Protein AF-A0A832C9E7-F1 (afdb_monomer)

pLDDT: mean 72.35, std 19.18, range [26.55, 98.12]

Foldseek 3Di:
DPPVVVVVVVVVVVVVVVVVVVVVVVVVVVVVVVVVVVCVLDAWAKEKAKVVLEEEADQVFDKIWIWMATPQADKFFKKKWAKDKPPQFKDKADKAFDDQFGDWDDDPRMIMTGGPPLDIDGRHGGGTTIMITIHTDPPDAKDKMWIFIDDMWTAHSVRDTRNHHYDYDTIRIYIYHPNRVVPDDDDDDDDDDDDDDDDDDDDDDDDDDDDDDDDDDDDDDDDDDDDDWDKDKDKVPLEEEAEAADPDWGKDKIWIKMATRDFFFKKKWKKKWQVQWKDWDQVQKDFDVVQQWDDGKAWPDWPDDDSLIITMIMDMTGHPVGDHGMDTTMMTMMITDHHDDDFDWDKIWTDAQVNPTWIFTDNVNPSPDDTDPDHDSTRIYIYGHDPDDDDDDDDDDDDDDDDDDDDDDDDDDDDPDFFFKEKEKAAAFLAQAWFDKFWKKKWKAFPVGDIDIDGRFIWGQHGGRITITMDGRPPDDAFGFIWMWMGTLQFQIAIHRDALDQDQDPDHRNDGTHRYYDYGYPHNHYGAGAFFQDVVVVRDTPNWRDVSLLVLLVVLAQHQDPVSCSGQVRNNPSGRHVVSSVSSVVCNVVGHRPND

Secondary structure (DSSP, 8-state):
--SHHHHHHHHHHHHHHHHHHHHHHHHHHHHHHHHHHHHTS---EEEEEEES-EEE--TT-EEEEEEEEE-SS-EESEEEEEEE--TTTEEEEEEEE-TT--EEEEETTEEEEE-TTS--EE--EEEEEEEEEEEEPTT-SSEEEEEEEEEEEEE-TTSPEE--EE----EEEEEEGGGGGG-------PPPP-PPPPP------PPPP---PPPPPPPP-PPPPPP---EEEEEESSEEEEE-STT---EEEEEEEEEEEEEEEEEEEEEEE-TTTEEE-GGG-EE-GGG--EEEEEE-----SSTT--EEEEEEEEEEEEEEEEEEEEEEEEEE-S--SSS--EEEEES-TTTT-EEEEESSSSS-S-EE------EEEEEE--S-PPP-PPPPPP---------------PPTTPPEEEEEEEEBTT--S----EEEEEEEEETTS-EEEEEEEEEEE-TTSEEEEEEE-TTPPTTSEEEEEEE-TTB--EEESSTT--SS-SSSS-EE--SEEEEEE-TTS-B-B----BGGGTTB--S--SHHHHHHHHTTTT--SHHHHHHH-SS-SS---HHHHHHHHHHTTS-S-TT-

Radius of gyration: 34.26 Å; Cα contacts (8 Å, |Δi|>4): 1230; chains: 1; bounding box: 69×99×98 Å

Structure (mmCIF, N/CA/C/O backbone):
data_AF-A0A832C9E7-F1
#
_entry.id   AF-A0A832C9E7-F1
#
loop_
_atom_site.group_PDB
_atom_site.id
_atom_site.type_symbol
_atom_site.label_atom_id
_atom_site.label_alt_id
_atom_site.label_comp_id
_atom_site.label_asym_id
_atom_site.label_entity_id
_atom_site.label_seq_id
_atom_site.pdbx_PDB_ins_code
_atom_site.Cartn_x
_atom_site.Cartn_y
_atom_site.Cartn_z
_atom_site.occupancy
_atom_site.B_iso_or_equiv
_atom_site.auth_seq_id
_atom_site.auth_comp_id
_atom_site.auth_asym_id
_atom_site.auth_atom_id
_atom_site.pdbx_PDB_model_num
ATOM 1 N N . MET A 1 1 ? 36.076 59.500 -39.671 1.00 52.56 1 MET A N 1
ATOM 2 C CA . MET A 1 1 ? 34.765 58.830 -39.539 1.00 52.56 1 MET A CA 1
ATOM 3 C C . MET A 1 1 ? 34.938 57.446 -38.892 1.00 52.56 1 MET A C 1
ATOM 5 O O . MET A 1 1 ? 34.531 56.471 -39.485 1.00 52.56 1 MET A O 1
ATOM 9 N N . ASN A 1 2 ? 35.596 57.340 -37.723 1.00 55.38 2 ASN A N 1
ATOM 10 C CA . ASN A 1 2 ? 35.829 56.050 -37.023 1.00 55.38 2 ASN A CA 1
ATOM 11 C C . ASN A 1 2 ? 35.864 56.176 -35.481 1.00 55.38 2 ASN A C 1
ATOM 13 O O . ASN A 1 2 ? 36.118 55.197 -34.792 1.00 55.38 2 ASN A O 1
ATOM 17 N N . ILE A 1 3 ? 35.649 57.375 -34.922 1.00 52.41 3 ILE A N 1
ATOM 18 C CA . ILE A 1 3 ? 35.739 57.611 -33.466 1.00 52.41 3 ILE A CA 1
ATOM 19 C C . ILE A 1 3 ? 34.359 57.475 -32.798 1.00 52.41 3 ILE A C 1
ATOM 21 O O . ILE A 1 3 ? 34.268 57.041 -31.655 1.00 52.41 3 ILE A O 1
ATOM 25 N N . GLU A 1 4 ? 33.274 57.764 -33.523 1.00 54.38 4 GLU A N 1
ATOM 26 C CA . GLU A 1 4 ? 31.901 57.665 -33.002 1.00 54.38 4 GLU A CA 1
ATOM 27 C C . GLU A 1 4 ? 31.462 56.220 -32.723 1.00 54.38 4 GLU A C 1
ATOM 29 O O . GLU A 1 4 ? 30.806 55.957 -31.720 1.00 54.38 4 GLU A O 1
ATOM 34 N N . THR A 1 5 ? 31.902 55.255 -33.534 1.00 56.69 5 THR A N 1
ATOM 35 C CA . THR A 1 5 ? 31.499 53.846 -33.400 1.00 56.69 5 THR A CA 1
ATOM 36 C C . THR A 1 5 ? 32.138 53.131 -32.205 1.00 56.69 5 THR A C 1
ATOM 38 O O . THR A 1 5 ? 31.555 52.189 -31.671 1.00 56.69 5 THR A O 1
ATOM 41 N N . ASP A 1 6 ? 33.314 53.571 -31.749 1.00 57.72 6 ASP A N 1
ATOM 42 C CA . ASP A 1 6 ? 34.022 52.939 -30.622 1.00 57.72 6 ASP A CA 1
ATOM 43 C C . ASP A 1 6 ? 33.481 53.416 -29.255 1.00 57.72 6 ASP A C 1
ATOM 45 O O . ASP A 1 6 ? 33.475 52.679 -28.262 1.00 57.72 6 ASP A O 1
ATOM 49 N N . ILE A 1 7 ? 32.940 54.640 -29.202 1.00 58.06 7 ILE A N 1
ATOM 50 C CA . ILE A 1 7 ? 32.310 55.196 -27.995 1.00 58.06 7 ILE A CA 1
ATOM 51 C C . ILE A 1 7 ? 30.986 54.483 -27.693 1.00 58.06 7 ILE A C 1
ATOM 53 O O . ILE A 1 7 ? 30.724 54.156 -26.530 1.00 58.06 7 ILE A O 1
ATOM 57 N N . ASP A 1 8 ? 30.187 54.179 -28.717 1.00 66.69 8 ASP A N 1
ATOM 58 C CA . ASP A 1 8 ? 28.935 53.441 -28.531 1.00 66.69 8 ASP A CA 1
ATOM 59 C C . ASP A 1 8 ? 29.183 51.998 -28.093 1.00 66.69 8 ASP A C 1
ATOM 61 O O . ASP A 1 8 ? 28.542 51.518 -27.158 1.00 66.69 8 ASP A O 1
ATOM 65 N N . GLN A 1 9 ? 30.198 51.328 -28.645 1.00 67.56 9 GLN A N 1
ATOM 66 C CA . GLN A 1 9 ? 30.494 49.945 -28.273 1.00 67.56 9 GLN A CA 1
ATOM 67 C C . GLN A 1 9 ? 30.951 49.806 -26.809 1.00 67.56 9 GLN A C 1
ATOM 69 O O . GLN A 1 9 ? 30.598 48.834 -26.131 1.00 67.56 9 GLN A O 1
ATOM 74 N N . LYS A 1 10 ? 31.701 50.787 -26.283 1.00 71.00 10 LYS A N 1
ATOM 75 C CA . LYS A 1 10 ? 32.078 50.834 -24.858 1.00 71.00 10 LYS A CA 1
ATOM 76 C C . LYS A 1 10 ? 30.882 51.110 -23.950 1.00 71.00 10 LYS A C 1
ATOM 78 O O . LYS A 1 10 ? 30.768 50.473 -22.901 1.00 71.00 10 LYS A O 1
ATOM 83 N N . LYS A 1 11 ? 29.970 52.001 -24.352 1.00 74.31 11 LYS A N 1
ATOM 84 C CA . LYS A 1 11 ? 28.740 52.275 -23.593 1.00 74.31 11 LYS A CA 1
ATOM 85 C C . LYS A 1 11 ? 27.832 51.049 -23.528 1.00 74.31 11 LYS A C 1
ATOM 87 O O . LYS A 1 11 ? 27.361 50.715 -22.442 1.00 74.31 11 LYS A O 1
ATOM 92 N N . THR A 1 12 ? 27.658 50.326 -24.634 1.00 75.19 12 THR A N 1
ATOM 93 C CA . THR A 1 12 ? 26.849 49.098 -24.667 1.00 75.19 12 THR A CA 1
ATOM 94 C C . THR A 1 12 ? 27.445 47.999 -23.784 1.00 75.19 12 THR A C 1
ATOM 96 O O . THR A 1 12 ? 26.714 47.358 -23.032 1.00 75.19 12 THR A O 1
ATOM 99 N N . LYS A 1 13 ? 28.774 47.816 -23.793 1.00 80.12 13 LYS A N 1
ATOM 100 C CA . LYS A 1 13 ? 29.446 46.834 -22.920 1.00 80.12 13 LYS A CA 1
ATOM 101 C C . LYS A 1 13 ? 29.288 47.168 -21.433 1.00 80.12 13 LYS A C 1
ATOM 103 O O . LYS A 1 13 ? 28.973 46.273 -20.653 1.00 80.12 13 LYS A O 1
ATOM 108 N N . SER A 1 14 ? 29.428 48.439 -21.043 1.00 83.00 14 SER A N 1
ATOM 109 C CA . SER A 1 14 ? 29.178 48.864 -19.655 1.00 83.00 14 SER A CA 1
ATOM 110 C C . SER A 1 14 ? 27.728 48.644 -19.221 1.00 83.00 14 SER A C 1
ATOM 112 O O . SER A 1 14 ? 27.489 48.227 -18.088 1.00 83.00 14 SER A O 1
ATOM 114 N N . LEU A 1 15 ? 26.757 48.877 -20.111 1.00 82.56 15 LEU A N 1
ATOM 115 C CA . LEU A 1 15 ? 25.341 48.676 -19.797 1.00 82.56 15 LEU A CA 1
ATOM 116 C C . LEU A 1 15 ? 25.007 47.194 -19.560 1.00 82.56 15 LEU A C 1
ATOM 118 O O . LEU A 1 15 ? 24.270 46.867 -18.632 1.00 82.56 15 LEU A O 1
ATOM 122 N N . ILE A 1 16 ? 25.587 46.296 -20.364 1.00 85.00 16 ILE A N 1
ATOM 123 C CA . ILE A 1 16 ? 25.400 44.845 -20.223 1.00 85.00 16 ILE A CA 1
ATOM 124 C C . ILE A 1 16 ? 26.006 44.349 -18.904 1.00 85.00 16 ILE A C 1
ATOM 126 O O . ILE A 1 16 ? 25.363 43.588 -18.185 1.00 85.00 16 ILE A O 1
ATOM 130 N N . ILE A 1 17 ? 27.207 44.815 -18.544 1.00 89.62 17 ILE A N 1
ATOM 131 C CA . ILE A 1 17 ? 27.855 44.440 -17.276 1.00 89.62 17 ILE A CA 1
ATOM 132 C C . ILE A 1 17 ? 27.006 44.890 -16.078 1.00 89.62 17 ILE A C 1
ATOM 134 O O . ILE A 1 17 ? 26.806 44.118 -15.139 1.00 89.62 17 ILE A O 1
ATOM 138 N N . LEU A 1 18 ? 26.453 46.106 -16.126 1.00 89.81 18 LEU A N 1
ATOM 139 C CA . LEU A 1 18 ? 25.579 46.617 -15.071 1.00 89.81 18 LEU A CA 1
ATOM 140 C C . LEU A 1 18 ? 24.278 45.802 -14.956 1.00 89.81 18 LEU A C 1
ATOM 142 O O . LEU A 1 18 ? 23.850 45.487 -13.846 1.00 89.81 18 LEU A O 1
ATOM 146 N N . ALA A 1 19 ? 23.679 45.404 -16.083 1.00 88.44 19 ALA A N 1
ATOM 147 C CA . ALA A 1 19 ? 22.479 44.568 -16.094 1.00 88.44 19 ALA A CA 1
ATOM 148 C C . ALA A 1 19 ? 22.734 43.175 -15.489 1.00 88.44 19 ALA A C 1
ATOM 150 O O . ALA A 1 19 ? 21.942 42.701 -14.676 1.00 88.44 19 ALA A O 1
ATOM 151 N N . VAL A 1 20 ? 23.867 42.542 -15.813 1.00 91.25 20 VAL A N 1
ATOM 152 C CA . VAL A 1 20 ? 24.250 41.229 -15.259 1.00 91.25 20 VAL A CA 1
ATOM 153 C C . VAL A 1 20 ? 24.503 41.300 -13.749 1.00 91.25 20 VAL A C 1
ATOM 155 O O . VAL A 1 20 ? 24.101 40.393 -13.013 1.00 91.25 20 VAL A O 1
ATOM 158 N N . LEU A 1 21 ? 25.118 42.384 -13.264 1.00 92.44 21 LEU A N 1
ATOM 159 C CA . LEU A 1 21 ? 25.320 42.610 -11.830 1.00 92.44 21 LEU A CA 1
ATOM 160 C C . LEU A 1 21 ? 23.994 42.796 -11.083 1.00 92.44 21 LEU A C 1
ATOM 162 O O . LEU A 1 21 ? 23.814 42.216 -10.013 1.00 92.44 21 LEU A O 1
ATOM 166 N N . LEU A 1 22 ? 23.044 43.541 -11.657 1.00 91.50 22 LEU A N 1
ATOM 167 C CA . LEU A 1 22 ? 21.720 43.743 -11.060 1.00 91.50 22 LEU A CA 1
ATOM 168 C C . LEU A 1 22 ? 20.896 42.449 -11.021 1.00 91.50 22 LEU A C 1
ATOM 170 O O . LEU A 1 22 ? 20.280 42.151 -9.998 1.00 91.50 22 LEU A O 1
ATOM 174 N N . ILE A 1 23 ? 20.936 41.645 -12.088 1.00 91.00 23 ILE A N 1
ATOM 175 C CA . ILE A 1 23 ? 20.276 40.330 -12.135 1.00 91.00 23 ILE A CA 1
ATOM 176 C C . ILE A 1 23 ? 20.903 39.374 -11.112 1.00 91.00 23 ILE A C 1
ATOM 178 O O . ILE A 1 23 ? 20.181 38.675 -10.401 1.00 91.00 23 ILE A O 1
ATOM 182 N N . SER A 1 24 ? 22.233 39.373 -10.979 1.00 87.81 24 SER A N 1
ATOM 183 C CA . SER A 1 24 ? 22.921 38.530 -9.993 1.00 87.81 24 SER A CA 1
ATOM 184 C C . SER A 1 24 ? 22.588 38.940 -8.557 1.00 87.81 24 SER A C 1
ATOM 186 O O . SER A 1 24 ? 22.332 38.076 -7.722 1.00 87.81 24 SER A O 1
ATOM 188 N N . LEU A 1 25 ? 22.524 40.244 -8.263 1.00 92.19 25 LEU A N 1
ATOM 189 C CA . LEU A 1 25 ? 22.122 40.747 -6.946 1.00 92.19 25 LEU A CA 1
ATOM 190 C C . LEU A 1 25 ? 20.667 40.375 -6.618 1.00 92.19 25 LEU A C 1
ATOM 192 O O . LEU A 1 25 ? 20.379 39.954 -5.498 1.00 92.19 25 LEU A O 1
ATOM 196 N N . PHE A 1 26 ? 19.766 40.469 -7.600 1.00 90.50 26 PHE A N 1
ATOM 197 C CA . PHE A 1 26 ? 18.374 40.046 -7.450 1.00 90.50 26 PHE A CA 1
ATOM 198 C C . PHE A 1 26 ? 18.258 38.541 -7.179 1.00 90.50 26 PHE A C 1
ATOM 200 O O . PHE A 1 26 ? 17.542 38.142 -6.263 1.00 90.50 26 PHE A O 1
ATOM 207 N N . LEU A 1 27 ? 19.006 37.706 -7.908 1.00 84.50 27 LEU A N 1
ATOM 208 C CA . LEU A 1 27 ? 19.045 36.260 -7.675 1.00 84.50 27 LEU A CA 1
ATOM 209 C C . LEU A 1 27 ? 19.585 35.929 -6.279 1.00 84.50 27 LEU A C 1
ATOM 211 O O . LEU A 1 27 ? 18.982 35.124 -5.575 1.00 84.50 27 LEU A O 1
ATOM 215 N N . ILE A 1 28 ? 20.663 36.582 -5.833 1.00 86.62 28 ILE A N 1
ATOM 216 C CA . ILE A 1 28 ? 21.208 36.392 -4.480 1.00 86.62 28 ILE A CA 1
ATOM 217 C C . ILE A 1 28 ? 20.155 36.746 -3.422 1.00 86.62 28 ILE A C 1
ATOM 219 O O . ILE A 1 28 ? 19.922 35.954 -2.510 1.00 86.62 28 ILE A O 1
ATOM 223 N N . LEU A 1 29 ? 19.473 37.887 -3.554 1.00 76.56 29 LEU A N 1
ATOM 224 C CA . LEU A 1 29 ? 18.413 38.290 -2.624 1.00 76.56 29 LEU A CA 1
ATOM 225 C C . LEU A 1 29 ? 17.209 37.334 -2.661 1.00 76.56 29 LEU A C 1
ATOM 227 O O . LEU A 1 29 ? 16.666 37.001 -1.609 1.00 76.56 29 LEU A O 1
ATOM 231 N N . PHE A 1 30 ? 16.836 36.830 -3.839 1.00 78.06 30 PHE A N 1
ATOM 232 C CA . PHE A 1 30 ? 15.771 35.841 -4.007 1.00 78.06 30 PHE A CA 1
ATOM 233 C C . PHE A 1 30 ? 16.113 34.512 -3.316 1.00 78.06 30 PHE A C 1
ATOM 235 O O . PHE A 1 30 ? 15.306 33.986 -2.549 1.00 78.06 30 PHE A O 1
ATOM 242 N N . PHE A 1 31 ? 17.332 33.997 -3.502 1.00 67.56 31 PHE A N 1
ATOM 243 C CA . PHE A 1 31 ? 17.782 32.763 -2.851 1.00 67.56 31 PHE A CA 1
ATOM 244 C C . PHE A 1 31 ? 17.987 32.925 -1.337 1.00 67.56 31 PHE A C 1
ATOM 246 O O . PHE A 1 31 ? 17.700 31.998 -0.576 1.00 67.56 31 PHE A O 1
ATOM 253 N N . VAL A 1 32 ? 18.430 34.095 -0.869 1.00 68.19 32 VAL A N 1
ATOM 254 C CA . VAL A 1 32 ? 18.514 34.399 0.570 1.00 68.19 32 VAL A CA 1
ATOM 255 C C . VAL A 1 32 ? 17.112 34.497 1.188 1.00 68.19 32 VAL A C 1
ATOM 257 O O . VAL A 1 32 ? 16.891 33.925 2.255 1.00 68.19 32 VAL A O 1
ATOM 260 N N . GLY A 1 33 ? 16.142 35.112 0.503 1.00 52.22 33 GLY A N 1
ATOM 261 C CA . GLY A 1 33 ? 14.737 35.149 0.930 1.00 52.22 33 GLY A CA 1
ATOM 262 C C . GLY A 1 33 ? 14.097 33.758 1.008 1.00 52.22 33 GLY A C 1
ATOM 263 O O . GLY A 1 33 ? 13.465 33.419 2.009 1.00 52.22 33 GLY A O 1
ATOM 264 N N . GLN A 1 34 ? 14.349 32.904 0.012 1.00 50.12 34 GLN A N 1
ATOM 265 C CA . GLN A 1 34 ? 13.919 31.499 0.009 1.00 50.12 34 GLN A CA 1
ATOM 266 C C . GLN A 1 34 ? 14.500 30.717 1.204 1.00 50.12 34 GLN A C 1
ATOM 268 O O . GLN A 1 34 ? 13.794 29.942 1.850 1.00 50.12 34 GLN A O 1
ATOM 273 N N . ARG A 1 35 ? 15.767 30.960 1.576 1.00 45.03 35 ARG A N 1
ATOM 274 C CA . ARG A 1 35 ? 16.391 30.310 2.745 1.00 45.03 35 ARG A CA 1
ATOM 275 C C . ARG A 1 35 ? 15.836 30.778 4.093 1.00 45.03 35 ARG A C 1
ATOM 277 O O . ARG A 1 35 ? 15.881 29.998 5.042 1.00 45.03 35 ARG A O 1
ATOM 284 N N . ILE A 1 36 ? 15.317 32.002 4.203 1.00 42.50 36 ILE A N 1
ATOM 285 C CA . ILE A 1 36 ? 14.675 32.487 5.440 1.00 42.50 36 ILE A CA 1
ATOM 286 C C . ILE A 1 36 ? 13.302 31.820 5.628 1.00 42.50 36 ILE A C 1
ATOM 288 O O . ILE A 1 36 ? 12.980 31.401 6.738 1.00 42.50 36 ILE A O 1
ATOM 292 N N . ILE A 1 37 ? 12.542 31.612 4.547 1.00 44.38 37 ILE A N 1
ATOM 293 C CA . ILE A 1 37 ? 11.221 30.956 4.596 1.00 44.38 37 ILE A CA 1
ATOM 294 C C . ILE A 1 37 ? 11.334 29.469 4.986 1.00 44.38 37 ILE A C 1
ATOM 296 O O . ILE A 1 37 ? 10.499 28.964 5.734 1.00 44.38 37 ILE A O 1
ATOM 300 N N . ILE A 1 38 ? 12.401 28.774 4.576 1.00 46.12 38 ILE A N 1
ATOM 301 C CA . ILE A 1 38 ? 12.631 27.365 4.952 1.00 46.12 38 ILE A CA 1
ATOM 302 C C . ILE A 1 38 ? 13.076 27.223 6.422 1.00 46.12 38 ILE A C 1
ATOM 304 O O . ILE A 1 38 ? 12.806 26.203 7.054 1.00 46.12 38 ILE A O 1
ATOM 308 N N . LYS A 1 39 ? 13.698 28.250 7.017 1.00 39.97 39 LYS A N 1
ATOM 309 C CA . LYS A 1 39 ? 14.175 28.201 8.412 1.00 39.97 39 LYS A CA 1
ATOM 310 C C . LYS A 1 39 ? 13.102 28.466 9.476 1.00 39.97 39 LYS A C 1
ATOM 312 O O . LYS A 1 39 ? 13.379 28.229 10.648 1.00 39.97 39 LYS A O 1
ATOM 317 N N . HIS A 1 40 ? 11.888 28.888 9.109 1.00 37.47 40 HIS A N 1
ATOM 318 C CA . HIS A 1 40 ? 10.791 29.056 10.076 1.00 37.47 40 HIS A CA 1
ATOM 319 C C . HIS A 1 40 ? 9.961 27.793 10.347 1.00 37.47 40 HIS A C 1
ATOM 321 O O . HIS A 1 40 ? 9.089 27.826 11.208 1.00 37.47 40 HIS A O 1
ATOM 327 N N . ARG A 1 41 ? 10.279 26.646 9.731 1.00 46.75 41 ARG A N 1
ATOM 328 C CA . ARG A 1 41 ? 9.826 25.330 10.226 1.00 46.75 41 ARG A CA 1
ATOM 329 C C . ARG A 1 41 ? 10.855 24.738 11.193 1.00 46.75 41 ARG A C 1
ATOM 331 O O . ARG A 1 41 ? 11.342 23.630 10.993 1.00 46.75 41 ARG A O 1
ATOM 338 N N . ALA A 1 42 ? 11.248 25.527 12.192 1.00 41.94 42 ALA A N 1
ATOM 339 C CA . ALA A 1 42 ? 12.146 25.077 13.245 1.00 41.94 42 ALA A CA 1
ATOM 340 C C . ALA A 1 42 ? 11.505 23.900 13.997 1.00 41.94 42 ALA A C 1
ATOM 342 O O . ALA A 1 42 ? 10.360 23.983 14.436 1.00 41.94 42 ALA A O 1
ATOM 343 N N . THR A 1 43 ? 12.251 22.803 14.113 1.00 54.56 43 THR A N 1
ATOM 344 C CA . THR A 1 43 ? 11.920 21.619 14.906 1.00 54.56 43 THR A CA 1
ATOM 345 C C . THR A 1 43 ? 11.790 22.027 16.373 1.00 54.56 43 THR A C 1
ATOM 347 O O . THR A 1 43 ? 12.793 22.152 17.075 1.00 54.56 43 THR A O 1
ATOM 350 N N . GLY A 1 44 ? 10.566 22.282 16.828 1.00 62.06 44 GLY A N 1
ATOM 351 C CA . GLY A 1 44 ? 10.279 22.488 18.243 1.00 62.06 44 GLY A CA 1
ATOM 352 C C . GLY A 1 44 ? 10.667 21.262 19.065 1.00 62.06 44 GLY A C 1
ATOM 353 O O . GLY A 1 44 ? 10.563 20.128 18.581 1.00 62.06 44 GLY A O 1
ATOM 354 N N . ALA A 1 45 ? 11.104 21.470 20.305 1.00 68.06 45 ALA A N 1
ATOM 355 C CA . ALA A 1 45 ? 11.343 20.384 21.254 1.00 68.06 45 ALA A CA 1
ATOM 356 C C . ALA A 1 45 ? 10.409 20.531 22.457 1.00 68.06 45 ALA A C 1
ATOM 358 O O . ALA A 1 45 ? 10.299 21.605 23.053 1.00 68.06 45 ALA A O 1
ATOM 359 N N . ALA A 1 46 ? 9.739 19.442 22.827 1.00 77.25 46 ALA A N 1
ATOM 360 C CA . ALA A 1 46 ? 8.874 19.408 23.998 1.00 77.25 46 ALA A CA 1
ATOM 361 C C . ALA A 1 46 ? 9.082 18.118 24.796 1.00 77.25 46 ALA A C 1
ATOM 363 O O . ALA A 1 46 ? 9.349 17.054 24.248 1.00 77.25 46 ALA A O 1
ATOM 364 N N . THR A 1 47 ? 8.966 18.191 26.116 1.00 80.00 47 THR A N 1
ATOM 365 C CA . THR A 1 47 ? 9.040 17.028 27.007 1.00 80.00 47 THR A CA 1
ATOM 366 C C . THR A 1 47 ? 7.691 16.817 27.677 1.00 80.00 47 THR A C 1
ATOM 368 O O . THR A 1 47 ? 6.944 17.771 27.888 1.00 80.00 47 THR A O 1
ATOM 371 N N . TYR A 1 48 ? 7.354 15.569 27.986 1.00 84.19 48 TYR A N 1
ATOM 372 C CA . TYR A 1 48 ? 6.115 15.215 28.672 1.00 84.19 48 TYR A CA 1
ATOM 373 C C . TYR A 1 48 ? 6.409 14.330 29.878 1.00 84.19 48 TYR A C 1
ATOM 375 O O . TYR A 1 48 ? 7.405 13.603 29.895 1.00 84.19 48 TYR A O 1
ATOM 383 N N . TYR A 1 49 ? 5.556 14.404 30.897 1.00 84.31 49 TYR A N 1
ATOM 384 C CA . TYR A 1 49 ? 5.707 13.620 32.119 1.00 84.31 49 TYR A CA 1
ATOM 385 C C . TYR A 1 49 ? 4.378 13.469 32.869 1.00 84.31 49 TYR A C 1
ATOM 387 O O . TYR A 1 49 ? 3.465 14.286 32.724 1.00 84.31 49 TYR A O 1
ATOM 395 N N . PHE A 1 50 ? 4.280 12.413 33.680 1.00 85.06 50 PHE A N 1
ATOM 396 C CA . PHE A 1 50 ? 3.204 12.241 34.656 1.00 85.06 50 PHE A CA 1
ATOM 397 C C . PHE A 1 50 ? 3.515 13.040 35.925 1.00 85.06 50 PHE A C 1
ATOM 399 O O . PHE A 1 50 ? 4.645 13.021 36.412 1.00 85.06 50 PHE A O 1
ATOM 406 N N . ASP A 1 51 ? 2.512 13.707 36.480 1.00 86.31 51 ASP A N 1
ATOM 407 C CA . ASP A 1 51 ? 2.577 14.412 37.756 1.00 86.31 51 ASP A CA 1
ATOM 408 C C . ASP A 1 51 ? 1.379 14.013 38.644 1.00 86.31 51 ASP A C 1
ATOM 410 O O . ASP A 1 51 ? 0.237 14.347 38.310 1.00 86.31 51 ASP A O 1
ATOM 414 N N . PRO A 1 52 ? 1.598 13.284 39.751 1.00 87.38 52 PRO A N 1
ATOM 415 C CA . PRO A 1 52 ? 2.887 12.746 40.185 1.00 87.38 52 PRO A CA 1
ATOM 416 C C . PRO A 1 52 ? 3.386 11.636 39.243 1.00 87.38 52 PRO A C 1
ATOM 418 O O . PRO A 1 52 ? 2.589 10.924 38.636 1.00 87.38 52 PRO A O 1
ATOM 421 N N . ASN A 1 53 ? 4.707 11.453 39.145 1.00 82.19 53 ASN A N 1
ATOM 422 C CA . ASN A 1 53 ? 5.318 10.391 38.330 1.00 82.19 53 ASN A CA 1
ATOM 423 C C . ASN A 1 53 ? 5.390 9.033 39.048 1.00 82.19 53 ASN A C 1
ATOM 425 O O . ASN A 1 53 ? 5.878 8.059 38.488 1.00 82.19 53 ASN A O 1
ATOM 429 N N . SER A 1 54 ? 4.961 8.962 40.304 1.00 82.56 54 SER A N 1
ATOM 430 C CA . SER A 1 54 ? 4.941 7.723 41.069 1.00 82.56 54 SER A CA 1
ATOM 431 C C . SER A 1 54 ? 4.010 7.808 42.271 1.00 82.56 54 SER A C 1
ATOM 433 O O . SER A 1 54 ? 3.514 8.877 42.652 1.00 82.56 54 SER A O 1
ATOM 435 N N . GLY A 1 55 ? 3.771 6.656 42.885 1.00 82.88 55 GLY A N 1
ATOM 436 C CA . GLY A 1 55 ? 3.296 6.537 44.258 1.00 82.88 55 GLY A CA 1
ATOM 437 C C . GLY A 1 55 ? 2.099 5.612 44.421 1.00 82.88 55 GLY A C 1
ATOM 438 O O . GLY A 1 55 ? 1.687 4.925 43.491 1.00 82.88 55 GLY A O 1
ATOM 439 N N . GLU A 1 56 ? 1.552 5.612 45.630 1.00 85.38 56 GLU A N 1
ATOM 440 C CA . GLU A 1 56 ? 0.517 4.665 46.040 1.00 85.38 56 GLU A CA 1
ATOM 441 C C . GLU A 1 56 ? -0.869 5.045 45.506 1.00 85.38 56 GLU A C 1
ATOM 443 O O . GLU A 1 56 ? -1.252 6.218 45.536 1.00 85.38 56 GLU A O 1
ATOM 448 N N . VAL A 1 57 ? -1.597 4.051 44.991 1.00 84.56 57 VAL A N 1
ATOM 449 C CA . VAL A 1 57 ? -2.957 4.184 44.450 1.00 84.56 57 VAL A CA 1
ATOM 450 C C . VAL A 1 57 ? -3.953 3.646 45.467 1.00 84.56 57 VAL A C 1
ATOM 452 O O . VAL A 1 57 ? -4.130 2.443 45.540 1.00 84.56 57 VAL A O 1
ATOM 455 N N . ASP A 1 58 ? -4.612 4.502 46.244 1.00 77.81 58 ASP A N 1
ATOM 456 C CA . ASP A 1 58 ? -5.566 4.057 47.268 1.00 77.81 58 ASP A CA 1
ATOM 457 C C . ASP A 1 58 ? -6.910 3.542 46.693 1.00 77.81 58 ASP A C 1
ATOM 459 O O . ASP A 1 58 ? -7.148 3.524 45.482 1.00 77.81 58 ASP A O 1
ATOM 463 N N . ALA A 1 59 ? -7.824 3.126 47.579 1.00 68.19 59 ALA A N 1
ATOM 464 C CA . ALA A 1 59 ? -9.154 2.636 47.203 1.00 68.19 59 ALA A CA 1
ATOM 465 C C . ALA A 1 59 ? -10.048 3.697 46.520 1.00 68.19 59 ALA A C 1
ATOM 467 O O . ALA A 1 59 ? -11.012 3.335 45.844 1.00 68.19 59 ALA A O 1
ATOM 468 N N . GLY A 1 60 ? -9.750 4.991 46.687 1.00 74.44 60 GLY A N 1
ATOM 469 C CA . GLY A 1 60 ? -10.427 6.098 46.004 1.00 74.44 60 GLY A CA 1
ATOM 470 C C . GLY A 1 60 ? -9.863 6.383 44.607 1.00 74.44 60 GLY A C 1
ATOM 471 O O . GLY A 1 60 ? -10.552 6.978 43.770 1.00 74.44 60 GLY A O 1
ATOM 472 N N . GLY A 1 61 ? -8.654 5.895 44.329 1.00 84.19 61 GLY A N 1
ATOM 473 C CA . GLY A 1 61 ? -7.900 6.157 43.115 1.00 84.19 61 GLY A CA 1
ATOM 474 C C . GLY A 1 61 ? -7.031 7.404 43.235 1.00 84.19 61 GLY A C 1
ATOM 475 O O . GLY A 1 61 ? -7.338 8.354 43.951 1.00 84.19 61 GLY A O 1
ATOM 476 N N . LYS A 1 62 ? -5.937 7.429 42.475 1.00 88.19 62 LYS A N 1
ATOM 477 C CA . LYS A 1 62 ? -4.977 8.530 42.469 1.00 88.19 62 LYS A CA 1
ATOM 478 C C . LYS A 1 62 ? -5.144 9.397 41.233 1.00 88.19 62 LYS A C 1
ATOM 480 O O . LYS A 1 62 ? -5.101 8.901 40.111 1.00 88.19 62 LYS A O 1
ATOM 485 N N . ASN A 1 63 ? -5.268 10.706 41.428 1.00 90.62 63 ASN A N 1
ATOM 486 C CA . ASN A 1 63 ? -5.282 11.646 40.313 1.00 90.62 63 ASN A CA 1
ATOM 487 C C . ASN A 1 63 ? -3.867 11.851 39.764 1.00 90.62 63 ASN A C 1
ATOM 489 O O . ASN A 1 63 ? -2.943 12.184 40.508 1.00 90.62 63 ASN A O 1
ATOM 493 N N . ILE A 1 64 ? -3.723 11.666 38.456 1.00 88.12 64 ILE A N 1
ATOM 494 C CA . ILE A 1 64 ? -2.488 11.843 37.699 1.00 88.12 64 ILE A CA 1
ATOM 495 C C . ILE A 1 64 ? -2.751 12.880 36.614 1.00 88.12 64 ILE A C 1
ATOM 497 O O . ILE A 1 64 ? -3.749 12.814 35.896 1.00 88.12 64 ILE A O 1
ATOM 501 N N . THR A 1 65 ? -1.846 13.844 36.493 1.00 89.44 65 THR A N 1
ATOM 502 C CA . THR A 1 65 ? -1.874 14.872 35.454 1.00 89.44 65 THR A CA 1
ATOM 503 C C . THR A 1 65 ? -0.756 14.621 34.454 1.00 89.44 65 THR A C 1
ATOM 505 O O . THR A 1 65 ? 0.385 14.382 34.835 1.00 89.44 65 THR A O 1
ATOM 508 N N . VAL A 1 66 ? -1.067 14.695 33.167 1.00 88.81 66 VAL A N 1
ATOM 509 C CA . VAL A 1 66 ? -0.079 14.722 32.090 1.00 88.81 66 VAL A CA 1
ATOM 510 C C . VAL A 1 66 ? 0.326 16.171 31.862 1.00 88.81 66 VAL A C 1
ATOM 512 O O . VAL A 1 66 ? -0.530 17.027 31.610 1.00 88.81 66 VAL A O 1
ATOM 515 N N . LYS A 1 67 ? 1.628 16.447 31.957 1.00 87.12 67 LYS A N 1
ATOM 516 C CA . LYS A 1 67 ? 2.196 17.782 31.764 1.00 87.12 67 LYS A CA 1
ATOM 517 C C . LYS A 1 67 ? 3.152 17.830 30.581 1.00 87.12 67 LYS A C 1
ATOM 519 O O . LYS A 1 67 ? 3.828 16.845 30.290 1.00 87.12 67 LYS A O 1
ATOM 524 N N . LEU A 1 68 ? 3.215 18.995 29.939 1.00 86.69 68 LEU A N 1
ATOM 525 C CA . LEU A 1 68 ? 4.151 19.337 28.873 1.00 86.69 68 LEU A CA 1
ATOM 526 C C . LEU A 1 68 ? 5.103 20.445 29.306 1.00 86.69 68 LEU A C 1
ATOM 528 O O . LEU A 1 68 ? 4.686 21.426 29.921 1.00 86.69 68 LEU A O 1
ATOM 532 N N . ASN A 1 69 ? 6.359 20.320 28.884 1.00 84.94 69 ASN A N 1
ATOM 533 C CA . ASN A 1 69 ? 7.319 21.410 28.868 1.00 84.94 69 ASN A CA 1
ATOM 534 C C . ASN A 1 69 ? 7.777 21.649 27.435 1.00 84.94 69 ASN A C 1
ATOM 536 O O . ASN A 1 69 ? 8.520 20.837 26.890 1.00 84.94 69 ASN A O 1
ATOM 540 N N . GLY A 1 70 ? 7.345 22.748 26.828 1.00 80.75 70 GLY A N 1
ATOM 541 C CA . GLY A 1 70 ? 7.911 23.194 25.557 1.00 80.75 70 GLY A CA 1
ATOM 542 C C . GLY A 1 70 ? 9.072 24.166 25.724 1.00 80.75 70 GLY A C 1
ATOM 543 O O . GLY A 1 70 ? 9.342 24.671 26.815 1.00 80.75 70 GLY A O 1
ATOM 544 N N . ASP A 1 71 ? 9.718 24.460 24.602 1.00 76.81 71 ASP A N 1
ATOM 545 C CA . ASP A 1 71 ? 10.775 25.468 24.460 1.00 76.81 71 ASP A CA 1
ATOM 546 C C . ASP A 1 71 ? 10.294 26.930 24.591 1.00 76.81 71 ASP A C 1
ATOM 548 O O . ASP A 1 71 ? 11.105 27.854 24.554 1.00 76.81 71 ASP A O 1
ATOM 552 N N . GLY A 1 72 ? 8.987 27.164 24.752 1.00 79.31 72 GLY A N 1
ATOM 553 C CA . GLY A 1 72 ? 8.393 28.499 24.847 1.00 79.31 72 GLY A CA 1
ATOM 554 C C . GLY A 1 72 ? 8.226 29.223 23.508 1.00 79.31 72 GLY A C 1
ATOM 555 O O . GLY A 1 72 ? 7.765 30.363 23.507 1.00 79.31 72 GLY A O 1
ATOM 556 N N . SER A 1 73 ? 8.568 28.584 22.387 1.00 74.12 73 SER A N 1
ATOM 557 C CA . SER A 1 73 ? 8.494 29.145 21.030 1.00 74.12 73 SER A CA 1
ATOM 558 C C . SER A 1 73 ? 7.575 28.358 20.092 1.00 74.12 73 SER A C 1
ATOM 560 O O . SER A 1 73 ? 7.021 28.925 19.154 1.00 74.12 73 SER A O 1
ATOM 562 N N . THR A 1 74 ? 7.365 27.072 20.368 1.00 80.06 74 THR A N 1
ATOM 563 C CA . THR A 1 74 ? 6.538 26.183 19.548 1.00 80.06 74 THR A CA 1
ATOM 564 C C . THR A 1 74 ? 5.051 26.395 19.819 1.00 80.06 74 THR A C 1
ATOM 566 O O . THR A 1 74 ? 4.631 26.307 20.972 1.00 80.06 74 THR A O 1
ATOM 569 N N . THR A 1 75 ? 4.236 26.627 18.785 1.00 82.75 75 THR A N 1
ATOM 570 C CA . THR A 1 75 ? 2.770 26.715 18.900 1.00 82.75 75 THR A CA 1
ATOM 571 C C . THR A 1 75 ? 2.084 25.446 18.404 1.00 82.75 75 THR A C 1
ATOM 573 O O . THR A 1 75 ? 2.477 24.864 17.396 1.00 82.75 75 THR A O 1
ATOM 576 N N . VAL A 1 76 ? 1.066 24.984 19.133 1.00 84.94 76 VAL A N 1
ATOM 577 C CA . VAL A 1 76 ? 0.263 23.802 18.783 1.00 84.94 76 VAL A CA 1
ATOM 578 C C . VAL A 1 76 ? -1.215 24.049 19.063 1.00 84.94 76 VAL A C 1
ATOM 580 O O . VAL A 1 76 ? -1.566 24.773 19.990 1.00 84.94 76 VAL A O 1
ATOM 583 N N . ARG A 1 77 ? -2.104 23.414 18.300 1.00 84.75 77 ARG A N 1
ATOM 584 C CA . ARG A 1 77 ? -3.560 23.480 18.516 1.00 84.75 77 ARG A CA 1
ATOM 585 C C . ARG A 1 77 ? -4.105 22.250 19.241 1.00 84.75 77 ARG A C 1
ATOM 587 O O . ARG A 1 77 ? -5.071 22.341 20.000 1.00 84.75 77 ARG A O 1
ATOM 594 N N . ALA A 1 78 ? -3.492 21.094 19.007 1.00 81.50 78 ALA A N 1
ATOM 595 C CA . ALA A 1 78 ? -3.866 19.846 19.654 1.00 81.50 78 ALA A CA 1
ATOM 596 C C . ALA A 1 78 ? -2.646 18.971 19.921 1.00 81.50 78 ALA A C 1
ATOM 598 O O . ALA A 1 78 ? -1.658 19.024 19.186 1.00 81.50 78 ALA A O 1
ATOM 599 N N . VAL A 1 79 ? -2.754 18.146 20.958 1.00 81.06 79 VAL A N 1
ATOM 600 C CA . VAL A 1 79 ? -1.780 17.122 21.327 1.00 81.06 79 VAL A CA 1
ATOM 601 C C . VAL A 1 79 ? -2.484 15.776 21.477 1.00 81.06 79 VAL A C 1
ATOM 603 O O . VAL A 1 79 ? -3.525 15.666 22.126 1.00 81.06 79 VAL A O 1
ATOM 606 N N . GLY A 1 80 ? -1.944 14.745 20.837 1.00 81.81 80 GLY A N 1
ATOM 607 C CA . GLY A 1 80 ? -2.422 13.369 20.925 1.00 81.81 80 GLY A CA 1
ATOM 608 C C . GLY A 1 80 ? -1.426 12.501 21.676 1.00 81.81 80 GLY A C 1
ATOM 609 O O . GLY A 1 80 ? -0.226 12.609 21.441 1.00 81.81 80 GLY A O 1
ATOM 610 N N . PHE A 1 81 ? -1.912 11.642 22.572 1.00 82.12 81 PHE A N 1
ATOM 611 C CA . PHE A 1 81 ? -1.078 10.659 23.259 1.00 82.12 81 PHE A CA 1
ATOM 612 C C . PHE A 1 81 ? -1.853 9.373 23.578 1.00 82.12 81 PHE A C 1
ATOM 614 O O . PHE A 1 81 ? -3.074 9.373 23.746 1.00 82.12 81 PHE A O 1
ATOM 621 N N . THR A 1 82 ? -1.139 8.253 23.682 1.00 80.44 82 THR A N 1
ATOM 622 C CA . THR A 1 82 ? -1.682 6.980 24.183 1.00 80.44 82 THR A CA 1
ATOM 623 C C . THR A 1 82 ? -1.015 6.630 25.511 1.00 80.44 82 THR A C 1
ATOM 625 O O . THR A 1 82 ? 0.198 6.778 25.653 1.00 80.44 82 THR A O 1
ATOM 628 N N . ILE A 1 83 ? -1.802 6.186 26.496 1.00 81.44 83 ILE A N 1
ATOM 629 C CA . ILE A 1 83 ? -1.295 5.709 27.791 1.00 81.44 83 ILE A CA 1
ATOM 630 C C . ILE A 1 83 ? -1.373 4.183 27.800 1.00 81.44 83 ILE A C 1
ATOM 632 O O . ILE A 1 83 ? -2.455 3.618 27.652 1.00 81.44 83 ILE A O 1
ATOM 636 N N . ASN A 1 84 ? -0.241 3.518 28.018 1.00 81.12 84 ASN A N 1
ATOM 637 C CA . ASN A 1 84 ? -0.163 2.076 28.227 1.00 81.12 84 ASN A CA 1
ATOM 638 C C . ASN A 1 84 ? -0.034 1.788 29.723 1.00 81.12 84 ASN A C 1
ATOM 640 O O . ASN A 1 84 ? 0.748 2.428 30.428 1.00 81.12 84 ASN A O 1
ATOM 644 N N . TYR A 1 85 ? -0.793 0.806 30.193 1.00 81.62 85 TYR A N 1
ATOM 645 C CA . TYR A 1 85 ? -0.770 0.310 31.564 1.00 81.62 85 TYR A CA 1
ATOM 646 C C . TYR A 1 85 ? -1.241 -1.150 31.577 1.00 81.62 85 TYR A C 1
ATOM 648 O O . TYR A 1 85 ? -1.870 -1.610 30.620 1.00 81.62 85 TYR A O 1
ATOM 656 N N . ASN A 1 86 ? -0.947 -1.891 32.648 1.00 80.94 86 ASN A N 1
ATOM 657 C CA . ASN A 1 86 ? -1.476 -3.244 32.809 1.00 80.94 86 ASN A CA 1
ATOM 658 C C . ASN A 1 86 ? -2.958 -3.179 33.204 1.00 80.94 86 ASN A C 1
ATOM 660 O O . ASN A 1 86 ? -3.296 -2.788 34.321 1.00 80.94 86 ASN A O 1
ATOM 664 N N . THR A 1 87 ? -3.839 -3.576 32.287 1.00 81.62 87 THR A N 1
ATOM 665 C CA . THR A 1 87 ? -5.295 -3.565 32.482 1.00 81.62 87 THR A CA 1
ATOM 666 C C . THR A 1 87 ? -5.795 -4.664 33.414 1.00 81.62 87 THR A C 1
ATOM 668 O O . THR A 1 87 ? -6.988 -4.686 33.722 1.00 81.62 87 THR A O 1
ATOM 671 N N . ASN A 1 88 ? -4.934 -5.593 33.837 1.00 81.25 88 ASN A N 1
ATOM 672 C CA . ASN A 1 88 ? -5.255 -6.559 34.886 1.00 81.25 88 ASN A CA 1
ATOM 673 C C . ASN A 1 88 ? -5.119 -5.934 36.279 1.00 81.25 88 ASN A C 1
ATOM 675 O O . ASN A 1 88 ? -5.947 -6.209 37.138 1.00 81.25 88 ASN A O 1
ATOM 679 N N . ASP A 1 89 ? -4.168 -5.018 36.456 1.00 82.38 89 ASP A N 1
ATOM 680 C CA . ASP A 1 89 ? -3.823 -4.468 37.771 1.00 82.38 89 ASP A CA 1
ATOM 681 C C . ASP A 1 89 ? -4.532 -3.129 38.037 1.00 82.38 89 ASP A C 1
ATOM 683 O O . ASP A 1 89 ? -4.996 -2.844 39.146 1.00 82.38 89 ASP A O 1
ATOM 687 N N . PHE A 1 90 ? -4.641 -2.299 36.996 1.00 83.44 90 PHE A N 1
ATOM 688 C CA . PHE A 1 90 ? -5.169 -0.942 37.085 1.00 83.44 90 PHE A CA 1
ATOM 689 C C . PHE A 1 90 ? -6.311 -0.702 36.096 1.00 83.44 90 PHE A C 1
ATOM 691 O O . PHE A 1 90 ? -6.447 -1.377 35.076 1.00 83.44 90 PHE A O 1
ATOM 698 N N . GLU A 1 91 ? -7.113 0.317 36.381 1.00 85.12 91 GLU A N 1
ATOM 699 C CA . GLU A 1 91 ? -8.099 0.903 35.481 1.00 85.12 91 GLU A CA 1
ATOM 700 C C . GLU A 1 91 ? -7.943 2.432 35.472 1.00 85.12 91 GLU A C 1
ATOM 702 O O . GLU A 1 91 ? -7.588 3.045 36.481 1.00 85.12 91 GLU A O 1
ATOM 707 N N . ILE A 1 92 ? -8.193 3.062 34.324 1.00 85.00 92 ILE A N 1
ATOM 708 C CA . ILE A 1 92 ? -8.211 4.523 34.202 1.00 85.00 92 ILE A CA 1
ATOM 709 C C . ILE A 1 92 ? -9.667 4.991 34.228 1.00 85.00 92 ILE A C 1
ATOM 711 O O . ILE A 1 92 ? -10.491 4.534 33.440 1.00 85.00 92 ILE A O 1
ATOM 715 N N . ALA A 1 93 ? -9.971 5.937 35.114 1.00 84.38 93 ALA A N 1
ATOM 716 C CA . ALA A 1 93 ? -11.271 6.584 35.245 1.00 84.38 93 ALA A CA 1
ATOM 717 C C . ALA A 1 93 ? -11.139 8.110 35.131 1.00 84.38 93 ALA A C 1
ATOM 719 O O . ALA A 1 93 ? -10.052 8.661 35.290 1.00 84.38 93 ALA A O 1
ATOM 720 N N . ASN A 1 94 ? -12.255 8.806 34.890 1.00 84.38 94 ASN A N 1
ATOM 721 C CA . ASN A 1 94 ? -12.339 10.275 34.903 1.00 84.38 94 ASN A CA 1
ATOM 722 C C . ASN A 1 94 ? -11.282 10.986 34.043 1.00 84.38 94 ASN A C 1
ATOM 724 O O . ASN A 1 94 ? -10.785 12.047 34.415 1.00 84.38 94 ASN A O 1
ATOM 728 N N . LEU A 1 95 ? -10.914 10.396 32.907 1.00 85.62 95 LEU A N 1
ATOM 729 C CA . LEU A 1 95 ? -10.002 11.032 31.972 1.00 85.62 95 LEU A CA 1
ATOM 730 C C . LEU A 1 95 ? -10.638 12.305 31.404 1.00 85.62 95 LEU A C 1
ATOM 732 O O . LEU A 1 95 ? -11.700 12.259 30.784 1.00 85.62 95 LEU A O 1
ATOM 736 N N . GLN A 1 96 ? -9.956 13.429 31.580 1.00 87.25 96 GLN A N 1
ATOM 737 C CA . GLN A 1 96 ? -10.374 14.738 31.104 1.00 87.25 96 GLN A CA 1
ATOM 738 C C . GLN A 1 96 ? -9.171 15.490 30.552 1.00 87.25 96 GLN A C 1
ATOM 740 O O . GLN A 1 96 ? -8.111 15.520 31.171 1.00 87.25 96 GLN A O 1
ATOM 745 N N . CYS A 1 97 ? -9.337 16.132 29.401 1.00 87.69 97 CYS A N 1
ATOM 746 C CA . CYS A 1 97 ? -8.355 17.094 28.923 1.00 87.69 97 CYS A CA 1
ATOM 747 C C . CYS A 1 97 ? -8.445 18.364 29.787 1.00 87.69 97 CYS A C 1
ATOM 749 O O . CYS A 1 97 ? -9.544 18.794 30.149 1.00 87.69 97 CYS A O 1
ATOM 751 N N . SER A 1 98 ? -7.299 18.910 30.194 1.00 82.38 98 SER A N 1
ATOM 752 C CA . SER A 1 98 ? -7.218 19.993 31.178 1.00 82.38 98 SER A CA 1
ATOM 753 C C . SER A 1 98 ? -6.362 21.167 30.695 1.00 82.38 98 SER A C 1
ATOM 755 O O . SER A 1 98 ? -5.661 21.092 29.686 1.00 82.38 98 SER A O 1
ATOM 757 N N . GLY A 1 99 ? -6.466 22.299 31.398 1.00 80.25 99 GLY A N 1
ATOM 758 C CA . GLY A 1 99 ? -5.731 23.519 31.065 1.00 80.25 99 GLY A CA 1
ATOM 759 C C . GLY A 1 99 ? -6.184 24.148 29.745 1.00 80.25 99 GLY A C 1
ATOM 760 O O . GLY A 1 99 ? -7.379 24.309 29.501 1.00 80.25 99 GLY A O 1
ATOM 761 N N . ALA A 1 100 ? -5.216 24.518 28.902 1.00 77.81 100 ALA A N 1
ATOM 762 C CA . ALA A 1 100 ? -5.466 25.109 27.585 1.00 77.81 100 ALA A CA 1
ATOM 763 C C . ALA A 1 100 ? -6.074 24.112 26.580 1.00 77.81 100 ALA A C 1
ATOM 765 O O . ALA A 1 100 ? -6.600 24.526 25.550 1.00 77.81 100 ALA A O 1
ATOM 766 N N . PHE A 1 101 ? -6.037 22.810 26.880 1.00 82.94 101 PHE A N 1
ATOM 767 C CA . PHE A 1 101 ? -6.567 21.750 26.032 1.00 82.94 101 PHE A CA 1
ATOM 768 C C . PHE A 1 101 ? -7.802 21.154 26.707 1.00 82.94 101 PHE A C 1
ATOM 770 O O . PHE A 1 101 ? -7.706 20.205 27.469 1.00 82.94 101 PHE A O 1
ATOM 777 N N . ASN A 1 102 ? -8.972 21.746 26.484 1.00 77.75 102 ASN A N 1
ATOM 778 C CA . ASN A 1 102 ? -10.220 21.381 27.164 1.00 77.75 102 ASN A CA 1
ATOM 779 C C . ASN A 1 102 ? -11.180 20.540 26.305 1.00 77.75 102 ASN A C 1
ATOM 781 O O . ASN A 1 102 ? -12.269 20.195 26.762 1.00 77.75 102 ASN A O 1
ATOM 785 N N . VAL A 1 103 ? -10.802 20.205 25.069 1.00 69.44 103 VAL A N 1
ATOM 786 C CA . VAL A 1 103 ? -11.590 19.353 24.171 1.00 69.44 103 VAL A CA 1
ATOM 787 C C . VAL A 1 103 ? -10.914 17.991 24.061 1.00 69.44 103 VAL A C 1
ATOM 789 O O . VAL A 1 103 ? -9.816 17.889 23.525 1.00 69.44 103 VAL A O 1
ATOM 792 N N . GLY A 1 104 ? -11.567 16.944 24.563 1.00 66.88 104 GLY A N 1
ATOM 793 C CA . GLY A 1 104 ? -11.109 15.563 24.414 1.00 66.88 104 GLY A CA 1
ATOM 794 C C . GLY A 1 104 ? -11.834 14.857 23.277 1.00 66.88 104 GLY A C 1
ATOM 795 O O . GLY A 1 104 ? -13.062 14.801 23.284 1.00 66.88 104 GLY A O 1
ATOM 796 N N . VAL A 1 105 ? -11.092 14.290 22.326 1.00 57.62 105 VAL A N 1
ATOM 797 C CA . VAL A 1 105 ? -11.643 13.379 21.313 1.00 57.62 105 VAL A CA 1
ATOM 798 C C . VAL A 1 105 ? -11.088 11.982 21.589 1.00 57.62 105 VAL A C 1
ATOM 800 O O . VAL A 1 105 ? -9.945 11.698 21.228 1.00 57.62 105 VAL A O 1
ATOM 803 N N . PRO A 1 106 ? -11.841 11.107 22.275 1.00 56.16 106 PRO A N 1
ATOM 804 C CA . PRO A 1 106 ? -11.450 9.712 22.399 1.00 56.16 106 PRO A CA 1
ATOM 805 C C . PRO A 1 106 ? -11.605 9.011 21.041 1.00 56.16 106 PRO A C 1
ATOM 807 O O . PRO A 1 106 ? -12.669 9.061 20.427 1.00 56.16 106 PRO A O 1
ATOM 810 N N . SER A 1 107 ? -10.544 8.347 20.573 1.00 45.47 107 SER A N 1
ATOM 811 C CA . SER A 1 107 ? -10.553 7.517 19.361 1.00 45.47 107 SER A CA 1
ATOM 812 C C . SER A 1 107 ? -9.894 6.175 19.670 1.00 45.47 107 SER A C 1
ATOM 814 O O . SER A 1 107 ? -8.671 6.036 19.632 1.00 45.47 107 SER A O 1
ATOM 816 N N . GLY A 1 108 ? -10.706 5.173 20.013 1.00 58.84 108 GLY A N 1
ATOM 817 C CA . GLY A 1 108 ? -10.200 3.866 20.434 1.00 58.84 108 GLY A CA 1
ATOM 818 C C . GLY A 1 108 ? -9.373 3.957 21.724 1.00 58.84 108 GLY A C 1
ATOM 819 O O . GLY A 1 108 ? -9.870 4.444 22.734 1.00 58.84 108 GLY A O 1
ATOM 820 N N . ALA A 1 109 ? -8.122 3.480 21.687 1.00 55.00 109 ALA A N 1
ATOM 821 C CA . ALA A 1 109 ? -7.192 3.493 22.826 1.00 55.00 109 ALA A CA 1
ATOM 822 C C . ALA A 1 109 ? -6.386 4.803 22.967 1.00 55.00 109 ALA A C 1
ATOM 824 O O . ALA A 1 109 ? -5.580 4.929 23.886 1.00 55.00 109 ALA A O 1
ATOM 825 N N . THR A 1 110 ? -6.578 5.771 22.066 1.00 62.34 110 THR A N 1
ATOM 826 C CA . THR A 1 110 ? -5.824 7.031 22.039 1.00 62.34 110 THR A CA 1
ATOM 827 C C . THR A 1 110 ? -6.664 8.188 22.564 1.00 62.34 110 THR A C 1
ATOM 829 O O . THR A 1 110 ? -7.869 8.283 22.310 1.00 62.34 110 THR A O 1
ATOM 832 N N . ILE A 1 111 ? -5.998 9.091 23.282 1.00 69.69 111 ILE A N 1
ATOM 833 C CA . ILE A 1 111 ? -6.588 10.279 23.883 1.00 69.69 111 ILE A CA 1
ATOM 834 C C . ILE A 1 111 ? -6.002 11.489 23.163 1.00 69.69 111 ILE A C 1
ATOM 836 O O . ILE A 1 111 ? -4.797 11.734 23.209 1.00 69.69 111 ILE A O 1
ATOM 840 N N . THR A 1 112 ? -6.850 12.262 22.491 1.00 77.75 112 THR A N 1
ATOM 841 C CA . THR A 1 112 ? -6.436 13.530 21.884 1.00 77.75 112 THR A CA 1
ATOM 842 C C . THR A 1 112 ? -7.033 14.691 22.659 1.00 77.75 112 THR A C 1
ATOM 844 O O . THR A 1 112 ? -8.252 14.775 22.799 1.00 77.75 112 THR A O 1
ATOM 847 N N . CYS A 1 113 ? -6.170 15.587 23.137 1.00 81.69 113 CYS A N 1
ATOM 848 C CA . CYS A 1 113 ? -6.541 16.811 23.831 1.00 81.69 113 CYS A CA 1
ATOM 849 C C . CYS A 1 113 ? -6.273 18.025 22.935 1.00 81.69 113 CYS A C 1
ATOM 851 O O . CYS A 1 113 ? -5.147 18.279 22.511 1.00 81.69 113 CYS A O 1
ATOM 853 N N . ALA A 1 114 ? -7.325 18.780 22.635 1.00 79.00 114 ALA A N 1
ATOM 854 C CA . ALA A 1 114 ? -7.309 19.940 21.755 1.00 79.00 114 ALA A CA 1
ATOM 855 C C . ALA A 1 114 ? -7.759 21.209 22.489 1.00 79.00 114 ALA A C 1
ATOM 857 O O . ALA A 1 114 ? -8.545 21.156 23.440 1.00 79.00 114 ALA A O 1
ATOM 858 N N . LYS A 1 115 ? -7.267 22.363 22.028 1.00 80.94 115 LYS A N 1
ATOM 859 C CA . LYS A 1 115 ? -7.692 23.678 22.513 1.00 80.94 115 LYS A CA 1
ATOM 860 C C . LYS A 1 115 ? -9.063 24.047 21.944 1.00 80.94 115 LYS A C 1
ATOM 862 O O . LYS A 1 115 ? -9.296 23.968 20.734 1.00 80.94 115 LYS A O 1
ATOM 867 N N . GLY A 1 116 ? -9.987 24.447 22.813 1.00 69.62 116 GLY A N 1
ATOM 868 C CA . GLY A 1 116 ? -11.291 24.966 22.410 1.00 69.62 116 GLY A CA 1
ATOM 869 C C . GLY A 1 116 ? -11.164 26.302 21.671 1.00 69.62 116 GLY A C 1
ATOM 870 O O . GLY A 1 116 ? -10.333 27.131 22.022 1.00 69.62 116 GLY A O 1
ATOM 871 N N . GLY A 1 117 ? -11.990 26.521 20.643 1.00 63.12 117 GLY A N 1
ATOM 872 C CA . GLY A 1 117 ? -12.076 27.816 19.948 1.00 63.12 117 GLY A CA 1
ATOM 873 C C . GLY A 1 117 ? -11.174 27.993 18.721 1.00 63.12 117 GLY A C 1
ATOM 874 O O . GLY A 1 117 ? -11.242 29.026 18.073 1.00 63.12 117 GLY A O 1
ATOM 875 N N . GLY A 1 118 ? -10.383 26.985 18.343 1.00 63.16 118 GLY A N 1
ATOM 876 C CA . GLY A 1 118 ? -9.596 27.012 17.102 1.00 63.16 118 GLY A CA 1
ATOM 877 C C . GLY A 1 118 ? -8.297 27.817 17.153 1.00 63.16 118 GLY A C 1
ATOM 878 O O . GLY A 1 118 ? -7.624 27.942 16.134 1.00 63.16 118 GLY A O 1
ATOM 879 N N . GLU A 1 119 ? -7.933 28.316 18.328 1.00 73.44 119 GLU A N 1
ATOM 880 C CA . GLU A 1 119 ? -6.707 29.071 18.568 1.00 73.44 119 GLU A CA 1
ATOM 881 C C . GLU A 1 119 ? -5.496 28.153 18.813 1.00 73.44 119 GLU A C 1
ATOM 883 O O . GLU A 1 119 ? -5.641 27.006 19.242 1.00 73.44 119 GLU A O 1
ATOM 888 N N . GLU A 1 120 ? -4.288 28.672 18.578 1.00 80.44 120 GLU A N 1
ATOM 889 C CA . GLU A 1 120 ? -3.026 27.992 18.897 1.00 80.44 120 GLU A CA 1
ATOM 890 C C . GLU A 1 120 ? -2.578 28.284 20.343 1.00 80.44 120 GLU A C 1
ATOM 892 O O . GLU A 1 120 ? -2.925 29.312 20.930 1.00 80.44 120 GLU A O 1
ATOM 897 N N . GLU A 1 121 ? -1.813 27.371 20.940 1.00 83.25 121 GLU A N 1
ATOM 898 C CA . GLU A 1 121 ? -1.186 27.501 22.257 1.00 83.25 121 GLU A CA 1
ATOM 899 C C . GLU A 1 121 ? 0.332 27.384 22.127 1.00 83.25 121 GLU A C 1
ATOM 901 O O . GLU A 1 121 ? 0.841 26.411 21.571 1.00 83.25 121 GLU A O 1
ATOM 906 N N . THR A 1 122 ? 1.075 28.347 22.669 1.00 85.81 122 THR A N 1
ATOM 907 C CA . THR A 1 122 ? 2.535 28.238 22.756 1.00 85.81 122 THR A CA 1
ATOM 908 C C . THR A 1 122 ? 2.914 27.269 23.874 1.00 85.81 122 THR A C 1
ATOM 910 O O . THR A 1 122 ? 2.573 27.495 25.035 1.00 85.81 122 THR A O 1
ATOM 913 N N . LEU A 1 123 ? 3.666 26.218 23.552 1.00 83.06 123 LEU A N 1
ATOM 914 C CA . LEU A 1 123 ? 4.152 25.227 24.504 1.00 83.06 123 LEU A CA 1
ATOM 915 C C . LEU A 1 123 ? 5.165 25.855 25.472 1.00 83.06 123 LEU A C 1
ATOM 917 O O . LEU A 1 123 ? 6.350 25.986 25.176 1.00 83.06 123 LEU A O 1
ATOM 921 N N . ARG A 1 124 ? 4.687 26.234 26.656 1.00 85.94 124 ARG A N 1
ATOM 922 C CA . ARG A 1 124 ? 5.484 26.697 27.800 1.00 85.94 124 ARG A CA 1
ATOM 923 C C . ARG A 1 124 ? 5.771 25.540 28.759 1.00 85.94 124 ARG A C 1
ATOM 925 O O . ARG A 1 124 ? 5.274 24.429 28.587 1.00 85.94 124 ARG A O 1
ATOM 932 N N . SER A 1 125 ? 6.587 25.801 29.774 1.00 85.06 125 SER A N 1
ATOM 933 C CA . SER A 1 125 ? 6.880 24.829 30.831 1.00 85.06 125 SER A CA 1
ATOM 934 C C . SER A 1 125 ? 5.678 24.623 31.764 1.00 85.06 125 SER A C 1
ATOM 936 O O . SER A 1 125 ? 5.059 25.597 32.194 1.00 85.06 125 SER A O 1
ATOM 938 N N . GLY A 1 126 ? 5.363 23.368 32.091 1.00 82.38 126 GLY A N 1
ATOM 939 C CA . GLY A 1 126 ? 4.373 22.977 33.095 1.00 82.38 126 GLY A CA 1
ATOM 940 C C . GLY A 1 126 ? 2.908 22.984 32.646 1.00 82.38 126 GLY A C 1
ATOM 941 O O . GLY A 1 126 ? 2.022 22.973 33.506 1.00 82.38 126 GLY A O 1
ATOM 942 N N . ILE A 1 127 ? 2.621 22.998 31.341 1.00 86.31 127 ILE A N 1
ATOM 943 C CA . ILE A 1 127 ? 1.237 23.002 30.843 1.00 86.31 127 ILE A CA 1
ATOM 944 C C . ILE A 1 127 ? 0.582 21.659 31.156 1.00 86.31 127 ILE A C 1
ATOM 946 O O . ILE A 1 127 ? 1.061 20.616 30.724 1.00 86.31 127 ILE A O 1
ATOM 950 N N . SER A 1 128 ? -0.532 21.681 31.886 1.00 89.00 128 SER A N 1
ATOM 951 C CA . SER A 1 128 ? -1.360 20.488 32.097 1.00 89.00 128 SER A CA 1
ATOM 952 C C . SER A 1 128 ? -2.239 20.271 30.871 1.00 89.00 128 SER A C 1
ATOM 954 O O . SER A 1 128 ? -2.881 21.223 30.432 1.00 89.00 128 SER A O 1
ATOM 956 N N . ILE A 1 129 ? -2.227 19.058 30.315 1.00 87.94 129 ILE A N 1
ATOM 957 C CA . ILE A 1 129 ? -2.965 18.727 29.083 1.00 87.94 129 ILE A CA 1
ATOM 958 C C . ILE A 1 129 ? -4.064 17.695 29.301 1.00 87.94 129 ILE A C 1
ATOM 960 O O . ILE A 1 129 ? -5.055 17.684 28.576 1.00 87.94 129 ILE A O 1
ATOM 964 N N . ALA A 1 130 ? -3.908 16.835 30.303 1.00 89.00 130 ALA A N 1
ATOM 965 C CA . ALA A 1 130 ? -4.921 15.873 30.689 1.00 89.00 130 ALA A CA 1
ATOM 966 C C . ALA A 1 130 ? -4.774 15.501 32.154 1.00 89.00 130 ALA A C 1
ATOM 968 O O . ALA A 1 130 ? -3.675 15.502 32.704 1.00 89.00 130 ALA A O 1
ATOM 969 N N . THR A 1 131 ? -5.880 15.126 32.769 1.00 89.62 131 THR A N 1
ATOM 970 C CA . THR A 1 131 ? -5.945 14.591 34.119 1.00 89.62 131 THR A CA 1
ATOM 971 C C . THR A 1 131 ? -6.810 13.341 34.088 1.00 89.62 131 THR A C 1
ATOM 973 O O . THR A 1 131 ? -7.830 13.306 33.408 1.00 89.62 131 THR A O 1
ATOM 976 N N . PHE A 1 132 ? -6.399 12.300 34.798 1.00 88.69 132 PHE A N 1
ATOM 977 C CA . PHE A 1 132 ? -7.179 11.078 34.958 1.00 88.69 132 PHE A CA 1
ATOM 978 C C . PHE A 1 132 ? -6.986 10.506 36.357 1.00 88.69 132 PHE A C 1
ATOM 980 O O . PHE A 1 132 ? -6.006 10.800 37.039 1.00 88.69 132 PHE A O 1
ATOM 987 N N . THR A 1 133 ? -7.924 9.672 36.785 1.00 89.25 133 THR A N 1
ATOM 988 C CA . THR A 1 133 ? -7.831 8.919 38.032 1.00 89.25 133 THR A CA 1
ATOM 989 C C . THR A 1 133 ? -7.355 7.506 37.713 1.00 89.25 133 THR A C 1
ATOM 991 O O . THR A 1 133 ? -8.058 6.749 37.047 1.00 89.25 133 THR A O 1
ATOM 994 N N . LEU A 1 134 ? -6.172 7.137 38.196 1.00 87.81 134 LEU A N 1
ATOM 995 C CA . LEU A 1 134 ? -5.704 5.757 38.186 1.00 87.81 134 LEU A CA 1
ATOM 996 C C . LEU A 1 134 ? -6.322 5.025 39.374 1.00 87.81 134 LEU A C 1
ATOM 998 O O . LEU A 1 134 ? -6.158 5.453 40.514 1.00 87.81 134 LEU A O 1
ATOM 1002 N N . LYS A 1 135 ? -7.028 3.932 39.117 1.00 85.94 135 LYS A N 1
ATOM 1003 C CA . LYS A 1 135 ? -7.637 3.089 40.145 1.00 85.94 135 LYS A CA 1
ATOM 1004 C C . LYS A 1 135 ? -7.079 1.681 40.058 1.00 85.94 135 LYS A C 1
ATOM 1006 O O . LYS A 1 135 ? -6.650 1.231 38.999 1.00 85.94 135 LYS A O 1
ATOM 1011 N N . ARG A 1 136 ? -7.110 0.975 41.181 1.00 84.81 136 ARG A N 1
ATOM 1012 C CA . ARG A 1 136 ? -6.907 -0.472 41.214 1.00 84.81 136 ARG A CA 1
ATOM 1013 C C . ARG A 1 136 ? -8.111 -1.172 40.584 1.00 84.81 136 ARG A C 1
ATOM 1015 O O . ARG A 1 136 ? -9.247 -0.781 40.854 1.00 84.81 136 ARG A O 1
ATOM 1022 N N . LYS A 1 137 ? -7.882 -2.247 39.830 1.00 83.44 137 LYS A N 1
ATOM 1023 C CA . LYS A 1 137 ? -8.974 -3.092 39.339 1.00 83.44 137 LYS A CA 1
ATOM 1024 C C . LYS A 1 137 ? -9.691 -3.815 40.485 1.00 83.44 137 LYS A C 1
ATOM 1026 O O . LYS A 1 137 ? -9.102 -4.174 41.508 1.00 83.44 137 LYS A O 1
ATOM 1031 N N . THR A 1 138 ? -10.998 -4.008 40.338 1.00 78.12 138 THR A N 1
ATOM 1032 C CA . THR A 1 138 ? -11.812 -4.712 41.341 1.00 78.12 138 THR A CA 1
ATOM 1033 C C . THR A 1 138 ? -11.376 -6.178 41.435 1.00 78.12 138 THR A C 1
ATOM 1035 O O . THR A 1 138 ? -11.410 -6.880 40.430 1.00 78.12 138 THR A O 1
ATOM 1038 N N . GLY A 1 139 ? -10.998 -6.636 42.635 1.00 74.44 139 GLY A N 1
ATOM 1039 C CA . GLY A 1 139 ? -10.571 -8.020 42.902 1.00 74.44 139 GLY A CA 1
ATOM 1040 C C . GLY A 1 139 ? -9.086 -8.187 43.240 1.00 74.44 139 GLY A C 1
ATOM 1041 O O . GLY A 1 139 ? -8.727 -9.200 43.829 1.00 74.44 139 GLY A O 1
ATOM 1042 N N . GLU A 1 140 ? -8.248 -7.186 42.962 1.00 74.75 140 GLU A N 1
ATOM 1043 C CA . GLU A 1 140 ? -6.806 -7.250 43.233 1.00 74.75 140 GLU A CA 1
ATOM 1044 C C . GLU A 1 140 ? -6.462 -6.844 44.677 1.00 74.75 140 GLU A C 1
ATOM 1046 O O . GLU A 1 140 ? -6.976 -5.849 45.202 1.00 74.75 140 GLU A O 1
ATOM 1051 N N . THR A 1 141 ? -5.574 -7.590 45.339 1.00 71.75 141 THR A N 1
ATOM 1052 C CA . THR A 1 141 ? -5.146 -7.302 46.724 1.00 71.75 141 THR A CA 1
ATOM 1053 C C . THR A 1 141 ? -3.819 -6.548 46.801 1.00 71.75 141 THR A C 1
ATOM 1055 O O . THR A 1 141 ? -3.669 -5.724 47.700 1.00 71.75 141 THR A O 1
ATOM 1058 N N . SER A 1 142 ? -2.907 -6.757 45.843 1.00 72.81 142 SER A N 1
ATOM 1059 C CA . SER A 1 142 ? -1.588 -6.106 45.773 1.00 72.81 142 SER A CA 1
ATOM 1060 C C . SER A 1 142 ? -1.085 -6.088 44.325 1.00 72.81 142 SER A C 1
ATOM 1062 O O . SER A 1 142 ? -1.143 -7.120 43.664 1.00 72.81 142 SER A O 1
ATOM 1064 N N . ALA A 1 143 ? -0.580 -4.953 43.832 1.00 74.19 143 ALA A N 1
ATOM 1065 C CA . ALA A 1 143 ? -0.013 -4.858 42.481 1.00 74.19 143 ALA A CA 1
ATOM 1066 C C . ALA A 1 143 ? 1.018 -3.725 42.357 1.00 74.19 143 ALA A C 1
ATOM 1068 O O . ALA A 1 143 ? 0.947 -2.718 43.066 1.00 74.19 143 ALA A O 1
ATOM 1069 N N . SER A 1 144 ? 1.960 -3.861 41.422 1.00 79.31 144 SER A N 1
ATOM 1070 C CA . SER A 1 144 ? 2.841 -2.778 40.976 1.00 79.31 144 SER A CA 1
ATOM 1071 C C . SER A 1 144 ? 2.886 -2.740 39.453 1.00 79.31 144 SER A C 1
ATOM 1073 O O . SER A 1 144 ? 2.923 -3.772 38.790 1.00 79.31 144 SER A O 1
ATOM 1075 N N . GLY A 1 145 ? 2.861 -1.540 38.880 1.00 74.50 145 GLY A N 1
ATOM 1076 C CA . GLY A 1 145 ? 2.811 -1.383 37.434 1.00 74.50 145 GLY A CA 1
ATOM 1077 C C . GLY A 1 145 ? 3.398 -0.071 36.958 1.00 74.50 145 GLY A C 1
ATOM 1078 O O . GLY A 1 145 ? 3.529 0.905 37.700 1.00 74.50 145 GLY A O 1
ATOM 1079 N N . THR A 1 146 ? 3.769 -0.080 35.684 1.00 79.44 146 THR A N 1
ATOM 1080 C CA . THR A 1 146 ? 4.306 1.087 34.994 1.00 79.44 146 THR A CA 1
ATOM 1081 C C . THR A 1 146 ? 3.229 1.691 34.105 1.00 79.44 146 THR A C 1
ATOM 1083 O O . THR A 1 146 ? 2.614 0.983 33.309 1.00 79.44 146 THR A O 1
ATOM 1086 N N . LEU A 1 147 ? 3.028 3.000 34.224 1.00 80.19 147 LEU A N 1
ATOM 1087 C CA . LEU A 1 147 ? 2.312 3.799 33.238 1.00 80.19 147 LEU A CA 1
ATOM 1088 C C . LEU A 1 147 ? 3.330 4.344 32.247 1.00 80.19 147 LEU A C 1
ATOM 1090 O O . LEU A 1 147 ? 4.284 4.995 32.666 1.00 80.19 147 LEU A O 1
ATOM 1094 N N . SER A 1 148 ? 3.121 4.119 30.954 1.00 80.06 148 SER A N 1
ATOM 1095 C CA . SER A 1 148 ? 3.989 4.662 29.910 1.00 80.06 148 SER A CA 1
ATOM 1096 C C . SER A 1 148 ? 3.204 5.319 28.792 1.00 80.06 148 SER A C 1
ATOM 1098 O O . SER A 1 148 ? 2.035 5.015 28.564 1.00 80.06 148 SER A O 1
ATOM 1100 N N . PHE A 1 149 ? 3.853 6.224 28.071 1.00 77.44 149 PHE A N 1
ATOM 1101 C CA . PHE A 1 149 ? 3.273 6.820 26.876 1.00 77.44 149 PHE A CA 1
ATOM 1102 C C . PHE A 1 149 ? 3.676 6.021 25.634 1.00 77.44 149 PHE A C 1
ATOM 1104 O O . PHE A 1 149 ? 4.835 5.642 25.482 1.00 77.44 149 PHE A O 1
ATOM 1111 N N . SER A 1 150 ? 2.733 5.797 24.724 1.00 68.31 150 SER A N 1
ATOM 1112 C CA . SER A 1 150 ? 3.007 5.414 23.336 1.00 68.31 150 SER A CA 1
ATOM 1113 C C . SER A 1 150 ?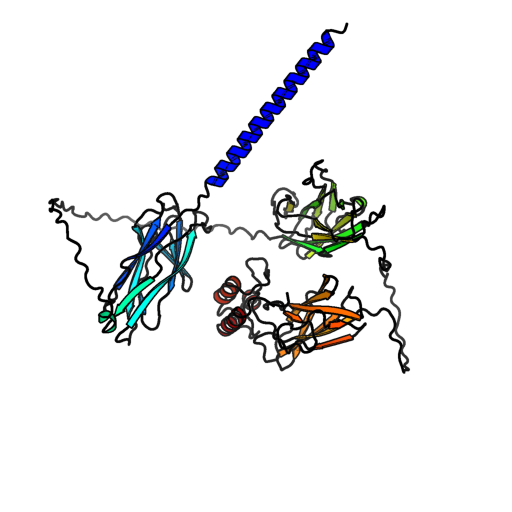 2.422 6.485 22.417 1.00 68.31 150 SER A C 1
ATOM 1115 O O . SER A 1 150 ? 1.380 7.061 22.718 1.00 68.31 150 SER A O 1
ATOM 1117 N N . ASN A 1 151 ? 3.110 6.776 21.311 1.00 70.00 151 ASN A N 1
ATOM 1118 C CA . ASN A 1 151 ? 2.662 7.684 20.249 1.00 70.00 151 ASN A CA 1
ATOM 1119 C C . ASN A 1 151 ? 2.251 9.085 20.735 1.00 70.00 151 ASN A C 1
ATOM 1121 O O . ASN A 1 151 ? 1.086 9.319 21.044 1.00 70.00 151 ASN A O 1
ATOM 1125 N N . PHE A 1 152 ? 3.197 10.028 20.749 1.00 75.44 152 PHE A N 1
ATOM 1126 C CA . PHE A 1 152 ? 2.899 11.442 20.978 1.00 75.44 152 PHE A CA 1
ATOM 1127 C C . PHE A 1 152 ? 2.867 12.192 19.643 1.00 75.44 152 PHE A C 1
ATOM 1129 O O . PHE A 1 152 ? 3.806 12.090 18.853 1.00 75.44 152 PHE A O 1
ATOM 1136 N N . SER A 1 153 ? 1.812 12.963 19.403 1.00 78.56 153 SER A N 1
ATOM 1137 C CA . SER A 1 153 ? 1.672 13.823 18.227 1.00 78.56 153 SER A CA 1
ATOM 1138 C C . SER A 1 153 ? 1.209 15.224 18.613 1.00 78.56 153 SER A C 1
ATOM 1140 O O . SER A 1 153 ? 0.520 15.423 19.613 1.00 78.56 153 SER A O 1
ATOM 1142 N N . ALA A 1 154 ? 1.578 16.211 17.804 1.00 79.50 154 ALA A N 1
ATOM 1143 C CA . ALA A 1 154 ? 1.058 17.567 17.897 1.00 79.50 154 ALA A CA 1
ATOM 1144 C C . ALA A 1 154 ? 0.563 18.023 16.531 1.00 79.50 154 ALA A C 1
ATOM 1146 O O . ALA A 1 154 ? 1.085 17.584 15.506 1.00 79.50 154 ALA A O 1
ATOM 1147 N N . TYR A 1 155 ? -0.432 18.901 16.533 1.00 79.62 155 TYR A N 1
ATOM 1148 C CA . TYR A 1 155 ? -1.110 19.349 15.324 1.00 79.62 155 TYR A CA 1
ATOM 1149 C C . TYR A 1 155 ? -1.176 20.875 15.259 1.00 79.62 155 TYR A C 1
ATOM 1151 O O . TYR A 1 155 ? -1.364 21.532 16.290 1.00 79.62 155 TYR A O 1
ATOM 1159 N N . ASP A 1 156 ? -1.034 21.426 14.053 1.00 75.81 156 ASP A N 1
ATOM 1160 C CA . ASP A 1 156 ? -1.166 22.860 13.774 1.00 75.81 156 ASP A CA 1
ATOM 1161 C C . ASP A 1 156 ? -2.633 23.312 13.625 1.00 75.81 156 ASP A C 1
ATOM 1163 O O . ASP A 1 156 ? -3.582 22.528 13.750 1.00 75.81 156 ASP A O 1
ATOM 1167 N N . SER A 1 157 ? -2.835 24.604 13.349 1.00 64.56 157 SER A N 1
ATOM 1168 C CA . SER A 1 157 ? -4.155 25.195 13.094 1.00 64.56 157 SER A CA 1
ATOM 1169 C C . SER A 1 157 ? -4.894 24.595 11.893 1.00 64.56 157 SER A C 1
ATOM 1171 O O . SER A 1 157 ? -6.124 24.668 11.857 1.00 64.56 157 SER A O 1
ATOM 1173 N N . SER A 1 158 ? -4.186 23.945 10.969 1.00 67.00 158 SER A N 1
ATOM 1174 C CA . SER A 1 158 ? -4.737 23.267 9.790 1.00 67.00 158 SER A CA 1
ATOM 1175 C C . SER A 1 158 ? -4.978 21.766 10.011 1.00 67.00 158 SER A C 1
ATOM 1177 O O . SER A 1 158 ? -5.510 21.100 9.126 1.00 67.00 158 SER A O 1
ATOM 1179 N N . GLY A 1 159 ? -4.629 21.230 11.187 1.00 62.78 159 GLY A N 1
ATOM 1180 C CA . GLY A 1 159 ? -4.752 19.808 11.511 1.00 62.78 159 GLY A CA 1
ATOM 1181 C C . GLY A 1 159 ? -3.606 18.943 10.979 1.00 62.78 159 GLY A C 1
ATOM 1182 O O . GLY A 1 159 ? -3.692 17.718 11.057 1.00 62.78 159 GLY A O 1
ATOM 1183 N N . ASN A 1 160 ? -2.529 19.545 10.467 1.00 72.31 160 ASN A N 1
ATOM 1184 C CA . ASN A 1 160 ? -1.354 18.801 10.026 1.00 72.31 160 ASN A CA 1
ATOM 1185 C C . ASN A 1 160 ? -0.508 18.390 11.227 1.00 72.31 160 ASN A C 1
ATOM 1187 O O . ASN A 1 160 ? -0.340 19.162 12.172 1.00 72.31 160 ASN A O 1
ATOM 1191 N N . ALA A 1 161 ? 0.070 17.190 11.164 1.00 67.56 161 ALA A N 1
ATOM 1192 C CA . ALA A 1 161 ? 1.034 16.747 12.158 1.00 67.56 161 ALA A CA 1
ATOM 1193 C C . ALA A 1 161 ? 2.295 17.626 12.101 1.00 67.56 161 ALA A C 1
ATOM 1195 O O . ALA A 1 161 ? 2.927 17.768 11.054 1.00 67.56 161 ALA A O 1
ATOM 1196 N N . LEU A 1 162 ? 2.660 18.203 13.241 1.00 68.69 162 LEU A N 1
ATOM 1197 C CA . LEU A 1 162 ? 3.896 18.950 13.417 1.00 68.69 162 LEU A CA 1
ATOM 1198 C C . LEU A 1 162 ? 5.034 17.986 13.760 1.00 68.69 162 LEU A C 1
ATOM 1200 O O . LEU A 1 162 ? 4.909 17.147 14.654 1.00 68.69 162 LEU A O 1
ATOM 1204 N N . THR A 1 163 ? 6.177 18.148 13.094 1.00 64.81 163 THR A N 1
ATOM 1205 C CA . THR A 1 163 ? 7.407 17.417 13.422 1.00 64.81 163 THR A CA 1
ATOM 1206 C C . THR A 1 163 ? 8.071 18.052 14.647 1.00 64.81 163 THR A C 1
ATOM 1208 O O . THR A 1 163 ? 9.016 18.829 14.526 1.00 64.81 163 THR A O 1
ATOM 1211 N N . ILE A 1 164 ? 7.542 17.753 15.833 1.00 63.22 164 ILE A N 1
ATOM 1212 C CA . ILE A 1 164 ? 8.115 18.151 17.126 1.00 63.22 164 ILE A CA 1
ATOM 1213 C C . ILE A 1 164 ? 8.861 16.949 17.704 1.00 63.22 164 ILE A C 1
ATOM 1215 O O . ILE A 1 164 ? 8.323 15.842 17.767 1.00 63.22 164 ILE A O 1
ATOM 1219 N N . SER A 1 165 ? 10.097 17.164 18.147 1.00 61.31 165 SER A N 1
ATOM 1220 C CA . SER A 1 165 ? 10.852 16.134 18.858 1.00 61.31 165 SER A CA 1
ATOM 1221 C C . SER A 1 165 ? 10.358 16.063 20.297 1.00 61.31 165 SER A C 1
ATOM 1223 O O . SER A 1 165 ? 10.596 16.981 21.086 1.00 61.31 165 SER A O 1
ATOM 1225 N N . PHE A 1 166 ? 9.678 14.971 20.645 1.00 60.31 166 PHE A N 1
ATOM 1226 C CA . PHE A 1 166 ? 9.257 14.723 22.017 1.00 60.31 166 PHE A CA 1
ATOM 1227 C C . PHE A 1 166 ? 10.263 13.838 22.754 1.00 60.31 166 PHE A C 1
ATOM 1229 O O . PHE A 1 166 ? 10.487 12.695 22.363 1.00 60.31 166 PHE A O 1
ATOM 1236 N N . SER A 1 167 ? 10.848 14.338 23.843 1.00 57.00 167 SER A N 1
ATOM 1237 C CA . SER A 1 167 ? 11.787 13.573 24.676 1.00 57.00 167 SER A CA 1
ATOM 1238 C C . SER A 1 167 ? 11.412 13.692 26.153 1.00 57.00 167 SER A C 1
ATOM 1240 O O . SER A 1 167 ? 11.674 14.715 26.773 1.00 57.00 167 SER A O 1
ATOM 1242 N N . GLY A 1 168 ? 10.786 12.672 26.738 1.00 53.94 168 GLY A N 1
ATOM 1243 C CA . GLY A 1 168 ? 10.398 12.665 28.153 1.00 53.94 168 GLY A CA 1
ATOM 1244 C C . GLY A 1 168 ? 10.562 11.285 28.783 1.00 53.94 168 GLY A C 1
ATOM 1245 O O . GLY A 1 168 ? 10.439 10.274 28.097 1.00 53.94 168 GLY A O 1
ATOM 1246 N N . THR A 1 169 ? 10.890 11.243 30.074 1.00 54.56 169 THR A N 1
ATOM 1247 C CA . THR A 1 169 ? 11.172 10.036 30.866 1.00 54.56 169 THR A CA 1
ATOM 1248 C C . THR A 1 169 ? 9.902 9.188 31.004 1.00 54.56 169 THR A C 1
ATOM 1250 O O . THR A 1 169 ? 8.953 9.560 31.690 1.00 54.56 169 THR A O 1
ATOM 1253 N N . GLN A 1 170 ? 9.883 8.061 30.294 1.00 57.50 170 GLN A N 1
ATOM 1254 C CA . GLN A 1 170 ? 8.686 7.394 29.763 1.00 57.50 170 GLN A CA 1
ATOM 1255 C C . GLN A 1 170 ? 7.824 6.583 30.739 1.00 57.50 170 GLN A C 1
ATOM 1257 O O . GLN A 1 170 ? 6.882 5.941 30.281 1.00 57.50 170 GLN A O 1
ATOM 1262 N N . SER A 1 171 ? 8.094 6.596 32.042 1.00 62.97 171 SER A N 1
ATOM 1263 C CA . SER A 1 171 ? 7.501 5.607 32.945 1.00 62.97 171 SER A CA 1
ATOM 1264 C C . SER A 1 171 ? 7.174 6.190 34.310 1.00 62.97 171 SER A C 1
ATOM 1266 O O . SER A 1 171 ? 8.073 6.638 35.021 1.00 62.97 171 SER A O 1
ATOM 1268 N N . GLY A 1 172 ? 5.896 6.161 34.688 1.00 66.81 172 GLY A N 1
ATOM 1269 C CA . GLY A 1 172 ? 5.476 6.384 36.064 1.00 66.81 172 GLY A CA 1
ATOM 1270 C C . GLY A 1 172 ? 5.271 5.061 36.796 1.00 66.81 172 GLY A C 1
ATOM 1271 O O . GLY A 1 172 ? 4.622 4.170 36.255 1.00 66.81 172 GLY A O 1
ATOM 1272 N N . ILE A 1 173 ? 5.828 4.914 38.001 1.00 76.69 173 ILE A N 1
ATOM 1273 C CA . ILE A 1 173 ? 5.750 3.665 38.780 1.00 76.69 173 ILE A CA 1
ATOM 1274 C C . ILE A 1 173 ? 4.705 3.818 39.880 1.00 76.69 173 ILE A C 1
ATOM 1276 O O . ILE A 1 173 ? 4.849 4.652 40.777 1.00 76.69 173 ILE A O 1
ATOM 1280 N N . PHE A 1 174 ? 3.673 2.984 39.832 1.00 81.25 174 PHE A N 1
ATOM 1281 C CA . PHE A 1 174 ? 2.572 3.009 40.787 1.00 81.25 174 PHE A CA 1
ATOM 1282 C C . PHE A 1 174 ? 2.394 1.640 41.427 1.00 81.25 174 PHE A C 1
ATOM 1284 O O . PHE A 1 174 ? 2.661 0.605 40.815 1.00 81.25 174 PHE A O 1
ATOM 1291 N N . CYS A 1 175 ? 1.970 1.644 42.684 1.00 79.69 175 CYS A N 1
ATOM 1292 C CA . CYS A 1 175 ? 1.787 0.437 43.475 1.00 79.69 175 CYS A CA 1
ATOM 1293 C C . CYS A 1 175 ? 0.511 0.534 44.313 1.00 79.69 175 CYS A C 1
ATOM 1295 O O . CYS A 1 175 ? -0.005 1.629 44.555 1.00 79.69 175 CYS A O 1
ATOM 1297 N N . TYR A 1 176 ? 0.030 -0.615 44.776 1.00 81.56 176 TYR A N 1
ATOM 1298 C CA . TYR A 1 176 ? -1.013 -0.722 45.788 1.00 81.56 176 TYR A CA 1
ATOM 1299 C C . TYR A 1 176 ? -0.807 -1.960 46.669 1.00 81.56 176 TYR A C 1
ATOM 1301 O O . TYR A 1 176 ? -0.277 -2.974 46.205 1.00 81.56 176 TYR A O 1
ATOM 1309 N N . GLY A 1 177 ? -1.264 -1.883 47.921 1.00 76.19 177 GLY A N 1
ATOM 1310 C CA . GLY A 1 177 ? -1.209 -2.980 48.885 1.00 76.19 177 GLY A CA 1
ATOM 1311 C C . GLY A 1 177 ? 0.221 -3.305 49.316 1.00 76.19 177 GLY A C 1
ATOM 1312 O O . GLY A 1 177 ? 1.093 -2.433 49.356 1.00 76.19 177 GLY A O 1
ATOM 1313 N N . ASP A 1 178 ? 0.485 -4.581 49.593 1.00 72.62 178 ASP A N 1
ATOM 1314 C CA . ASP A 1 178 ? 1.785 -5.038 50.109 1.00 72.62 178 ASP A CA 1
ATOM 1315 C C . ASP A 1 178 ? 2.946 -4.766 49.134 1.00 72.62 178 ASP A C 1
ATOM 1317 O O . ASP A 1 178 ? 4.102 -4.641 49.547 1.00 72.62 178 ASP A O 1
ATOM 1321 N N . SER A 1 179 ? 2.645 -4.585 47.843 1.00 68.88 179 SER A N 1
ATOM 1322 C CA . SER A 1 179 ? 3.614 -4.256 46.791 1.00 68.88 179 SER A CA 1
ATOM 1323 C C . SER A 1 179 ? 4.264 -2.873 46.950 1.00 68.88 179 SER A C 1
ATOM 1325 O O . SER A 1 179 ? 5.316 -2.632 46.357 1.00 68.88 179 SER A O 1
ATOM 1327 N N . CYS A 1 180 ? 3.694 -1.963 47.751 1.00 67.38 180 CYS A N 1
ATOM 1328 C CA . CYS A 1 180 ? 4.282 -0.640 47.989 1.00 67.38 180 CYS A CA 1
ATOM 1329 C C . CYS A 1 180 ? 5.459 -0.641 48.977 1.00 67.38 180 CYS A C 1
ATOM 1331 O O . CYS A 1 180 ? 6.275 0.280 48.960 1.00 67.38 180 CYS A O 1
ATOM 1333 N N . THR A 1 181 ? 5.608 -1.689 49.793 1.00 58.56 181 THR A N 1
ATOM 1334 C CA . THR A 1 181 ? 6.671 -1.783 50.815 1.00 58.56 181 THR A CA 1
ATOM 1335 C C . THR A 1 181 ? 8.082 -1.956 50.227 1.00 58.56 181 THR A C 1
ATOM 1337 O O . THR A 1 181 ? 9.078 -1.675 50.895 1.00 58.56 181 THR A O 1
ATOM 1340 N N . SER A 1 182 ? 8.181 -2.344 48.949 1.00 52.28 182 SER A N 1
ATOM 1341 C CA . SER A 1 182 ? 9.444 -2.553 48.225 1.00 52.28 182 SER A CA 1
ATOM 1342 C C . SER A 1 182 ? 10.005 -1.295 47.539 1.00 52.28 182 SER A C 1
ATOM 1344 O O . SER A 1 182 ? 11.138 -1.337 47.059 1.00 52.28 182 SER A O 1
ATOM 1346 N N . LEU A 1 183 ? 9.254 -0.188 47.455 1.00 49.22 183 LEU A N 1
ATOM 1347 C CA . LEU A 1 183 ? 9.669 1.033 46.733 1.00 49.22 183 LEU A CA 1
ATOM 1348 C C . LEU A 1 183 ? 10.308 2.101 47.634 1.00 49.22 183 LEU A C 1
ATOM 1350 O O . LEU A 1 183 ? 10.543 3.230 47.198 1.00 49.22 183 LEU A O 1
ATOM 1354 N N . THR A 1 184 ? 10.610 1.766 48.886 1.00 42.81 184 THR A N 1
ATOM 1355 C CA . THR A 1 184 ? 11.184 2.710 49.846 1.00 42.81 184 THR A CA 1
ATOM 1356 C C . THR A 1 184 ? 12.634 3.038 49.478 1.00 42.81 184 THR A C 1
ATOM 1358 O O . THR A 1 184 ? 13.573 2.360 49.889 1.00 42.81 184 THR A O 1
ATOM 1361 N N . ALA A 1 185 ? 12.826 4.096 48.689 1.00 40.28 185 ALA A N 1
ATOM 1362 C CA . ALA A 1 185 ? 14.127 4.717 48.506 1.00 40.28 185 ALA A CA 1
ATOM 1363 C C . ALA A 1 185 ? 14.668 5.155 49.875 1.00 40.28 185 ALA A C 1
ATOM 1365 O O . ALA A 1 185 ? 14.016 5.908 50.603 1.00 40.28 185 ALA A O 1
ATOM 1366 N N . THR A 1 186 ? 15.867 4.684 50.218 1.00 36.16 186 THR A N 1
ATOM 1367 C CA . THR A 1 186 ? 16.620 5.118 51.396 1.00 36.16 186 THR A CA 1
ATOM 1368 C C . THR A 1 186 ? 16.709 6.650 51.390 1.00 36.16 186 THR A C 1
ATOM 1370 O O . THR A 1 186 ? 17.289 7.215 50.456 1.00 36.16 186 THR A O 1
ATOM 1373 N N . PRO A 1 187 ? 16.140 7.364 52.380 1.00 38.38 187 PRO A N 1
ATOM 1374 C CA . PRO A 1 187 ? 16.119 8.818 52.357 1.00 38.38 187 PRO A CA 1
ATOM 1375 C C . PRO A 1 187 ? 17.542 9.355 52.520 1.00 38.38 187 PRO A C 1
ATOM 1377 O O . PRO A 1 187 ? 18.136 9.296 53.598 1.00 38.38 187 PRO A O 1
ATOM 1380 N N . THR A 1 188 ? 18.094 9.916 51.445 1.00 38.41 188 THR A N 1
ATOM 1381 C CA . THR A 1 188 ? 19.298 10.744 51.536 1.00 38.41 188 THR A CA 1
ATOM 1382 C C . THR A 1 188 ? 18.860 12.097 52.087 1.00 38.41 188 THR A C 1
ATOM 1384 O O . THR A 1 188 ? 18.081 12.808 51.458 1.00 38.41 188 THR A O 1
ATOM 1387 N N . ARG A 1 189 ? 19.306 12.440 53.302 1.00 37.66 189 ARG A N 1
ATOM 1388 C CA . ARG A 1 189 ? 19.010 13.729 53.945 1.00 37.66 189 ARG A CA 1
ATOM 1389 C C . ARG A 1 189 ? 19.513 14.884 53.074 1.00 37.66 189 ARG A C 1
ATOM 1391 O O . ARG A 1 189 ? 20.708 15.169 53.061 1.00 37.66 189 ARG A O 1
ATOM 1398 N N . THR A 1 190 ? 18.610 15.609 52.426 1.00 38.38 190 THR A N 1
ATOM 1399 C CA . THR A 1 190 ? 18.904 16.933 51.865 1.00 38.38 190 THR A CA 1
ATOM 1400 C C . THR A 1 190 ? 18.455 17.995 52.869 1.00 38.38 190 THR A C 1
ATOM 1402 O O . THR A 1 190 ? 17.315 17.986 53.325 1.00 38.38 190 THR A O 1
ATOM 1405 N N . ARG A 1 191 ? 19.372 18.888 53.268 1.00 39.28 191 ARG A N 1
ATOM 1406 C CA . ARG A 1 191 ? 19.099 19.997 54.198 1.00 39.28 191 ARG A CA 1
ATOM 1407 C C . ARG A 1 191 ? 18.009 20.912 53.632 1.00 39.28 191 ARG A C 1
ATOM 1409 O O . ARG A 1 191 ? 18.216 21.551 52.606 1.00 39.28 191 ARG A O 1
ATOM 1416 N N . THR A 1 192 ? 16.896 21.024 54.349 1.00 37.09 192 THR A N 1
ATOM 1417 C CA . THR A 1 192 ? 15.848 22.022 54.111 1.00 37.09 192 THR A CA 1
ATOM 1418 C C . THR A 1 192 ? 16.384 23.421 54.424 1.00 37.09 192 THR A C 1
ATOM 1420 O O . THR A 1 192 ? 16.792 23.690 55.554 1.00 37.09 192 THR A O 1
ATOM 1423 N N . ALA A 1 193 ? 16.383 24.318 53.437 1.00 41.03 193 ALA A N 1
ATOM 1424 C CA . ALA A 1 193 ? 16.517 25.749 53.681 1.00 41.03 193 ALA A CA 1
ATOM 1425 C C . ALA A 1 193 ? 15.147 26.301 54.103 1.00 41.03 193 ALA A C 1
ATOM 1427 O O . ALA A 1 193 ? 14.173 26.221 53.357 1.00 41.03 193 ALA A O 1
ATOM 1428 N N . THR A 1 194 ? 15.076 26.821 55.325 1.00 37.56 194 THR A N 1
ATOM 1429 C CA . THR A 1 194 ? 13.892 27.464 55.899 1.00 37.56 194 THR A CA 1
ATOM 1430 C C . THR A 1 194 ? 13.598 28.771 55.162 1.00 37.56 194 THR A C 1
ATOM 1432 O O . THR A 1 194 ? 14.393 29.706 55.238 1.00 37.56 194 THR A O 1
ATOM 1435 N N . ALA A 1 195 ? 12.452 28.858 54.482 1.00 41.50 195 ALA A N 1
ATOM 1436 C CA . ALA A 1 195 ? 11.917 30.120 53.977 1.00 41.50 195 ALA A CA 1
ATOM 1437 C C . ALA A 1 195 ? 10.883 30.689 54.963 1.00 41.50 195 ALA A C 1
ATOM 1439 O O . ALA A 1 195 ? 9.929 30.021 55.361 1.00 41.50 195 ALA A O 1
ATOM 1440 N N . THR A 1 196 ? 11.116 31.935 55.360 1.00 36.88 196 THR A N 1
ATOM 1441 C CA . THR A 1 196 ? 10.311 32.755 56.271 1.00 36.88 196 THR A CA 1
ATOM 1442 C C . THR A 1 196 ? 8.938 33.087 55.662 1.00 36.88 196 THR A C 1
ATOM 1444 O O . THR A 1 196 ? 8.888 33.537 54.516 1.00 36.88 196 THR A O 1
ATOM 1447 N N . PRO A 1 197 ? 7.811 32.936 56.386 1.00 40.34 197 PRO A N 1
ATOM 1448 C CA . PRO A 1 197 ? 6.492 33.247 55.844 1.00 40.34 197 PRO A CA 1
ATOM 1449 C C . PRO A 1 197 ? 6.249 34.762 55.820 1.00 40.34 197 PRO A C 1
ATOM 1451 O O . PRO A 1 197 ? 6.296 35.430 56.853 1.00 40.34 197 PRO A O 1
ATOM 1454 N N . THR A 1 198 ? 5.925 35.310 54.648 1.00 38.31 198 THR A N 1
ATOM 1455 C CA . THR A 1 198 ? 5.333 36.652 54.530 1.00 38.31 198 THR A CA 1
ATOM 1456 C C . THR A 1 198 ? 3.811 36.517 54.472 1.00 38.31 198 THR A C 1
ATOM 1458 O O . THR A 1 198 ? 3.272 35.796 53.637 1.00 38.31 198 THR A O 1
ATOM 1461 N N . ARG A 1 199 ? 3.106 37.186 55.394 1.00 42.97 199 ARG A N 1
ATOM 1462 C CA . ARG A 1 199 ? 1.637 37.250 55.429 1.00 42.97 199 ARG A CA 1
ATOM 1463 C C . ARG A 1 199 ? 1.119 38.126 54.287 1.00 42.97 199 ARG A C 1
ATOM 1465 O O . ARG A 1 199 ? 1.496 39.292 54.203 1.00 42.97 199 ARG A O 1
ATOM 1472 N N . THR A 1 200 ? 0.153 37.629 53.521 1.00 38.97 200 THR A N 1
ATOM 1473 C CA . THR A 1 200 ? -0.672 38.462 52.633 1.00 38.97 200 THR A CA 1
ATOM 1474 C C . THR A 1 200 ? -2.143 38.261 52.991 1.00 38.97 200 THR A C 1
ATOM 1476 O O . THR A 1 200 ? -2.626 37.134 53.062 1.00 38.97 200 THR A O 1
ATOM 1479 N N . ARG A 1 201 ? -2.837 39.364 53.307 1.00 41.97 201 ARG A N 1
ATOM 1480 C CA . ARG A 1 201 ? -4.251 39.395 53.715 1.00 41.97 201 ARG A CA 1
ATOM 1481 C C . ARG A 1 201 ? -5.171 39.109 52.528 1.00 41.97 201 ARG A C 1
ATOM 1483 O O . ARG A 1 201 ? -5.058 39.746 51.488 1.00 41.97 201 ARG A O 1
ATOM 1490 N N . THR A 1 202 ? -6.128 38.218 52.752 1.00 40.75 202 THR A N 1
ATOM 1491 C CA . THR A 1 202 ? -7.283 37.941 51.892 1.00 40.75 202 THR A CA 1
ATOM 1492 C C . THR A 1 202 ? -8.301 39.084 51.970 1.00 40.75 202 THR A C 1
ATOM 1494 O O . THR A 1 202 ? -8.632 39.536 53.068 1.00 40.75 202 THR A O 1
ATOM 1497 N N . ALA A 1 203 ? -8.832 39.520 50.825 1.00 41.31 203 ALA A N 1
ATOM 1498 C CA . ALA A 1 203 ? -10.068 40.294 50.742 1.00 41.31 203 ALA A CA 1
ATOM 1499 C C . ALA A 1 203 ? -11.129 39.447 50.026 1.00 41.31 203 ALA A C 1
ATOM 1501 O O . ALA A 1 203 ? -10.926 38.998 48.900 1.00 41.31 203 ALA A O 1
ATOM 1502 N N . THR A 1 204 ? -12.237 39.200 50.718 1.00 39.19 204 THR A N 1
ATOM 1503 C CA . THR A 1 204 ? -13.397 38.446 50.237 1.00 39.19 204 THR A CA 1
ATOM 1504 C C . THR A 1 204 ? -14.304 39.375 49.431 1.00 39.19 204 THR A C 1
ATOM 1506 O O . THR A 1 204 ? -14.712 40.412 49.951 1.00 39.19 204 THR A O 1
ATOM 1509 N N . ALA A 1 205 ? -14.652 39.006 48.195 1.00 42.53 205 ALA A N 1
ATOM 1510 C CA . ALA A 1 205 ? -15.698 39.669 47.418 1.00 42.53 205 ALA A CA 1
ATOM 1511 C C . ALA A 1 205 ? -16.917 38.745 47.266 1.00 42.53 205 ALA A C 1
ATOM 1513 O O . ALA A 1 205 ? -16.799 37.583 46.879 1.00 42.53 205 ALA A O 1
ATOM 1514 N N . THR A 1 206 ? -18.081 39.287 47.611 1.00 38.91 206 THR A N 1
ATOM 1515 C CA . THR A 1 206 ? -19.411 38.668 47.570 1.00 38.91 206 THR A CA 1
ATOM 1516 C C . THR A 1 206 ? -19.922 38.554 46.124 1.00 38.91 206 THR A C 1
ATOM 1518 O O . THR A 1 206 ? -19.833 39.542 45.396 1.00 38.91 206 THR A O 1
ATOM 1521 N N . PRO A 1 207 ? -20.497 37.418 45.678 1.00 46.22 207 PRO A N 1
ATOM 1522 C CA . PRO A 1 207 ? -21.032 37.300 44.324 1.00 46.22 207 PRO A CA 1
ATOM 1523 C C . PRO A 1 207 ? -22.472 37.829 44.232 1.00 46.22 207 PRO A C 1
ATOM 1525 O O . PRO A 1 207 ? -23.353 37.425 44.993 1.00 46.22 207 PRO A O 1
ATOM 1528 N N . THR A 1 208 ? -22.729 38.697 43.253 1.00 38.09 208 THR A N 1
ATOM 1529 C CA . THR A 1 208 ? -24.077 39.111 42.833 1.00 38.09 208 THR A CA 1
ATOM 1530 C C . THR A 1 208 ? -24.502 38.281 41.618 1.00 38.09 208 THR A C 1
ATOM 1532 O O . THR A 1 208 ? -23.754 38.160 40.652 1.00 38.09 208 THR A O 1
ATOM 1535 N N . ARG A 1 209 ? -25.699 37.679 41.665 1.00 42.62 209 ARG A N 1
ATOM 1536 C CA . ARG A 1 209 ? -26.301 36.939 40.542 1.00 42.62 209 ARG A CA 1
ATOM 1537 C C . ARG A 1 209 ? -26.808 37.909 39.472 1.00 42.62 209 ARG A C 1
ATOM 1539 O O . ARG A 1 209 ? -27.628 38.770 39.778 1.00 42.62 209 ARG A O 1
ATOM 1546 N N . THR A 1 210 ? -26.448 37.667 38.215 1.00 40.00 210 THR A N 1
ATOM 1547 C CA . THR A 1 210 ? -27.099 38.273 37.044 1.00 40.00 210 THR A CA 1
ATOM 1548 C C . THR A 1 210 ? -27.582 37.153 36.122 1.00 40.00 210 THR A C 1
ATOM 1550 O O . THR A 1 210 ? -26.790 36.318 35.691 1.00 40.00 210 THR A O 1
ATOM 1553 N N . GLN A 1 211 ? -28.893 37.087 35.865 1.00 43.47 211 GLN A N 1
ATOM 1554 C CA . GLN A 1 211 ? -29.482 36.181 34.873 1.00 43.47 211 GLN A CA 1
ATOM 1555 C C . GLN A 1 211 ? -29.257 36.754 33.470 1.00 43.47 211 GLN A C 1
ATOM 1557 O O . GLN A 1 211 ? -29.510 37.933 33.244 1.00 43.47 211 GLN A O 1
ATOM 1562 N N . THR A 1 212 ? -28.816 35.916 32.531 1.00 40.12 212 THR A N 1
ATOM 1563 C CA . THR A 1 212 ? -28.713 36.262 31.105 1.00 40.12 212 THR A CA 1
ATOM 1564 C C . THR A 1 212 ? -29.644 35.345 30.316 1.00 40.12 212 THR A C 1
ATOM 1566 O O . THR A 1 212 ? -29.594 34.128 30.487 1.00 40.12 212 THR A O 1
ATOM 1569 N N . ALA A 1 213 ? -30.519 35.930 29.494 1.00 44.59 213 ALA A N 1
ATOM 1570 C CA . ALA A 1 213 ? -31.507 35.217 28.687 1.00 44.59 213 ALA A CA 1
ATOM 1571 C C . ALA A 1 213 ? -30.861 34.494 27.490 1.00 44.59 213 ALA A C 1
ATOM 1573 O O . ALA A 1 213 ? -29.994 35.040 26.810 1.00 44.59 213 ALA A O 1
ATOM 1574 N N . THR A 1 214 ? -31.303 33.263 27.233 1.00 37.62 214 THR A N 1
ATOM 1575 C CA . THR A 1 214 ? -30.833 32.396 26.144 1.00 37.62 214 THR A CA 1
ATOM 1576 C C . THR A 1 214 ? -31.593 32.693 24.847 1.00 37.62 214 THR A C 1
ATOM 1578 O O . THR A 1 214 ? -32.818 32.596 24.822 1.00 37.62 214 THR A O 1
ATOM 1581 N N . ALA A 1 215 ? -30.883 33.019 23.762 1.00 42.50 215 ALA A N 1
ATOM 1582 C CA . ALA A 1 215 ? -31.462 33.140 22.423 1.00 42.50 215 ALA A CA 1
ATOM 1583 C C . ALA A 1 215 ? -31.513 31.773 21.713 1.00 42.50 215 ALA A C 1
ATOM 1585 O O . ALA A 1 215 ? -30.548 31.008 21.730 1.00 42.50 215 ALA A O 1
ATOM 1586 N N . THR A 1 216 ? -32.650 31.476 21.086 1.00 38.50 216 THR A N 1
ATOM 1587 C CA . THR A 1 216 ? -32.920 30.253 20.317 1.00 38.50 216 THR A CA 1
ATOM 1588 C C . THR A 1 216 ? -32.213 30.294 18.950 1.00 38.50 216 THR A C 1
ATOM 1590 O O . THR A 1 216 ? -32.394 31.274 18.227 1.00 38.50 216 THR A O 1
ATOM 1593 N N . PRO A 1 217 ? -31.433 29.269 18.547 1.00 41.75 217 PRO A N 1
ATOM 1594 C CA . PRO A 1 217 ? -30.748 29.272 17.258 1.00 41.75 217 PRO A CA 1
ATOM 1595 C C . PRO A 1 217 ? -31.666 28.800 16.121 1.00 41.75 217 PRO A C 1
ATOM 1597 O O . PRO A 1 217 ? -32.223 27.701 16.155 1.00 41.75 217 PRO A O 1
ATOM 1600 N N . THR A 1 218 ? -31.775 29.620 15.078 1.00 40.00 218 THR A N 1
ATOM 1601 C CA . THR A 1 218 ? -32.422 29.280 13.804 1.00 40.00 218 THR A CA 1
ATOM 1602 C C . THR A 1 218 ? -31.456 28.465 12.936 1.00 40.00 218 THR A C 1
ATOM 1604 O O . THR A 1 218 ? -30.305 28.858 12.749 1.00 40.00 218 THR A O 1
ATOM 1607 N N . ARG A 1 219 ? -31.903 27.318 12.402 1.00 38.56 219 ARG A N 1
ATOM 1608 C CA . ARG A 1 219 ? -31.105 26.467 11.501 1.00 38.56 219 ARG A CA 1
ATOM 1609 C C . ARG A 1 219 ? -30.976 27.104 10.114 1.00 38.56 219 ARG A C 1
ATOM 1611 O O . ARG A 1 219 ? -31.965 27.205 9.395 1.00 38.56 219 ARG A O 1
ATOM 1618 N N . THR A 1 220 ? -29.749 27.427 9.719 1.00 36.69 220 THR A N 1
ATOM 1619 C CA . THR A 1 220 ? -29.384 27.740 8.331 1.00 36.69 220 THR A CA 1
ATOM 1620 C C . THR A 1 220 ? -28.873 26.469 7.656 1.00 36.69 220 THR A C 1
ATOM 1622 O O . THR A 1 220 ? -27.978 25.807 8.180 1.00 36.69 220 THR A O 1
ATOM 1625 N N . VAL A 1 221 ? -29.454 26.101 6.513 1.00 35.28 221 VAL A N 1
ATOM 1626 C CA . VAL A 1 221 ? -29.018 24.945 5.716 1.00 35.28 221 VAL A CA 1
ATOM 1627 C C . VAL A 1 221 ? -27.878 25.398 4.804 1.00 35.28 221 VAL A C 1
ATOM 1629 O O . VAL A 1 221 ? -28.090 26.202 3.901 1.00 35.28 221 VAL A O 1
ATOM 1632 N N . THR A 1 222 ? -26.665 24.912 5.055 1.00 33.00 222 THR A N 1
ATOM 1633 C CA . THR A 1 222 ? -25.494 25.185 4.209 1.00 33.00 222 THR A CA 1
ATOM 1634 C C . THR A 1 222 ? -25.465 24.183 3.045 1.00 33.00 222 THR A C 1
ATOM 1636 O O . THR A 1 222 ? -25.500 22.980 3.312 1.00 33.00 222 THR A O 1
ATOM 1639 N N . PRO A 1 223 ? -25.402 24.616 1.770 1.00 35.47 223 PRO A N 1
ATOM 1640 C CA . PRO A 1 223 ? -25.314 23.699 0.637 1.00 35.47 223 PRO A CA 1
ATOM 1641 C C . PRO A 1 223 ? -23.988 22.927 0.664 1.00 35.47 223 PRO A C 1
ATOM 1643 O O . PRO A 1 223 ? -22.908 23.508 0.766 1.00 35.47 223 PRO A O 1
ATOM 1646 N N . THR A 1 224 ? -24.078 21.601 0.588 1.00 33.25 224 THR A N 1
ATOM 1647 C CA . THR A 1 224 ? -22.934 20.686 0.513 1.00 33.25 224 THR A CA 1
ATOM 1648 C C . THR A 1 224 ? -22.277 20.789 -0.868 1.00 33.25 224 THR A C 1
ATOM 1650 O O . THR A 1 224 ? -22.949 20.609 -1.882 1.00 33.25 224 THR A O 1
ATOM 1653 N N . ALA A 1 225 ? -20.973 21.077 -0.923 1.00 32.12 225 ALA A N 1
ATOM 1654 C CA . ALA A 1 225 ? -20.208 21.055 -2.170 1.00 32.12 225 ALA A CA 1
ATOM 1655 C C . ALA A 1 225 ? -20.139 19.624 -2.737 1.00 32.12 225 ALA A C 1
ATOM 1657 O O . ALA A 1 225 ? -19.886 18.671 -1.999 1.00 32.12 225 ALA A O 1
ATOM 1658 N N . ALA A 1 226 ? -20.373 19.475 -4.043 1.00 35.84 226 ALA A N 1
ATOM 1659 C CA . ALA A 1 226 ? -20.260 18.196 -4.741 1.00 35.84 226 ALA A CA 1
ATOM 1660 C C . ALA A 1 226 ? -18.795 17.703 -4.759 1.00 35.84 226 ALA A C 1
ATOM 1662 O O . ALA A 1 226 ? -17.886 18.528 -4.877 1.00 35.84 226 ALA A O 1
ATOM 1663 N N . PRO A 1 227 ? -18.543 16.383 -4.657 1.00 36.56 227 PRO A N 1
ATOM 1664 C CA . PRO A 1 227 ? -17.191 15.835 -4.587 1.00 36.56 227 PRO A CA 1
ATOM 1665 C C . PRO A 1 227 ? -16.410 16.103 -5.880 1.00 36.56 227 PRO A C 1
ATOM 1667 O O . PRO A 1 227 ? -16.837 15.749 -6.981 1.00 36.56 227 PRO A O 1
ATOM 1670 N N . THR A 1 228 ? -15.241 16.724 -5.742 1.00 47.31 228 THR A N 1
ATOM 1671 C CA . THR A 1 228 ? -14.258 16.914 -6.811 1.00 47.31 228 THR A CA 1
ATOM 1672 C C . THR A 1 228 ? -13.659 15.552 -7.172 1.00 47.31 228 THR A C 1
ATOM 1674 O O . THR A 1 228 ? -12.897 14.980 -6.399 1.00 47.31 228 THR A O 1
ATOM 1677 N N . GLY A 1 229 ? -14.038 14.998 -8.327 1.00 50.16 229 GLY A N 1
ATOM 1678 C CA . GLY A 1 229 ? -13.551 13.697 -8.791 1.00 50.16 229 GLY A CA 1
ATOM 1679 C C . GLY A 1 229 ? -12.056 13.723 -9.122 1.00 50.16 229 GLY A C 1
ATOM 1680 O O . GLY A 1 229 ? -11.616 14.512 -9.956 1.00 50.16 229 GLY A O 1
ATOM 1681 N N . THR A 1 230 ? -11.279 12.847 -8.487 1.00 59.97 230 THR A N 1
ATOM 1682 C CA . THR A 1 230 ? -9.855 12.628 -8.783 1.00 59.97 230 THR A CA 1
ATOM 1683 C C . THR A 1 230 ? -9.690 11.928 -10.138 1.00 59.97 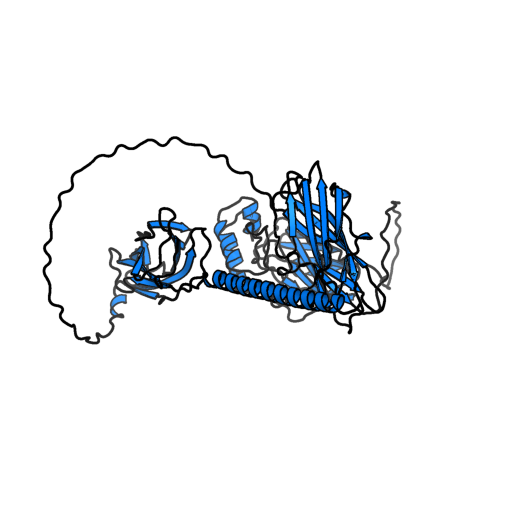230 THR A C 1
ATOM 1685 O O . THR A 1 230 ? -10.441 11.006 -10.463 1.00 59.97 230 THR A O 1
ATOM 1688 N N . VAL A 1 231 ? -8.697 12.341 -10.932 1.00 61.72 231 VAL A N 1
ATOM 1689 C CA . VAL A 1 231 ? -8.348 11.712 -12.219 1.00 61.72 231 VAL A CA 1
ATOM 1690 C C . VAL A 1 231 ? -7.037 10.935 -12.081 1.00 61.72 231 VAL A C 1
ATOM 1692 O O . VAL A 1 231 ? -6.052 11.476 -11.583 1.00 61.72 231 VAL A O 1
ATOM 1695 N N . ILE A 1 232 ? -7.007 9.676 -12.533 1.00 66.25 232 ILE A N 1
ATOM 1696 C CA . ILE A 1 232 ? -5.814 8.806 -12.501 1.00 66.25 232 ILE A CA 1
ATOM 1697 C C . ILE A 1 232 ? -5.231 8.681 -13.913 1.00 66.25 232 ILE A C 1
ATOM 1699 O O . ILE A 1 232 ? -5.968 8.641 -14.889 1.00 66.25 232 ILE A O 1
ATOM 1703 N N . ILE A 1 233 ? -3.906 8.592 -14.020 1.00 67.19 233 ILE A N 1
ATOM 1704 C CA . ILE A 1 233 ? -3.176 8.402 -15.283 1.00 67.19 233 ILE A CA 1
ATOM 1705 C C . ILE A 1 233 ? -2.325 7.130 -15.196 1.00 67.19 233 ILE A C 1
ATOM 1707 O O . ILE A 1 233 ? -1.683 6.916 -14.162 1.00 67.19 233 ILE A O 1
ATOM 1711 N N . SER A 1 234 ? -2.289 6.333 -16.265 1.00 67.94 234 SER A N 1
ATOM 1712 C CA . SER A 1 234 ? -1.471 5.120 -16.421 1.00 67.94 234 SER A CA 1
ATOM 1713 C C . SER A 1 234 ? -0.843 5.056 -17.822 1.00 67.94 234 SER A C 1
ATOM 1715 O O . SER A 1 234 ? -1.405 5.617 -18.762 1.00 67.94 234 SER A O 1
ATOM 1717 N N . THR A 1 235 ? 0.307 4.391 -17.971 1.00 67.94 235 THR A N 1
ATOM 1718 C CA . THR A 1 235 ? 0.963 4.145 -19.266 1.00 67.94 235 THR A CA 1
ATOM 1719 C C . THR A 1 235 ? 0.979 2.660 -19.613 1.00 67.94 235 THR A C 1
ATOM 1721 O O . THR A 1 235 ? 1.136 1.809 -18.737 1.00 67.94 235 THR A O 1
ATOM 1724 N N . VAL A 1 236 ? 0.818 2.345 -20.899 1.00 66.19 236 VAL A N 1
ATOM 1725 C CA . VAL A 1 236 ? 0.896 0.976 -21.425 1.00 66.19 236 VAL A CA 1
ATOM 1726 C C . VAL A 1 236 ? 1.819 0.958 -22.651 1.00 66.19 236 VAL A C 1
ATOM 1728 O O . VAL A 1 236 ? 1.502 1.609 -23.645 1.00 66.19 236 VAL A O 1
ATOM 1731 N N . PRO A 1 237 ? 2.942 0.221 -22.627 1.00 53.97 237 PRO A N 1
ATOM 1732 C CA . PRO A 1 237 ? 3.481 -0.512 -21.476 1.00 53.97 237 PRO A CA 1
ATOM 1733 C C . PRO A 1 237 ? 3.922 0.436 -20.338 1.00 53.97 237 PRO A C 1
ATOM 1735 O O . PRO A 1 237 ? 4.017 1.645 -20.535 1.00 53.97 237 PRO A O 1
ATOM 1738 N N . SER A 1 238 ? 4.180 -0.098 -19.139 1.00 56.66 238 SER A N 1
ATOM 1739 C CA . SER A 1 238 ? 4.692 0.672 -17.986 1.00 56.66 238 SER A CA 1
ATOM 1740 C C . SER A 1 238 ? 6.202 0.948 -18.059 1.00 56.66 238 SER A C 1
ATOM 1742 O O . SER A 1 238 ? 6.710 1.815 -17.351 1.00 56.66 238 SER A O 1
ATOM 1744 N N . SER A 1 239 ? 6.910 0.253 -18.950 1.00 61.50 239 SER A N 1
ATOM 1745 C CA . SER A 1 239 ? 8.294 0.519 -19.342 1.00 61.50 239 SER A CA 1
ATOM 1746 C C . SER A 1 239 ? 8.532 0.058 -20.781 1.00 61.50 239 SER A C 1
ATOM 1748 O O . SER A 1 239 ? 7.766 -0.742 -21.323 1.00 61.50 239 SER A O 1
ATOM 1750 N N . MET A 1 240 ? 9.584 0.550 -21.430 1.00 63.22 240 MET A N 1
ATOM 1751 C CA . MET A 1 240 ? 9.969 0.071 -22.762 1.00 63.22 240 MET A CA 1
ATOM 1752 C C . MET A 1 240 ? 11.478 0.114 -22.983 1.00 63.22 240 MET A C 1
ATOM 1754 O O . MET A 1 240 ? 12.197 0.831 -22.292 1.00 63.22 240 MET A O 1
ATOM 1758 N N . VAL A 1 241 ? 11.949 -0.641 -23.976 1.00 65.12 241 VAL A N 1
ATOM 1759 C CA . VAL A 1 241 ? 13.353 -0.647 -24.397 1.00 65.12 241 VAL A CA 1
ATOM 1760 C C . VAL A 1 241 ? 13.466 0.022 -25.766 1.00 65.12 241 VAL A C 1
ATOM 1762 O O . VAL A 1 241 ? 12.775 -0.378 -26.702 1.00 65.12 241 VAL A O 1
ATOM 1765 N N . LEU A 1 242 ? 14.336 1.023 -25.878 1.00 67.00 242 LEU A N 1
ATOM 1766 C CA . LEU A 1 242 ? 14.761 1.631 -27.136 1.00 67.00 242 LEU A CA 1
ATOM 1767 C C . LEU A 1 242 ? 16.145 1.100 -27.513 1.00 67.00 242 LEU A C 1
ATOM 1769 O O . LEU A 1 242 ? 17.047 1.035 -26.678 1.00 67.00 242 LEU A O 1
ATOM 1773 N N . GLN A 1 243 ? 16.348 0.742 -28.776 1.00 66.50 243 GLN A N 1
ATOM 1774 C CA . GLN A 1 243 ? 17.689 0.418 -29.256 1.00 66.50 243 GLN A CA 1
ATOM 1775 C C . GLN A 1 243 ? 18.414 1.697 -29.707 1.00 66.50 243 GLN A C 1
ATOM 1777 O O . GLN A 1 243 ? 17.866 2.476 -30.484 1.00 66.50 243 GLN A O 1
ATOM 1782 N N . ALA A 1 244 ? 19.645 1.917 -29.234 1.00 61.72 244 ALA A N 1
ATOM 1783 C CA . ALA A 1 244 ? 20.416 3.142 -29.513 1.00 61.72 244 ALA A CA 1
ATOM 1784 C C . ALA A 1 244 ? 21.869 2.858 -29.912 1.00 61.72 244 ALA A C 1
ATOM 1786 O O . ALA A 1 244 ? 22.817 3.446 -29.386 1.00 61.72 244 ALA A O 1
ATOM 1787 N N . CYS A 1 245 ? 22.049 1.916 -30.837 1.00 54.62 245 CYS A N 1
ATOM 1788 C CA . CYS A 1 245 ? 23.368 1.508 -31.297 1.00 54.62 245 CYS A CA 1
ATOM 1789 C C . CYS A 1 245 ? 23.669 2.047 -32.709 1.00 54.62 245 CYS A C 1
ATOM 1791 O O . CYS A 1 245 ? 22.946 1.775 -33.666 1.00 54.62 245 CYS A O 1
ATOM 1793 N N . GLY A 1 246 ? 24.757 2.814 -32.848 1.00 59.41 246 GLY A N 1
ATOM 1794 C CA . GLY A 1 246 ? 25.185 3.414 -34.122 1.00 59.41 246 GLY A CA 1
ATOM 1795 C C . GLY A 1 246 ? 24.314 4.595 -34.579 1.00 59.41 246 GLY A C 1
ATOM 1796 O O . GLY A 1 246 ? 24.070 5.508 -33.799 1.00 59.41 246 GLY A O 1
ATOM 1797 N N . THR A 1 247 ? 23.890 4.607 -35.849 1.00 52.84 247 THR A N 1
ATOM 1798 C CA . THR A 1 247 ? 22.959 5.603 -36.432 1.00 52.84 247 THR A CA 1
ATOM 1799 C C . THR A 1 247 ? 21.488 5.181 -36.330 1.00 52.84 247 THR A C 1
ATOM 1801 O O . THR A 1 247 ? 20.618 5.835 -36.907 1.00 52.84 247 THR A O 1
ATOM 1804 N N . ASN A 1 248 ? 21.198 4.064 -35.656 1.00 52.91 248 ASN A N 1
ATOM 1805 C CA . ASN A 1 248 ? 19.852 3.513 -35.568 1.00 52.91 248 ASN A CA 1
ATOM 1806 C C . ASN A 1 248 ? 19.087 4.228 -34.450 1.00 52.91 248 ASN A C 1
ATOM 1808 O O . ASN A 1 248 ? 19.297 3.955 -33.271 1.00 52.91 248 ASN A O 1
ATOM 1812 N N . ASN A 1 249 ? 18.202 5.145 -34.839 1.00 64.19 249 ASN A N 1
ATOM 1813 C CA . ASN A 1 249 ? 17.289 5.832 -33.929 1.00 64.19 249 ASN A CA 1
ATOM 1814 C C . ASN A 1 249 ? 15.990 5.025 -33.825 1.00 64.19 249 ASN A C 1
ATOM 1816 O O . ASN A 1 249 ? 15.012 5.328 -34.516 1.00 64.19 249 ASN A O 1
ATOM 1820 N N . ASP A 1 250 ? 15.985 3.971 -33.003 1.00 73.94 250 ASP A N 1
ATOM 1821 C CA . ASP A 1 250 ? 14.762 3.203 -32.768 1.00 73.94 250 ASP A CA 1
ATOM 1822 C C . ASP A 1 250 ? 13.682 4.121 -32.189 1.00 73.94 250 ASP A C 1
ATOM 1824 O O . ASP A 1 250 ? 13.939 4.940 -31.301 1.00 73.94 250 ASP A O 1
ATOM 1828 N N . THR A 1 251 ? 12.478 4.005 -32.740 1.00 81.25 251 THR A N 1
ATOM 1829 C CA . THR A 1 251 ? 11.305 4.758 -32.305 1.00 81.25 251 THR A CA 1
ATOM 1830 C C . THR A 1 251 ? 10.290 3.771 -31.755 1.00 81.25 251 THR A C 1
ATOM 1832 O O . THR A 1 251 ? 9.914 2.799 -32.419 1.00 81.25 251 THR A O 1
ATOM 1835 N N . ARG A 1 252 ? 9.832 4.019 -30.530 1.00 78.75 252 ARG A N 1
ATOM 1836 C CA . ARG A 1 252 ? 8.773 3.242 -29.880 1.00 78.75 252 ARG A CA 1
ATOM 1837 C C . ARG A 1 252 ? 7.705 4.174 -29.345 1.00 78.75 252 ARG A C 1
ATOM 1839 O O . ARG A 1 252 ? 7.954 5.354 -29.093 1.00 78.75 252 ARG A O 1
ATOM 1846 N N . SER A 1 253 ? 6.517 3.615 -29.176 1.00 82.12 253 SER A N 1
ATOM 1847 C CA . SER A 1 253 ? 5.367 4.340 -28.664 1.00 82.12 253 SER A CA 1
ATOM 1848 C C . SER A 1 253 ? 4.825 3.675 -27.409 1.00 82.12 253 SER A C 1
ATOM 1850 O O . SER A 1 253 ? 4.874 2.453 -27.278 1.00 82.12 253 SER A O 1
ATOM 1852 N N . PHE A 1 254 ? 4.269 4.486 -26.521 1.00 76.44 254 PHE A N 1
ATOM 1853 C CA . PHE A 1 254 ? 3.479 4.040 -25.383 1.00 76.44 254 PHE A CA 1
ATOM 1854 C C . PHE A 1 254 ? 2.146 4.781 -25.362 1.00 76.44 254 PHE A C 1
ATOM 1856 O O . PHE A 1 254 ? 2.017 5.906 -25.852 1.00 76.44 254 PHE A O 1
ATOM 1863 N N . ASP A 1 255 ? 1.144 4.138 -24.788 1.00 81.31 255 ASP A N 1
ATOM 1864 C CA . ASP A 1 255 ? -0.200 4.669 -24.668 1.00 81.31 255 ASP A CA 1
ATOM 1865 C C . ASP A 1 255 ? -0.413 5.281 -23.289 1.00 81.31 255 ASP A C 1
ATOM 1867 O O . ASP A 1 255 ? 0.030 4.738 -22.280 1.00 81.31 255 ASP A O 1
ATOM 1871 N N . LEU A 1 256 ? -1.128 6.401 -23.245 1.00 80.81 256 LEU A N 1
ATOM 1872 C CA . LEU A 1 256 ? -1.537 7.081 -22.028 1.00 80.81 256 LEU A CA 1
ATOM 1873 C C . LEU A 1 256 ? -3.026 6.837 -21.787 1.00 80.81 256 LEU A C 1
ATOM 1875 O O . LEU A 1 256 ? -3.864 7.235 -22.597 1.00 80.81 256 LEU A O 1
ATOM 1879 N N . TYR A 1 257 ? -3.354 6.218 -20.660 1.00 77.50 257 TYR A N 1
ATOM 1880 C CA . TYR A 1 257 ? -4.715 5.968 -20.202 1.00 77.50 257 TYR A CA 1
ATOM 1881 C C . TYR A 1 257 ? -5.089 6.928 -19.077 1.00 77.50 257 TYR A C 1
ATOM 1883 O O . TYR A 1 257 ? -4.304 7.155 -18.155 1.00 77.50 257 TYR A O 1
ATOM 1891 N N . LEU A 1 258 ? -6.309 7.460 -19.136 1.00 79.62 258 LEU A N 1
ATOM 1892 C CA . LEU A 1 258 ? -6.904 8.293 -18.096 1.00 79.62 258 LEU A CA 1
ATOM 1893 C C . LEU A 1 258 ? -8.089 7.561 -17.468 1.00 79.62 258 LEU A C 1
ATOM 1895 O O . LEU A 1 258 ? -8.905 6.994 -18.188 1.00 79.62 258 LEU A O 1
ATOM 1899 N N . ASN A 1 259 ? -8.201 7.608 -16.142 1.00 75.38 259 ASN A N 1
ATOM 1900 C CA . ASN A 1 259 ? -9.404 7.252 -15.403 1.00 75.38 259 ASN A CA 1
ATOM 1901 C C . ASN A 1 259 ? -10.046 8.511 -14.842 1.00 75.38 259 ASN A C 1
ATOM 1903 O O . ASN A 1 259 ? -9.516 9.140 -13.924 1.00 75.38 259 ASN A O 1
ATOM 1907 N N . ALA A 1 260 ? -11.188 8.869 -15.395 1.00 71.69 260 ALA A N 1
ATOM 1908 C CA . ALA A 1 260 ? -11.932 10.049 -15.019 1.00 71.69 260 ALA A CA 1
ATOM 1909 C C . ALA A 1 260 ? -13.025 9.692 -13.998 1.00 71.69 260 ALA A C 1
ATOM 1911 O O . ALA A 1 260 ? -14.051 9.121 -14.369 1.00 71.69 260 ALA A O 1
ATOM 1912 N N . GLY A 1 261 ? -12.828 10.045 -12.719 1.00 63.75 261 GLY A N 1
ATOM 1913 C CA . GLY A 1 261 ? -13.824 9.817 -11.657 1.00 63.75 261 GLY A CA 1
ATOM 1914 C C . GLY A 1 261 ? -15.143 10.582 -11.857 1.00 63.75 261 GLY A C 1
ATOM 1915 O O . GLY A 1 261 ? -16.180 10.177 -11.339 1.00 63.75 261 GLY A O 1
ATOM 1916 N N . SER A 1 262 ? -15.108 11.639 -12.671 1.00 71.69 262 SER A N 1
ATOM 1917 C CA . SER A 1 262 ? -16.256 12.431 -13.126 1.00 71.69 262 SER A CA 1
ATOM 1918 C C . SER A 1 262 ? -16.103 12.747 -14.617 1.00 71.69 262 SER A C 1
ATOM 1920 O O . SER A 1 262 ? -15.029 12.560 -15.179 1.00 71.69 262 SER A O 1
ATOM 1922 N N . VAL A 1 263 ? -17.156 13.243 -15.273 1.00 80.88 263 VAL A N 1
ATOM 1923 C CA . VAL A 1 263 ? -17.119 13.573 -16.709 1.00 80.88 263 VAL A CA 1
ATOM 1924 C C . VAL A 1 263 ? -16.072 14.659 -17.000 1.00 80.88 263 VAL A C 1
ATOM 1926 O O . VAL A 1 263 ? -16.247 15.817 -16.626 1.00 80.88 263 VAL A O 1
ATOM 1929 N N . LEU A 1 264 ? -14.997 14.287 -17.697 1.00 82.31 264 LEU A N 1
ATOM 1930 C CA . LEU A 1 264 ? -13.956 15.191 -18.181 1.00 82.31 264 LEU A CA 1
ATOM 1931 C C . LEU A 1 264 ? -14.296 15.721 -19.562 1.00 82.31 264 LEU A C 1
ATOM 1933 O O . LEU A 1 264 ? -14.545 14.941 -20.479 1.00 82.31 264 LEU A O 1
ATOM 1937 N N . LYS A 1 265 ? -14.232 17.042 -19.716 1.00 85.19 265 LYS A N 1
ATOM 1938 C CA . LYS A 1 265 ? -14.428 17.732 -20.996 1.00 85.19 265 LYS A CA 1
ATOM 1939 C C . LYS A 1 265 ? -13.150 18.349 -21.545 1.00 85.19 265 LYS A C 1
ATOM 1941 O O . LYS A 1 265 ? -13.112 18.712 -22.714 1.00 85.19 265 LYS A O 1
ATOM 1946 N N . TYR A 1 266 ? -12.099 18.444 -20.737 1.00 85.19 266 TYR A N 1
ATOM 1947 C CA . TYR A 1 266 ? -10.776 18.892 -21.151 1.00 85.19 266 TYR A CA 1
ATOM 1948 C C . TYR A 1 266 ? -9.687 18.132 -20.394 1.00 85.19 266 TYR A C 1
ATOM 1950 O O . TYR A 1 266 ? -9.817 17.896 -19.190 1.00 85.19 266 TYR A O 1
ATOM 1958 N N . ALA A 1 267 ? -8.604 17.789 -21.085 1.00 82.75 267 ALA A N 1
ATOM 1959 C CA . ALA A 1 267 ? -7.403 17.220 -20.487 1.00 82.75 267 ALA A CA 1
ATOM 1960 C C . ALA A 1 267 ? -6.151 17.767 -21.179 1.00 82.75 267 ALA A C 1
ATOM 1962 O O . ALA A 1 267 ? -6.110 17.864 -22.404 1.00 82.75 267 ALA A O 1
ATOM 1963 N N . LYS A 1 268 ? -5.129 18.096 -20.387 1.00 84.38 268 LYS A N 1
ATOM 1964 C CA . LYS A 1 268 ? -3.793 18.500 -20.821 1.00 84.38 268 LYS A CA 1
ATOM 1965 C C . LYS A 1 268 ? -2.736 17.771 -19.998 1.00 84.38 268 LYS A C 1
ATOM 1967 O O . LYS A 1 268 ? -2.707 17.872 -18.773 1.00 84.38 268 LYS A O 1
ATOM 1972 N N . VAL A 1 269 ? -1.850 17.061 -20.683 1.00 82.19 269 VAL A N 1
ATOM 1973 C CA . VAL A 1 269 ? -0.730 16.317 -20.100 1.00 82.19 269 VAL A CA 1
ATOM 1974 C C . VAL A 1 269 ? 0.559 16.929 -20.623 1.00 82.19 269 VAL A C 1
ATOM 1976 O O . VAL A 1 269 ? 0.734 17.025 -21.833 1.00 82.19 269 VAL A O 1
ATOM 1979 N N . VAL A 1 270 ? 1.455 17.335 -19.727 1.00 80.44 270 VAL A N 1
ATOM 1980 C CA . VAL A 1 270 ? 2.796 17.815 -20.073 1.00 80.44 270 VAL A CA 1
ATOM 1981 C C . VAL A 1 270 ? 3.822 16.776 -19.639 1.00 80.44 270 VAL A C 1
ATOM 1983 O O . VAL A 1 270 ? 3.889 16.442 -18.455 1.00 80.44 270 VAL A O 1
ATOM 1986 N N . LEU A 1 271 ? 4.604 16.280 -20.596 1.00 81.00 271 LEU A N 1
ATOM 1987 C CA . LEU A 1 271 ? 5.646 15.275 -20.386 1.00 81.00 271 LEU A CA 1
ATOM 1988 C C . LEU A 1 271 ? 7.020 15.872 -20.655 1.00 81.00 271 LEU A C 1
ATOM 1990 O O . LEU A 1 271 ? 7.184 16.627 -21.612 1.00 81.00 271 LEU A O 1
ATOM 1994 N N . ASN A 1 272 ? 7.998 15.464 -19.847 1.00 78.88 272 ASN A N 1
ATOM 1995 C CA . ASN A 1 272 ? 9.379 15.927 -19.930 1.00 78.88 272 ASN A CA 1
ATOM 1996 C C . ASN A 1 272 ? 10.316 14.719 -20.092 1.00 78.88 272 ASN A C 1
ATOM 1998 O O . ASN A 1 272 ? 10.122 13.690 -19.438 1.00 78.88 272 ASN A O 1
ATOM 2002 N N . ILE A 1 273 ? 11.330 14.845 -20.948 1.00 75.88 273 ILE A N 1
ATOM 2003 C CA . ILE A 1 273 ? 12.365 13.827 -21.167 1.00 75.88 273 ILE A CA 1
ATOM 2004 C C . ILE A 1 273 ? 13.749 14.473 -21.241 1.00 75.88 273 ILE A C 1
ATOM 2006 O O . ILE A 1 273 ? 13.879 15.625 -21.650 1.00 75.88 273 ILE A O 1
ATOM 2010 N N . ASP A 1 274 ? 14.783 13.738 -20.837 1.00 74.50 274 ASP A N 1
ATOM 2011 C CA . ASP A 1 274 ? 16.179 14.159 -20.974 1.00 74.50 274 ASP A CA 1
ATOM 2012 C C . ASP A 1 274 ? 16.610 14.089 -22.462 1.00 74.50 274 ASP A C 1
ATOM 2014 O O . ASP A 1 274 ? 16.799 12.983 -22.989 1.00 74.50 274 ASP A O 1
ATOM 2018 N N . PRO A 1 275 ? 16.795 15.240 -23.144 1.00 73.31 275 PRO A N 1
ATOM 2019 C CA . PRO A 1 275 ? 17.078 15.317 -24.574 1.00 73.31 275 PRO A CA 1
ATOM 2020 C C . PRO A 1 275 ? 18.459 14.762 -24.932 1.00 73.31 275 PRO A C 1
ATOM 2022 O O . PRO A 1 275 ? 18.717 14.481 -26.104 1.00 73.31 275 PRO A O 1
ATOM 2025 N N . SER A 1 276 ? 19.349 14.593 -23.945 1.00 69.31 276 SER A N 1
ATOM 2026 C CA . SER A 1 276 ? 20.674 14.005 -24.160 1.00 69.31 276 SER A CA 1
ATOM 2027 C C . SER A 1 276 ? 20.626 12.500 -24.427 1.00 69.31 276 SER A C 1
ATOM 2029 O O . SER A 1 276 ? 21.613 11.943 -24.899 1.00 69.31 276 SER A O 1
ATOM 2031 N N . LYS A 1 277 ? 19.491 11.847 -24.148 1.00 71.56 277 LYS A N 1
ATOM 2032 C CA . LYS A 1 277 ? 19.344 10.391 -24.260 1.00 71.56 277 LYS A CA 1
ATOM 2033 C C . LYS A 1 277 ? 18.158 9.967 -25.133 1.00 71.56 277 LYS A C 1
ATOM 2035 O O . LYS A 1 277 ? 18.232 8.947 -25.816 1.00 71.56 277 LYS A O 1
ATOM 2040 N N . ALA A 1 278 ? 17.068 10.735 -25.147 1.00 76.31 278 ALA A N 1
ATOM 2041 C CA . ALA A 1 278 ? 15.914 10.474 -26.006 1.00 76.31 278 ALA A CA 1
ATOM 2042 C C . ALA A 1 278 ? 15.129 11.743 -26.318 1.00 76.31 278 ALA A C 1
ATOM 2044 O O . ALA A 1 278 ? 15.269 12.763 -25.654 1.00 76.31 278 ALA A O 1
ATOM 2045 N N . ASP A 1 279 ? 14.289 11.664 -27.340 1.00 81.75 279 ASP A N 1
ATOM 2046 C CA . ASP A 1 279 ? 13.552 12.798 -27.871 1.00 81.75 279 ASP A CA 1
ATOM 2047 C C . ASP A 1 279 ? 12.137 12.386 -28.288 1.00 81.75 279 ASP A C 1
ATOM 2049 O O . ASP A 1 279 ? 11.896 11.240 -28.676 1.00 81.75 279 ASP A O 1
ATOM 2053 N N . PHE A 1 280 ? 11.180 13.306 -28.193 1.00 83.62 280 PHE A N 1
ATOM 2054 C CA . PHE A 1 280 ? 9.803 13.048 -28.597 1.00 83.62 280 PHE A CA 1
ATOM 2055 C C . PHE A 1 280 ? 9.674 13.088 -30.123 1.00 83.62 280 PHE A C 1
ATOM 2057 O O . PHE A 1 280 ? 10.264 13.919 -30.811 1.00 83.62 280 PHE A O 1
ATOM 2064 N N . VAL A 1 281 ? 8.860 12.187 -30.670 1.00 85.88 281 VAL A N 1
ATOM 2065 C CA . VAL A 1 281 ? 8.520 12.158 -32.095 1.00 85.88 281 VAL A CA 1
ATOM 2066 C C . VAL A 1 281 ? 7.100 12.684 -32.248 1.00 85.88 281 VAL A C 1
ATOM 2068 O O . VAL A 1 281 ? 6.128 11.938 -32.109 1.00 85.88 281 VAL A O 1
ATOM 2071 N N . LEU A 1 282 ? 6.975 13.984 -32.524 1.00 81.44 282 LEU A N 1
ATOM 2072 C CA . LEU A 1 282 ? 5.677 14.662 -32.636 1.00 81.44 282 LEU A CA 1
ATOM 2073 C C . LEU A 1 282 ? 4.800 14.048 -33.733 1.00 81.44 282 LEU A C 1
ATOM 2075 O O . LEU A 1 282 ? 3.619 13.819 -33.510 1.00 81.44 282 LEU A O 1
ATOM 2079 N N . SER A 1 283 ? 5.381 13.684 -34.880 1.00 80.12 283 SER A N 1
ATOM 2080 C CA . SER A 1 283 ? 4.654 13.044 -35.989 1.00 80.12 283 SER A CA 1
ATOM 2081 C C . SER A 1 283 ? 4.094 11.656 -35.646 1.00 80.12 283 SER A C 1
ATOM 2083 O O . SER A 1 283 ? 3.148 11.203 -36.286 1.00 80.12 283 SER A O 1
ATOM 2085 N N . GLY A 1 284 ? 4.656 10.983 -34.637 1.00 78.25 284 GLY A N 1
ATOM 2086 C CA . GLY A 1 284 ? 4.174 9.702 -34.118 1.00 78.25 284 GLY A CA 1
ATOM 2087 C C . GLY A 1 284 ? 3.315 9.834 -32.858 1.00 78.25 284 GLY A C 1
ATOM 2088 O O . GLY A 1 284 ? 2.781 8.831 -32.380 1.00 78.25 284 GLY A O 1
ATOM 2089 N N . SER A 1 285 ? 3.195 11.040 -32.303 1.00 85.38 285 SER A N 1
ATOM 2090 C CA . SER A 1 285 ? 2.445 11.312 -31.079 1.00 85.38 285 SER A CA 1
ATOM 2091 C C . SER A 1 285 ? 1.089 11.909 -31.432 1.00 85.38 285 SER A C 1
ATOM 2093 O O . SER A 1 285 ? 0.998 12.850 -32.214 1.00 85.38 285 SER A O 1
ATOM 2095 N N . ARG A 1 286 ? 0.011 11.353 -30.882 1.00 88.75 286 ARG A N 1
ATOM 2096 C CA . ARG A 1 286 ? -1.354 11.771 -31.221 1.00 88.75 286 ARG A CA 1
ATOM 2097 C C . ARG A 1 286 ? -2.327 11.515 -30.085 1.00 88.75 286 ARG A C 1
ATOM 2099 O O . ARG A 1 286 ? -2.151 10.583 -29.303 1.00 88.75 286 ARG A O 1
ATOM 2106 N N . ILE A 1 287 ? -3.396 12.300 -30.056 1.00 88.38 287 ILE A N 1
ATOM 2107 C CA . ILE A 1 287 ? -4.579 11.990 -29.252 1.00 88.38 287 ILE A CA 1
ATOM 2108 C C . ILE A 1 287 ? -5.268 10.776 -29.871 1.00 88.38 287 ILE A C 1
ATOM 2110 O O . ILE A 1 287 ? -5.352 10.648 -31.095 1.00 88.38 287 ILE A O 1
ATOM 2114 N N . ASP A 1 288 ? -5.727 9.859 -29.027 1.00 87.44 288 ASP A N 1
ATOM 2115 C CA . ASP A 1 288 ? -6.418 8.672 -29.497 1.00 87.44 288 ASP A CA 1
ATOM 2116 C C . ASP A 1 288 ? -7.833 9.040 -29.958 1.00 87.44 288 ASP A C 1
ATOM 2118 O O . ASP A 1 288 ? -8.614 9.618 -29.201 1.00 87.44 288 ASP A O 1
ATOM 2122 N N . ALA A 1 289 ? -8.180 8.698 -31.199 1.00 77.19 289 ALA A N 1
ATOM 2123 C CA . ALA A 1 289 ? -9.478 9.040 -31.776 1.00 77.19 289 ALA A CA 1
ATOM 2124 C C . ALA A 1 289 ? -10.656 8.403 -31.010 1.00 77.19 289 ALA A C 1
ATOM 2126 O O . ALA A 1 289 ? -11.738 8.987 -30.945 1.00 77.19 289 ALA A O 1
ATOM 2127 N N . SER A 1 290 ? -10.451 7.239 -30.378 1.00 77.19 290 SER A N 1
ATOM 2128 C CA . SER A 1 290 ? -11.483 6.554 -29.586 1.00 77.19 290 SER A CA 1
ATOM 2129 C C . SER A 1 290 ? -11.771 7.242 -28.246 1.00 77.19 290 SER A C 1
ATOM 2131 O O . SER A 1 290 ? -12.846 7.053 -27.666 1.00 77.19 290 SER A O 1
ATOM 2133 N N . SER A 1 291 ? -10.868 8.118 -27.788 1.00 77.56 291 SER A N 1
ATOM 2134 C CA . SER A 1 291 ? -11.090 8.964 -26.612 1.00 77.56 291 SER A CA 1
ATOM 2135 C C . SER A 1 291 ? -12.252 9.947 -26.815 1.00 77.56 291 SER A C 1
ATOM 2137 O O . SER A 1 291 ? -12.858 10.412 -25.850 1.00 77.56 291 SER A O 1
ATOM 2139 N N . GLY A 1 292 ? -12.587 10.280 -28.066 1.00 81.25 292 GLY A N 1
ATOM 2140 C CA . GLY A 1 292 ? -13.547 11.332 -28.406 1.00 81.25 292 GLY A CA 1
ATOM 2141 C C . GLY A 1 292 ? -13.063 12.752 -28.083 1.00 81.25 292 GLY A C 1
ATOM 2142 O O . GLY A 1 292 ? -13.824 13.701 -28.260 1.00 81.25 292 GLY A O 1
ATOM 2143 N N . PHE A 1 293 ? -11.829 12.918 -27.600 1.00 85.12 293 PHE A N 1
ATOM 2144 C CA . PHE A 1 293 ? -11.200 14.224 -27.443 1.00 85.12 293 PHE A CA 1
ATOM 2145 C C . PHE A 1 293 ? -10.617 14.693 -28.776 1.00 85.12 293 PHE A C 1
ATOM 2147 O O . PHE A 1 293 ? -10.006 13.922 -29.511 1.00 85.12 293 PHE A O 1
ATOM 2154 N N . THR A 1 294 ? -10.783 15.980 -29.066 1.00 86.38 294 THR A N 1
ATOM 2155 C CA . THR A 1 294 ? -10.168 16.659 -30.210 1.00 86.38 294 THR A CA 1
ATOM 2156 C C . THR A 1 294 ? -9.192 17.709 -29.698 1.00 86.38 294 THR A C 1
ATOM 2158 O O . THR A 1 294 ? -9.530 18.490 -28.804 1.00 86.38 294 THR A O 1
ATOM 2161 N N . GLY A 1 295 ? -7.977 17.722 -30.242 1.00 86.31 295 GLY A N 1
ATOM 2162 C CA . GLY A 1 295 ? -6.926 18.636 -29.811 1.00 86.31 295 GLY A CA 1
ATOM 2163 C C . GLY A 1 295 ? -5.582 18.374 -30.483 1.00 86.31 295 GLY A C 1
ATOM 2164 O O . GLY A 1 295 ? -5.534 17.780 -31.560 1.00 86.31 295 GLY A O 1
ATOM 2165 N N . SER A 1 296 ? -4.503 18.823 -29.849 1.00 85.00 296 SER A N 1
ATOM 2166 C CA . SER A 1 296 ? -3.154 18.893 -30.419 1.00 85.00 296 SER A CA 1
ATOM 2167 C C . SER A 1 296 ? -2.099 18.243 -29.517 1.00 85.00 296 SER A C 1
ATOM 2169 O O . SER A 1 296 ? -2.252 18.139 -28.295 1.00 85.00 296 SER A O 1
ATOM 2171 N N . VAL A 1 297 ? -1.005 17.816 -30.153 1.00 87.12 297 VAL A N 1
ATOM 2172 C CA . VAL A 1 297 ? 0.283 17.567 -29.499 1.00 87.12 297 VAL A CA 1
ATOM 2173 C C . VAL A 1 297 ? 1.203 18.722 -29.881 1.00 87.12 297 VAL A C 1
ATOM 2175 O O . VAL A 1 297 ? 1.416 18.971 -31.065 1.00 87.12 297 VAL A O 1
ATOM 2178 N N . GLU A 1 298 ? 1.711 19.436 -28.886 1.00 86.00 298 GLU A N 1
ATOM 2179 C CA . GLU A 1 298 ? 2.511 20.650 -29.038 1.00 86.00 298 GLU A CA 1
ATOM 2180 C C . GLU A 1 298 ? 3.881 20.462 -28.390 1.00 86.00 298 GLU A C 1
ATOM 2182 O O . GLU A 1 298 ? 3.990 19.927 -27.286 1.00 86.00 298 GLU A O 1
ATOM 2187 N N . ASP A 1 299 ? 4.925 20.924 -29.068 1.00 82.31 299 ASP A N 1
ATOM 2188 C CA . ASP A 1 299 ? 6.263 21.070 -28.497 1.00 82.31 299 ASP A CA 1
ATOM 2189 C C . ASP A 1 299 ? 6.316 22.361 -27.665 1.00 82.31 299 ASP A C 1
ATOM 2191 O O . ASP A 1 299 ? 5.859 23.411 -28.118 1.00 82.31 299 ASP A O 1
ATOM 2195 N N . LEU A 1 300 ? 6.820 22.276 -26.432 1.00 73.31 300 LEU A N 1
ATOM 2196 C CA . LEU A 1 300 ? 6.883 23.389 -25.475 1.00 73.31 300 LEU A CA 1
ATOM 2197 C C . LEU A 1 300 ? 8.310 23.945 -25.268 1.00 73.31 300 LEU A C 1
ATOM 2199 O O . LEU A 1 300 ? 8.582 24.568 -24.235 1.00 73.31 300 LEU A O 1
ATOM 2203 N N . GLU A 1 301 ? 9.193 23.740 -26.249 1.00 66.56 301 GLU A N 1
ATOM 2204 C CA . GLU A 1 301 ? 10.598 24.174 -26.323 1.00 66.56 301 GLU A CA 1
ATOM 2205 C C . GLU A 1 301 ? 11.592 23.439 -25.399 1.00 66.56 301 GLU A C 1
ATOM 2207 O O . GLU A 1 301 ? 11.294 23.010 -24.278 1.00 66.56 301 GLU A O 1
ATOM 2212 N N . ASN A 1 302 ? 12.833 23.353 -25.899 1.00 57.28 302 ASN A N 1
ATOM 2213 C CA . ASN A 1 302 ? 14.015 22.751 -25.282 1.00 57.28 302 ASN A CA 1
ATOM 2214 C C . ASN A 1 302 ? 14.796 23.816 -24.485 1.00 57.28 302 ASN A C 1
ATOM 2216 O O . ASN A 1 302 ? 15.413 24.713 -25.062 1.00 57.28 302 ASN A O 1
ATOM 2220 N N . THR A 1 303 ? 14.772 23.765 -23.152 1.00 52.09 303 THR A N 1
ATOM 2221 C CA . THR A 1 303 ? 15.445 24.776 -22.313 1.00 52.09 303 THR A CA 1
ATOM 2222 C C . THR A 1 303 ? 16.939 24.434 -22.164 1.00 52.09 303 THR A C 1
ATOM 2224 O O . THR A 1 303 ? 17.300 23.602 -21.335 1.00 52.09 303 THR A O 1
ATOM 2227 N N . GLY A 1 304 ? 17.796 25.026 -23.004 1.00 39.81 304 GLY A N 1
ATOM 2228 C CA . GLY A 1 304 ? 19.138 24.548 -23.389 1.00 39.81 304 GLY A CA 1
ATOM 2229 C C . GLY A 1 304 ? 20.267 24.282 -22.357 1.00 39.81 304 GLY A C 1
ATOM 2230 O O . GLY A 1 304 ? 20.277 24.762 -21.227 1.00 39.81 304 GLY A O 1
ATOM 2231 N N . THR A 1 305 ? 21.242 23.510 -22.874 1.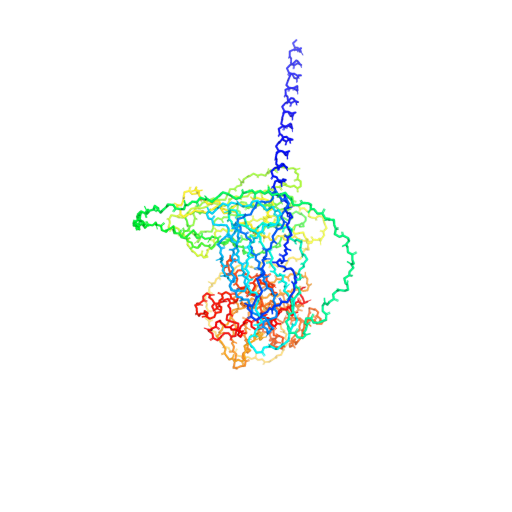00 42.22 305 THR A N 1
ATOM 2232 C CA . THR A 1 305 ? 22.711 23.392 -22.647 1.00 42.22 305 THR A CA 1
ATOM 2233 C C . THR A 1 305 ? 23.327 22.995 -21.298 1.00 42.22 305 THR A C 1
ATOM 2235 O O . THR A 1 305 ? 24.550 23.056 -21.183 1.00 42.22 305 THR A O 1
ATOM 2238 N N . SER A 1 306 ? 22.582 22.521 -20.301 1.00 42.69 306 SER A N 1
ATOM 2239 C CA . SER A 1 306 ? 23.205 21.901 -19.112 1.00 42.69 306 SER A CA 1
ATOM 2240 C C . SER A 1 306 ? 22.632 20.511 -18.841 1.00 42.69 306 SER A C 1
ATOM 2242 O O . SER A 1 306 ? 21.591 20.152 -19.381 1.00 42.69 306 SER A O 1
ATOM 2244 N N . SER A 1 307 ? 23.298 19.707 -18.009 1.00 47.94 307 SER A N 1
ATOM 2245 C CA . SER A 1 307 ? 22.908 18.331 -17.637 1.00 47.94 307 SER A CA 1
ATOM 2246 C C . SER A 1 307 ? 21.565 18.212 -16.882 1.00 47.94 307 SER A C 1
ATOM 2248 O O . SER A 1 307 ? 21.298 17.187 -16.260 1.00 47.94 307 SER A O 1
ATOM 2250 N N . SER A 1 308 ? 20.744 19.265 -16.904 1.00 50.25 308 SER A N 1
ATOM 2251 C CA . SER A 1 308 ? 19.427 19.397 -16.268 1.00 50.25 308 SER A CA 1
ATOM 2252 C C . SER A 1 308 ? 18.360 19.938 -17.241 1.00 50.25 308 SER A C 1
ATOM 2254 O O . SER A 1 308 ? 17.282 20.340 -16.815 1.00 50.25 308 SER A O 1
ATOM 2256 N N . SER A 1 309 ? 18.664 20.008 -18.543 1.00 65.00 309 SER A N 1
ATOM 2257 C CA . SER A 1 309 ? 17.735 20.435 -19.594 1.00 65.00 309 SER A CA 1
ATOM 2258 C C . SER A 1 309 ? 16.741 19.321 -19.933 1.00 65.00 309 SER A C 1
ATOM 2260 O O . SER A 1 309 ? 17.150 18.176 -20.090 1.00 65.00 309 SER A O 1
ATOM 2262 N N . TYR A 1 310 ? 15.457 19.654 -20.098 1.00 69.50 310 TYR A N 1
ATOM 2263 C CA . TYR A 1 310 ? 14.415 18.716 -20.533 1.00 69.50 310 TYR A CA 1
ATOM 2264 C C . TYR A 1 310 ? 13.804 19.168 -21.861 1.00 69.50 310 TYR A C 1
ATOM 2266 O O . TYR A 1 310 ? 13.561 20.361 -22.053 1.00 69.50 310 TYR A O 1
ATOM 2274 N N . HIS A 1 311 ? 13.496 18.221 -22.747 1.00 76.31 311 HIS A N 1
ATOM 2275 C CA . HIS A 1 311 ? 12.566 18.454 -23.849 1.00 76.31 311 HIS A CA 1
ATOM 2276 C C . HIS A 1 311 ? 11.147 18.123 -23.384 1.00 76.31 311 HIS A C 1
ATOM 2278 O O . HIS A 1 311 ? 10.935 17.134 -22.675 1.00 76.31 311 HIS A O 1
ATOM 2284 N N . ARG A 1 312 ? 10.186 18.983 -23.732 1.00 80.69 312 ARG A N 1
ATOM 2285 C CA . ARG A 1 312 ? 8.827 18.944 -23.203 1.00 80.69 312 ARG A CA 1
ATOM 2286 C C . ARG A 1 312 ? 7.797 18.961 -24.314 1.00 80.69 312 ARG A C 1
ATOM 2288 O O . ARG A 1 312 ? 7.860 19.806 -25.199 1.00 80.69 312 ARG A O 1
ATOM 2295 N N . ILE A 1 313 ? 6.791 18.109 -24.181 1.00 83.06 313 ILE A N 1
ATOM 2296 C CA . ILE A 1 313 ? 5.605 18.136 -25.036 1.00 83.06 313 ILE A CA 1
ATOM 2297 C C . ILE A 1 313 ? 4.349 18.311 -24.192 1.00 83.06 313 ILE A C 1
ATOM 2299 O O . ILE A 1 313 ? 4.278 17.846 -23.052 1.00 83.06 313 ILE A O 1
ATOM 2303 N N . ALA A 1 314 ? 3.338 18.955 -24.760 1.00 84.12 314 ALA A N 1
ATOM 2304 C CA . ALA A 1 314 ? 1.986 18.990 -24.233 1.00 84.12 314 ALA A CA 1
ATOM 2305 C C . ALA A 1 314 ? 1.035 18.245 -25.158 1.00 84.12 314 ALA A C 1
ATOM 2307 O O . ALA A 1 314 ? 0.996 18.489 -26.356 1.00 84.12 314 ALA A O 1
ATOM 2308 N N . ILE A 1 315 ? 0.203 17.388 -24.582 1.00 87.56 315 ILE A N 1
ATOM 2309 C CA . ILE A 1 315 ? -0.932 16.781 -25.265 1.00 87.56 315 ILE A CA 1
ATOM 2310 C C . ILE A 1 315 ? -2.183 17.360 -24.643 1.00 87.56 315 ILE A C 1
ATOM 2312 O O . ILE A 1 315 ? -2.408 17.162 -23.449 1.00 87.56 315 ILE A O 1
ATOM 2316 N N . SER A 1 316 ? -2.984 18.082 -25.421 1.00 86.56 316 SER A N 1
ATOM 2317 C CA . SER A 1 316 ? -4.203 18.697 -24.907 1.00 86.56 316 SER A CA 1
ATOM 2318 C C . SER A 1 316 ? -5.384 18.482 -25.828 1.00 86.56 316 SER A C 1
ATOM 2320 O O . SER A 1 316 ? -5.258 18.620 -27.038 1.00 86.56 316 SER A O 1
ATOM 2322 N N . GLY A 1 317 ? -6.537 18.150 -25.256 1.00 84.81 317 GLY A N 1
ATOM 2323 C CA . GLY A 1 317 ? -7.756 17.917 -26.014 1.00 84.81 317 GLY A CA 1
ATOM 2324 C C . GLY A 1 317 ? -9.004 18.272 -25.231 1.00 84.81 317 GLY A C 1
ATOM 2325 O O . GLY A 1 317 ? -9.017 18.256 -23.999 1.00 84.81 317 GLY A O 1
ATOM 2326 N N . SER A 1 318 ? -10.074 18.553 -25.969 1.00 84.88 318 SER A N 1
ATOM 2327 C CA . SER A 1 318 ? -11.409 18.812 -25.432 1.00 84.88 318 SER A CA 1
ATOM 2328 C C . SER A 1 318 ? -12.440 17.831 -25.994 1.00 84.88 318 SER A C 1
ATOM 2330 O O . SER A 1 318 ? -12.312 17.357 -27.121 1.00 84.88 318 SER A O 1
ATOM 2332 N N . ASN A 1 319 ? -13.458 17.507 -25.201 1.00 85.12 319 ASN A N 1
ATOM 2333 C CA . ASN A 1 319 ? -14.590 16.673 -25.582 1.00 85.12 319 ASN A CA 1
ATOM 2334 C C . ASN A 1 319 ? -15.881 17.321 -25.062 1.00 85.12 319 ASN A C 1
ATOM 2336 O O . ASN A 1 319 ? -16.112 17.389 -23.855 1.00 85.12 319 ASN A O 1
ATOM 2340 N N . SER A 1 320 ? -16.741 17.775 -25.973 1.00 79.00 320 SER A N 1
ATOM 2341 C CA . SER A 1 320 ? -17.990 18.477 -25.642 1.00 79.00 320 SER A CA 1
ATOM 2342 C C . SER A 1 320 ? -19.004 17.602 -24.890 1.00 79.00 320 SER A C 1
ATOM 2344 O O . SER A 1 320 ? -19.711 18.096 -24.004 1.00 79.00 320 SER A O 1
ATOM 2346 N N . SER A 1 321 ? -19.036 16.303 -25.207 1.00 82.75 321 SER A N 1
ATOM 2347 C CA . SER A 1 321 ? -19.880 15.290 -24.548 1.00 82.75 321 SER A CA 1
ATOM 2348 C C . SER A 1 321 ? -19.279 14.814 -23.223 1.00 82.75 321 SER A C 1
ATOM 2350 O O . SER A 1 321 ? -19.996 14.374 -22.328 1.00 82.75 321 SER A O 1
ATOM 2352 N N . GLY A 1 322 ? -17.962 14.960 -23.096 1.00 81.69 322 GLY A N 1
ATOM 2353 C CA . GLY A 1 322 ? -17.159 14.521 -21.973 1.00 81.69 322 GLY A CA 1
ATOM 2354 C C . GLY A 1 322 ? -17.018 13.000 -21.857 1.00 81.69 322 GLY A C 1
ATOM 2355 O O . GLY A 1 322 ? -17.718 12.226 -22.513 1.00 81.69 322 GLY A O 1
ATOM 2356 N N . LYS A 1 323 ? -16.065 12.557 -21.036 1.00 81.38 323 LYS A N 1
ATOM 2357 C CA . LYS A 1 323 ? -15.768 11.137 -20.791 1.00 81.38 323 LYS A CA 1
ATOM 2358 C C . LYS A 1 323 ? -15.498 10.871 -19.317 1.00 81.38 323 LYS A C 1
ATOM 2360 O O . LYS A 1 323 ? -14.850 11.673 -18.654 1.00 81.38 323 LYS A O 1
ATOM 2365 N N . SER A 1 324 ? -15.971 9.733 -18.826 1.00 79.94 324 SER A N 1
ATOM 2366 C CA . SER A 1 324 ? -15.706 9.209 -17.482 1.00 79.94 324 SER A CA 1
ATOM 2367 C C . SER A 1 324 ? -15.155 7.779 -17.566 1.00 79.94 324 SER A C 1
ATOM 2369 O O . SER A 1 324 ? -15.224 7.145 -18.621 1.00 79.94 324 SER A O 1
ATOM 2371 N N . GLY A 1 325 ? -14.606 7.271 -16.461 1.00 71.38 325 GLY A N 1
ATOM 2372 C CA . GLY A 1 325 ? -13.993 5.944 -16.395 1.00 71.38 325 GLY A CA 1
ATOM 2373 C C . GLY A 1 325 ? -12.649 5.863 -17.120 1.00 71.38 325 GLY A C 1
ATOM 2374 O O . GLY A 1 325 ? -12.048 6.888 -17.446 1.00 71.38 325 GLY A O 1
ATOM 2375 N N . TRP A 1 326 ? -12.171 4.637 -17.351 1.00 78.38 326 TRP A N 1
ATOM 2376 C CA . TRP A 1 326 ? -10.915 4.380 -18.056 1.00 78.38 326 TRP A CA 1
ATOM 2377 C C . TRP A 1 326 ? -11.066 4.541 -19.567 1.00 78.38 326 TRP A C 1
ATOM 2379 O O . TRP A 1 326 ? -11.915 3.902 -20.188 1.00 78.38 326 TRP A O 1
ATOM 2389 N N . PHE A 1 327 ? -10.190 5.336 -20.171 1.00 76.44 327 PHE A N 1
ATOM 2390 C CA . PHE A 1 327 ? -10.063 5.432 -21.619 1.00 76.44 327 PHE A CA 1
ATOM 2391 C C . PHE A 1 327 ? -8.624 5.736 -22.028 1.00 76.44 327 PHE A C 1
ATOM 2393 O O . PHE A 1 327 ? -7.876 6.408 -21.314 1.00 76.44 327 PHE A O 1
ATOM 2400 N N . LYS A 1 328 ? -8.240 5.253 -23.210 1.00 85.56 328 LYS A N 1
ATOM 2401 C CA . LYS A 1 328 ? -6.989 5.652 -23.848 1.00 85.56 328 LYS A CA 1
ATOM 2402 C C . LYS A 1 328 ? -7.122 7.100 -24.304 1.00 85.56 328 LYS A C 1
ATOM 2404 O O . LYS A 1 328 ? -8.043 7.424 -25.044 1.00 85.56 328 LYS A O 1
ATOM 2409 N N . PHE A 1 329 ? -6.228 7.964 -23.850 1.00 85.06 329 PHE A N 1
ATOM 2410 C CA . PHE A 1 329 ? -6.237 9.388 -24.171 1.00 85.06 329 PHE A CA 1
ATOM 2411 C C . PHE A 1 329 ? -5.284 9.727 -25.315 1.00 85.06 329 PHE A C 1
ATOM 2413 O O . PHE A 1 329 ? -5.656 10.477 -26.213 1.00 85.06 329 PHE A O 1
ATOM 2420 N N . ALA A 1 330 ? -4.072 9.171 -25.314 1.00 86.88 330 ALA A N 1
ATOM 2421 C CA . ALA A 1 330 ? -3.067 9.481 -26.326 1.00 86.88 330 ALA A CA 1
ATOM 2422 C C . ALA A 1 330 ? -2.103 8.315 -26.562 1.00 86.88 330 ALA A C 1
ATOM 2424 O O . ALA A 1 330 ? -1.946 7.447 -25.708 1.00 86.88 330 ALA A O 1
ATOM 2425 N N . THR A 1 331 ? -1.430 8.335 -27.707 1.00 85.69 331 THR A N 1
ATOM 2426 C CA . THR A 1 331 ? -0.232 7.539 -27.988 1.00 85.69 331 THR A CA 1
ATOM 2427 C C . THR A 1 331 ? 0.937 8.501 -28.132 1.00 85.69 331 THR A C 1
ATOM 2429 O O . THR A 1 331 ? 0.856 9.446 -28.917 1.00 85.69 331 THR A O 1
ATOM 2432 N N . ILE A 1 332 ? 2.016 8.264 -27.394 1.00 86.62 332 ILE A N 1
ATOM 2433 C CA . ILE A 1 332 ? 3.226 9.088 -27.388 1.00 86.62 332 ILE A CA 1
ATOM 2434 C C . ILE A 1 332 ? 4.361 8.286 -27.994 1.00 86.62 332 ILE A C 1
ATOM 2436 O O . ILE A 1 332 ? 4.583 7.147 -27.598 1.00 86.62 332 ILE A O 1
ATOM 2440 N N . SER A 1 333 ? 5.082 8.884 -28.936 1.00 86.25 333 SER A N 1
ATOM 2441 C CA . SER A 1 333 ? 6.246 8.269 -29.569 1.00 86.25 333 SER A CA 1
ATOM 2442 C C . SER A 1 333 ? 7.524 8.964 -29.132 1.00 86.25 333 SER A C 1
ATOM 2444 O O . SER A 1 333 ? 7.589 10.192 -29.096 1.00 86.25 333 SER A O 1
ATOM 2446 N N . VAL A 1 334 ? 8.554 8.178 -28.846 1.00 84.25 334 VAL A N 1
ATOM 2447 C CA . VAL A 1 334 ? 9.893 8.669 -28.518 1.00 84.25 334 VAL A CA 1
ATOM 2448 C C . VAL A 1 334 ? 10.939 7.914 -29.324 1.00 84.25 334 VAL A C 1
ATOM 2450 O O . VAL A 1 334 ? 10.778 6.731 -29.636 1.00 84.25 334 VAL A O 1
ATOM 2453 N N . LYS A 1 335 ? 12.014 8.616 -29.655 1.00 83.00 335 LYS A N 1
ATOM 2454 C CA . LYS A 1 335 ? 13.188 8.093 -30.345 1.00 83.00 335 LYS A CA 1
ATOM 2455 C C . LYS A 1 335 ? 14.403 8.200 -29.435 1.00 83.00 335 LYS A C 1
ATOM 2457 O O . LYS A 1 335 ? 14.513 9.136 -28.643 1.00 83.00 335 LYS A O 1
ATOM 2462 N N . ALA A 1 336 ? 15.328 7.262 -29.569 1.00 75.69 336 ALA A N 1
ATOM 2463 C CA . ALA A 1 336 ? 16.640 7.396 -28.951 1.00 75.69 336 ALA A CA 1
ATOM 2464 C C . ALA A 1 336 ? 17.439 8.550 -29.581 1.00 75.69 336 ALA A C 1
ATOM 2466 O O . ALA A 1 336 ? 17.375 8.749 -30.796 1.00 75.69 336 ALA A O 1
ATOM 2467 N N . ASN A 1 337 ? 18.220 9.270 -28.769 1.00 69.62 337 ASN A N 1
ATOM 2468 C CA . ASN A 1 337 ? 19.166 10.284 -29.235 1.00 69.62 337 ASN A CA 1
ATOM 2469 C C . ASN A 1 337 ? 20.605 9.826 -28.976 1.00 69.62 337 ASN A C 1
ATOM 2471 O O . ASN A 1 337 ? 21.046 9.771 -27.833 1.00 69.62 337 ASN A O 1
ATOM 2475 N N . GLY A 1 338 ? 21.361 9.598 -30.052 1.00 58.84 338 GLY A N 1
ATOM 2476 C CA . GLY A 1 338 ? 22.812 9.438 -29.988 1.00 58.84 338 GLY A CA 1
ATOM 2477 C C . GLY A 1 338 ? 23.303 8.089 -29.454 1.00 58.84 338 GLY A C 1
ATOM 2478 O O . GLY A 1 338 ? 22.579 7.293 -28.864 1.00 58.84 338 GLY A O 1
ATOM 2479 N N . ARG A 1 339 ? 24.582 7.827 -29.729 1.00 54.62 339 ARG A N 1
ATOM 2480 C CA . ARG A 1 339 ? 25.281 6.581 -29.412 1.00 54.62 339 ARG A CA 1
ATOM 2481 C C . ARG A 1 339 ? 25.584 6.536 -27.917 1.00 54.62 339 ARG A C 1
ATOM 2483 O O . ARG A 1 339 ? 26.415 7.312 -27.448 1.00 54.62 339 ARG A O 1
ATOM 2490 N N . LEU A 1 340 ? 24.970 5.606 -27.191 1.00 54.44 340 LEU A 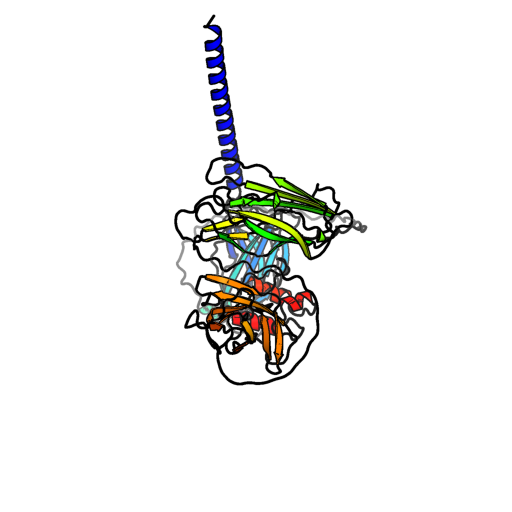N 1
ATOM 2491 C CA . LEU A 1 340 ? 25.450 5.278 -25.852 1.00 54.44 340 LEU A CA 1
ATOM 2492 C C . LEU A 1 340 ? 26.840 4.652 -25.990 1.00 54.44 340 LEU A C 1
ATOM 2494 O O . LEU A 1 340 ? 27.030 3.676 -26.721 1.00 54.44 340 LEU A O 1
ATOM 2498 N N . ALA A 1 341 ? 27.829 5.274 -25.352 1.00 51.56 341 ALA A N 1
ATOM 2499 C CA . ALA A 1 341 ? 29.105 4.626 -25.127 1.00 51.56 341 ALA A CA 1
ATOM 2500 C C . ALA A 1 341 ? 28.853 3.537 -24.079 1.00 51.56 341 ALA A C 1
ATOM 2502 O O . ALA A 1 341 ? 28.477 3.838 -22.951 1.00 51.56 341 ALA A O 1
ATOM 2503 N N . ASP A 1 342 ? 29.050 2.294 -24.502 1.00 47.94 342 ASP A N 1
ATOM 2504 C CA . ASP A 1 342 ? 29.150 1.096 -23.671 1.00 47.94 342 ASP A CA 1
ATOM 2505 C C . ASP A 1 342 ? 27.813 0.400 -23.362 1.00 47.94 342 ASP A C 1
ATOM 2507 O O . ASP A 1 342 ? 26.793 1.017 -23.064 1.00 47.94 342 ASP A O 1
ATOM 2511 N N . GLY A 1 343 ? 27.822 -0.932 -23.499 1.00 49.28 343 GLY A N 1
ATOM 2512 C CA . GLY A 1 343 ? 26.666 -1.840 -23.491 1.00 49.28 343 GLY A CA 1
ATOM 2513 C C . GLY A 1 343 ? 25.968 -2.018 -22.139 1.00 49.28 343 GLY A C 1
ATOM 2514 O O . GLY A 1 343 ? 25.689 -3.145 -21.739 1.00 49.28 343 GLY A O 1
ATOM 2515 N N . GLY A 1 344 ? 25.699 -0.922 -21.430 1.00 49.75 344 GLY A N 1
ATOM 2516 C CA . GLY A 1 344 ? 24.921 -0.887 -20.197 1.00 49.75 344 GLY A CA 1
ATOM 2517 C C . GLY A 1 344 ? 23.479 -0.430 -20.427 1.00 49.75 344 GLY A C 1
ATOM 2518 O O . GLY A 1 344 ? 23.216 0.498 -21.193 1.00 49.75 344 GLY A O 1
ATOM 2519 N N . LEU A 1 345 ? 22.536 -1.051 -19.710 1.00 54.22 345 LEU A N 1
ATOM 2520 C CA . LEU A 1 345 ? 21.152 -0.582 -19.629 1.00 54.22 345 LEU A CA 1
ATOM 2521 C C . LEU A 1 345 ? 21.123 0.791 -18.942 1.00 54.22 345 LEU A C 1
ATOM 2523 O O . LEU A 1 345 ? 21.338 0.895 -17.735 1.00 54.22 345 LEU A O 1
ATOM 2527 N N . THR A 1 346 ? 20.845 1.851 -19.699 1.00 55.38 346 THR A N 1
ATOM 2528 C CA . THR A 1 346 ? 20.647 3.193 -19.130 1.00 55.38 346 THR A CA 1
ATOM 2529 C C . THR A 1 346 ? 19.162 3.418 -18.854 1.00 55.38 346 THR A C 1
ATOM 2531 O O . THR A 1 346 ? 18.351 3.308 -19.769 1.00 55.38 346 THR A O 1
ATOM 2534 N N . ARG A 1 347 ? 18.802 3.744 -17.606 1.00 59.84 347 ARG A N 1
ATOM 2535 C CA . ARG A 1 347 ? 17.435 4.118 -17.197 1.00 59.84 347 ARG A CA 1
ATOM 2536 C C . ARG A 1 347 ? 17.190 5.597 -17.512 1.00 59.84 347 ARG A C 1
ATOM 2538 O O . ARG A 1 347 ? 17.850 6.468 -16.940 1.00 59.84 347 ARG A O 1
ATOM 2545 N N . ILE A 1 348 ? 16.224 5.898 -18.375 1.00 60.66 348 ILE A N 1
ATOM 2546 C CA . ILE A 1 348 ? 15.607 7.227 -18.469 1.00 60.66 348 ILE A CA 1
ATOM 2547 C C . ILE A 1 348 ? 14.260 7.176 -17.771 1.00 60.66 348 ILE A C 1
ATOM 2549 O O . ILE A 1 348 ? 13.459 6.281 -18.020 1.00 60.66 348 ILE A O 1
ATOM 2553 N N . VAL A 1 349 ? 14.003 8.180 -16.942 1.00 58.22 349 VAL A N 1
ATOM 2554 C CA . VAL A 1 349 ? 12.683 8.415 -16.369 1.00 58.22 349 VAL A CA 1
ATOM 2555 C C . VAL A 1 349 ? 12.009 9.498 -17.202 1.00 58.22 349 VAL A C 1
ATOM 2557 O O . VAL A 1 349 ? 12.508 10.621 -17.273 1.00 58.22 349 VAL A O 1
ATOM 2560 N N . VAL A 1 350 ? 10.900 9.159 -17.851 1.00 61.78 350 VAL A N 1
ATOM 2561 C CA . VAL A 1 350 ? 9.982 10.148 -18.420 1.00 61.78 350 VAL A CA 1
ATOM 2562 C C . VAL A 1 350 ? 9.141 10.633 -17.244 1.00 61.78 350 VAL A C 1
ATOM 2564 O O . VAL A 1 350 ? 8.337 9.863 -16.731 1.00 61.78 350 VAL A O 1
ATOM 2567 N N . CYS A 1 351 ? 9.392 11.872 -16.804 1.00 60.50 351 CYS A N 1
ATOM 2568 C CA . CYS A 1 351 ? 8.890 12.521 -15.579 1.00 60.50 351 CYS A CA 1
ATOM 2569 C C . CYS A 1 351 ? 9.485 12.049 -14.234 1.00 60.50 351 CYS A C 1
ATOM 2571 O O . CYS A 1 351 ? 9.060 11.040 -13.679 1.00 60.50 351 CYS A O 1
ATOM 2573 N N . ARG A 1 352 ? 10.377 12.850 -13.621 1.00 51.94 352 ARG A N 1
ATOM 2574 C CA . ARG A 1 352 ? 10.676 12.758 -12.174 1.00 51.94 352 ARG A CA 1
ATOM 2575 C C . ARG A 1 352 ? 9.908 13.800 -11.362 1.00 51.94 352 ARG A C 1
ATOM 2577 O O . ARG A 1 352 ? 9.486 14.832 -11.884 1.00 51.94 352 ARG A O 1
ATOM 2584 N N . GLN A 1 353 ? 9.792 13.540 -10.059 1.00 43.62 353 GLN A N 1
ATOM 2585 C CA . GLN A 1 353 ? 9.171 14.421 -9.059 1.00 43.62 353 GLN A CA 1
ATOM 2586 C C . GLN A 1 353 ? 9.795 15.834 -9.029 1.00 43.62 353 GLN A C 1
ATOM 2588 O O . GLN A 1 353 ? 9.100 16.808 -8.763 1.00 43.62 353 GLN A O 1
ATOM 2593 N N . GLU A 1 354 ? 11.079 15.961 -9.372 1.00 48.44 354 GLU A N 1
ATOM 2594 C CA . GLU A 1 354 ? 11.822 17.231 -9.381 1.00 48.44 354 GLU A CA 1
ATOM 2595 C C . GLU A 1 354 ? 11.640 18.045 -10.685 1.00 48.44 354 GLU A C 1
ATOM 2597 O O . GLU A 1 354 ? 11.990 19.225 -10.734 1.00 48.44 354 GLU A O 1
ATOM 2602 N N . ASP A 1 355 ? 11.030 17.461 -11.729 1.00 52.78 355 ASP A N 1
ATOM 2603 C CA . ASP A 1 355 ? 11.114 17.970 -13.109 1.00 52.78 355 ASP A CA 1
ATOM 2604 C C . ASP A 1 355 ? 9.868 18.732 -13.594 1.00 52.78 355 ASP A C 1
ATOM 2606 O O . ASP A 1 355 ? 9.762 19.048 -14.777 1.00 52.78 355 ASP A O 1
ATOM 2610 N N . ASN A 1 356 ? 8.917 19.070 -12.713 1.00 54.34 356 ASN A N 1
ATOM 2611 C CA . ASN A 1 356 ? 7.717 19.864 -13.035 1.00 54.34 356 ASN A CA 1
ATOM 2612 C C . ASN A 1 356 ? 6.811 19.281 -14.150 1.00 54.34 356 ASN A C 1
ATOM 2614 O O . ASN A 1 356 ? 6.295 20.041 -14.980 1.00 54.34 356 ASN A O 1
ATOM 2618 N N . CYS A 1 357 ? 6.576 17.964 -14.198 1.00 59.22 357 CYS A N 1
ATOM 2619 C CA . CYS A 1 357 ? 5.507 17.423 -15.051 1.00 59.22 357 CYS A CA 1
ATOM 2620 C C . CYS A 1 357 ? 4.137 17.929 -14.567 1.00 59.22 357 CYS A C 1
ATOM 2622 O O . CYS A 1 357 ? 3.847 17.941 -13.370 1.00 59.22 357 CYS A O 1
ATOM 2624 N N . LYS A 1 358 ? 3.301 18.402 -15.499 1.00 65.00 358 LYS A N 1
ATOM 2625 C CA . LYS A 1 358 ? 2.017 19.042 -15.180 1.00 65.00 358 LYS A CA 1
ATOM 2626 C C . LYS A 1 358 ? 0.870 18.291 -15.819 1.00 65.00 358 LYS A C 1
ATOM 2628 O O . LYS A 1 358 ? 0.893 17.994 -17.012 1.00 65.00 358 LYS A O 1
ATOM 2633 N N . PHE A 1 359 ? -0.160 18.058 -15.021 1.00 67.44 359 PHE A N 1
ATOM 2634 C CA . PHE A 1 359 ? -1.427 17.545 -15.493 1.00 67.44 359 PHE A CA 1
ATOM 2635 C C . PHE A 1 359 ? -2.538 18.527 -15.134 1.00 67.44 359 PHE A C 1
ATOM 2637 O O . PHE A 1 359 ? -2.664 18.988 -13.998 1.00 67.44 359 PHE A O 1
ATOM 2644 N N . SER A 1 360 ? -3.336 18.874 -16.130 1.00 69.50 360 SER A N 1
ATOM 2645 C CA . SER A 1 360 ? -4.451 19.796 -15.970 1.00 69.50 360 SER A CA 1
ATOM 2646 C C . SER A 1 360 ? -5.671 19.165 -16.615 1.00 69.50 360 SER A C 1
ATOM 2648 O O . SER A 1 360 ? -5.624 18.719 -17.759 1.00 69.50 360 SER A O 1
ATOM 2650 N N . VAL A 1 361 ? -6.773 19.115 -15.883 1.00 65.00 361 VAL A N 1
ATOM 2651 C CA . VAL A 1 361 ? -8.036 18.540 -16.351 1.00 65.00 361 VAL A CA 1
ATOM 2652 C C . VAL A 1 361 ? -9.163 19.456 -15.949 1.00 65.00 361 VAL A C 1
ATOM 2654 O O . VAL A 1 361 ? -9.126 20.026 -14.867 1.00 65.00 361 VAL A O 1
ATOM 2657 N N . SER A 1 362 ? -10.175 19.573 -16.803 1.00 69.56 362 SER A N 1
ATOM 2658 C CA . SER A 1 362 ? -11.378 20.317 -16.454 1.00 69.56 362 SER A CA 1
ATOM 2659 C C . SER A 1 362 ? -12.650 19.589 -16.877 1.00 69.56 362 SER A C 1
ATOM 2661 O O . SER A 1 362 ? -12.716 18.931 -17.921 1.00 69.56 362 SER A O 1
ATOM 2663 N N . THR A 1 363 ? -13.682 19.721 -16.049 1.00 67.75 363 THR A N 1
ATOM 2664 C CA . THR A 1 363 ? -15.025 19.170 -16.271 1.00 67.75 363 THR A CA 1
ATOM 2665 C C . THR A 1 363 ? -15.924 20.123 -17.065 1.00 67.75 363 THR A C 1
ATOM 2667 O O . THR A 1 363 ? -16.903 19.681 -17.664 1.00 67.75 363 THR A O 1
ATOM 2670 N N . ASP A 1 364 ? -15.586 21.414 -17.130 1.00 64.44 364 ASP A N 1
ATOM 2671 C CA . ASP A 1 364 ? -16.362 22.451 -17.829 1.00 64.44 364 ASP A CA 1
ATOM 2672 C C . ASP A 1 364 ? -15.902 22.698 -19.280 1.00 64.44 364 ASP A C 1
ATOM 2674 O O . ASP A 1 364 ? -16.595 23.363 -20.046 1.00 64.44 364 ASP A O 1
ATOM 2678 N N . GLY A 1 365 ? -14.755 22.136 -19.678 1.00 60.88 365 GLY A N 1
ATOM 2679 C CA . GLY A 1 365 ? -14.163 22.323 -21.004 1.00 60.88 365 GLY A CA 1
ATOM 2680 C C . GLY A 1 365 ? -13.381 23.631 -21.187 1.00 60.88 365 GLY A C 1
ATOM 2681 O O . GLY A 1 365 ? -12.813 23.829 -22.256 1.00 60.88 365 GLY A O 1
ATOM 2682 N N . SER A 1 366 ? -13.311 24.501 -20.172 1.00 60.91 366 SER A N 1
ATOM 2683 C CA . SER A 1 366 ? -12.681 25.828 -20.262 1.00 60.91 366 SER A CA 1
ATOM 2684 C C . SER A 1 366 ? -11.150 25.782 -20.257 1.00 60.91 366 SER A C 1
ATOM 2686 O O . SER A 1 366 ? -10.495 26.749 -20.636 1.00 60.91 366 SER A O 1
ATOM 2688 N N . GLY A 1 367 ? -10.562 24.673 -19.796 1.00 57.78 367 GLY A N 1
ATOM 2689 C CA . GLY A 1 367 ? -9.118 24.559 -19.564 1.00 57.78 367 GLY A CA 1
ATOM 2690 C C . GLY A 1 367 ? -8.596 25.462 -18.436 1.00 57.78 367 GLY A C 1
ATOM 2691 O O . GLY A 1 367 ? -7.406 25.423 -18.127 1.00 57.78 367 GLY A O 1
ATOM 2692 N N . THR A 1 368 ? -9.468 26.246 -17.794 1.00 50.97 368 THR A N 1
ATOM 2693 C CA . THR A 1 368 ? -9.148 27.148 -16.688 1.00 50.97 368 THR A CA 1
ATOM 2694 C C . THR A 1 368 ? -9.760 26.619 -15.400 1.00 50.97 368 THR A C 1
ATOM 2696 O O . THR A 1 368 ? -10.964 26.699 -15.193 1.00 50.97 368 THR A O 1
ATOM 2699 N N . GLY A 1 369 ? -8.913 26.093 -14.520 1.00 49.84 369 GLY A N 1
ATOM 2700 C CA . GLY A 1 369 ? -9.328 25.533 -13.236 1.00 49.84 369 GLY A CA 1
ATOM 2701 C C . GLY A 1 369 ? -8.889 24.082 -13.109 1.00 49.84 369 GLY A C 1
ATOM 2702 O O . GLY A 1 369 ? -9.135 23.278 -13.997 1.00 49.84 369 GLY A O 1
ATOM 2703 N N . TYR A 1 370 ? -8.232 23.781 -11.990 1.00 51.19 370 TYR A N 1
ATOM 2704 C CA . TYR A 1 370 ? -7.637 22.495 -11.609 1.00 51.19 370 TYR A CA 1
ATOM 2705 C C . TYR A 1 370 ? -6.295 22.146 -12.281 1.00 51.19 370 TYR A C 1
ATOM 2707 O O . TYR A 1 370 ? -6.186 21.397 -13.251 1.00 51.19 370 TYR A O 1
ATOM 2715 N N . ASN A 1 371 ? -5.227 22.656 -11.658 1.00 44.91 371 ASN A N 1
ATOM 2716 C CA . ASN A 1 371 ? -3.893 22.072 -11.749 1.00 44.91 371 ASN A CA 1
ATOM 2717 C C . ASN A 1 371 ? -3.822 20.919 -10.746 1.00 44.91 371 ASN A C 1
ATOM 2719 O O . ASN A 1 371 ? -3.685 21.160 -9.548 1.00 44.91 371 ASN A O 1
ATOM 2723 N N . PHE A 1 372 ? -3.913 19.681 -11.219 1.00 47.66 372 PHE A N 1
ATOM 2724 C CA . PHE A 1 372 ? -3.549 18.532 -10.401 1.00 47.66 372 PHE A CA 1
ATOM 2725 C C . PHE A 1 372 ? -2.102 18.182 -10.728 1.00 47.66 372 PHE A C 1
ATOM 2727 O O . PHE A 1 372 ? -1.808 17.555 -11.742 1.00 47.66 372 PHE A O 1
ATOM 2734 N N . VAL A 1 373 ? -1.169 18.588 -9.869 1.00 39.50 373 VAL A N 1
ATOM 2735 C CA 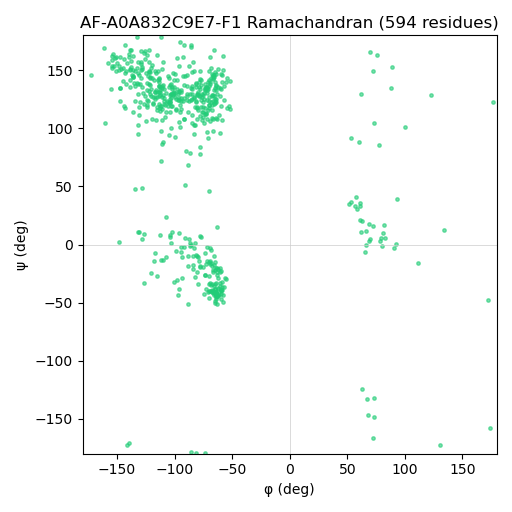. VAL A 1 373 ? 0.184 18.030 -9.921 1.00 39.50 373 VAL A CA 1
ATOM 2736 C C . VAL A 1 373 ? 0.075 16.596 -9.406 1.00 39.50 373 VAL A C 1
ATOM 2738 O O . VAL A 1 373 ? 0.013 16.369 -8.203 1.00 39.50 373 VAL A O 1
ATOM 2741 N N . LYS A 1 374 ? -0.032 15.617 -10.312 1.00 43.50 374 LYS A N 1
ATOM 2742 C CA . LYS A 1 374 ? 0.219 14.223 -9.944 1.00 43.50 374 LYS A CA 1
ATOM 2743 C C . LYS A 1 374 ? 1.727 14.074 -9.773 1.00 43.50 374 LYS A C 1
ATOM 2745 O O . LYS A 1 374 ? 2.470 14.156 -10.748 1.00 43.50 374 LYS A O 1
ATOM 2750 N N . GLU A 1 375 ? 2.161 13.839 -8.545 1.00 44.06 375 GLU A N 1
ATOM 2751 C CA . GLU A 1 375 ? 3.507 13.351 -8.267 1.00 44.06 375 GLU A CA 1
ATOM 2752 C C . GLU A 1 375 ? 3.595 11.864 -8.675 1.00 44.06 375 GLU A C 1
ATOM 2754 O O . GLU A 1 375 ? 2.694 11.078 -8.374 1.00 44.06 375 GLU A O 1
ATOM 2759 N N . GLY A 1 376 ? 4.653 11.475 -9.399 1.00 44.84 376 GLY A N 1
ATOM 2760 C CA . GLY A 1 376 ? 5.034 10.062 -9.559 1.00 44.84 376 GLY A CA 1
ATOM 2761 C C . GLY A 1 376 ? 4.490 9.302 -10.776 1.00 44.84 376 GLY A C 1
ATOM 2762 O O . GLY A 1 376 ? 4.144 8.129 -10.651 1.00 44.84 376 GLY A O 1
ATOM 2763 N N . LEU A 1 377 ? 4.410 9.916 -11.961 1.00 52.78 377 LEU A N 1
ATOM 2764 C CA . LEU A 1 377 ? 4.290 9.139 -13.202 1.00 52.78 377 LEU A CA 1
ATOM 2765 C C . LEU A 1 377 ? 5.694 8.759 -13.689 1.00 52.78 377 LEU A C 1
ATOM 2767 O O . LEU A 1 377 ? 6.234 9.421 -14.560 1.00 52.78 377 LEU A O 1
ATOM 2771 N N . GLU A 1 378 ? 6.301 7.737 -13.081 1.00 54.47 378 GLU A N 1
ATOM 2772 C CA . GLU A 1 378 ? 7.597 7.217 -13.532 1.00 54.47 378 GLU A CA 1
ATOM 2773 C C . GLU A 1 378 ? 7.369 6.208 -14.661 1.00 54.47 378 GLU A C 1
ATOM 2775 O O . GLU A 1 378 ? 6.929 5.085 -14.423 1.00 54.47 378 GLU A O 1
ATOM 2780 N N . PHE A 1 379 ? 7.639 6.614 -15.901 1.00 59.16 379 PHE A N 1
ATOM 2781 C CA . PHE A 1 379 ? 7.727 5.690 -17.030 1.00 59.16 379 PHE A CA 1
ATOM 2782 C C . PHE A 1 379 ? 9.197 5.469 -17.385 1.00 59.16 379 PHE A C 1
ATOM 2784 O O . PHE A 1 379 ? 9.936 6.422 -17.655 1.00 59.16 379 PHE A O 1
ATOM 2791 N N . GLU A 1 380 ? 9.628 4.210 -17.354 1.00 61.03 380 GLU A N 1
ATOM 2792 C CA . GLU A 1 380 ? 11.033 3.848 -17.514 1.00 61.03 380 GLU A CA 1
ATOM 2793 C C . GLU A 1 380 ? 11.346 3.450 -18.953 1.00 61.03 380 GLU A C 1
ATOM 2795 O O . GLU A 1 380 ? 10.750 2.527 -19.515 1.00 61.03 380 GLU A O 1
ATOM 2800 N N . VAL A 1 381 ? 12.328 4.131 -19.538 1.00 61.91 381 VAL A N 1
ATOM 2801 C CA . VAL A 1 381 ? 12.862 3.812 -20.859 1.00 61.91 381 VAL A CA 1
ATOM 2802 C C . VAL A 1 381 ? 14.279 3.301 -20.698 1.00 61.91 381 VAL A C 1
ATOM 2804 O O . VAL A 1 381 ? 15.154 4.006 -20.195 1.00 61.91 381 VAL A O 1
ATOM 2807 N N . TYR A 1 382 ? 14.491 2.065 -21.121 1.00 62.44 382 TYR A N 1
ATOM 2808 C CA . TYR A 1 382 ? 15.780 1.395 -21.097 1.00 62.44 382 TYR A CA 1
ATOM 2809 C C . TYR A 1 382 ? 16.423 1.457 -22.474 1.00 62.44 382 TYR A C 1
ATOM 2811 O O . TYR A 1 382 ? 15.726 1.375 -23.483 1.00 62.44 382 TYR A O 1
ATOM 2819 N N . PHE A 1 383 ? 17.748 1.543 -22.528 1.00 63.41 383 PHE A N 1
ATOM 2820 C CA . PHE A 1 383 ? 18.478 1.477 -23.791 1.00 63.41 383 PHE A CA 1
ATOM 2821 C C . PHE A 1 383 ? 19.319 0.224 -23.862 1.00 63.41 383 PHE A C 1
ATOM 2823 O O . PHE A 1 383 ? 20.055 -0.066 -22.922 1.00 63.41 383 PHE A O 1
ATOM 2830 N N . ASN A 1 384 ? 19.223 -0.498 -24.976 1.00 62.12 384 ASN A N 1
ATOM 2831 C CA . ASN A 1 384 ? 20.064 -1.657 -25.237 1.00 62.12 384 ASN A CA 1
ATOM 2832 C C . ASN A 1 384 ? 20.858 -1.461 -26.536 1.00 62.12 384 ASN A C 1
ATOM 2834 O O . ASN A 1 384 ? 20.365 -0.886 -27.509 1.00 62.12 384 ASN A O 1
ATOM 2838 N N . CYS A 1 385 ? 22.096 -1.943 -26.531 1.00 56.03 385 CYS A N 1
ATOM 2839 C CA . CYS A 1 385 ? 23.029 -1.879 -27.647 1.00 56.03 385 CYS A CA 1
ATOM 2840 C C . CYS A 1 385 ? 23.338 -3.263 -28.245 1.00 56.03 385 CYS A C 1
ATOM 2842 O O . CYS A 1 385 ? 24.204 -3.390 -29.108 1.00 56.03 385 CYS A O 1
ATOM 2844 N N . ASP A 1 386 ? 22.621 -4.305 -27.822 1.00 53.62 386 ASP A N 1
ATOM 2845 C CA . ASP A 1 386 ? 22.792 -5.639 -28.383 1.00 53.62 386 ASP A CA 1
ATOM 2846 C C . ASP A 1 386 ? 22.177 -5.732 -29.790 1.00 53.62 386 ASP A C 1
ATOM 2848 O O . ASP A 1 386 ? 21.070 -5.248 -30.036 1.00 53.62 386 ASP A O 1
ATOM 2852 N N . THR A 1 387 ? 22.908 -6.309 -30.743 1.00 44.56 387 THR A N 1
ATOM 2853 C CA . THR A 1 387 ? 22.597 -6.242 -32.191 1.00 44.56 387 THR A CA 1
ATOM 2854 C C . THR A 1 387 ? 21.549 -7.256 -32.661 1.00 44.56 387 THR A C 1
ATOM 2856 O O . THR A 1 387 ? 21.197 -7.273 -33.840 1.00 44.56 387 THR A O 1
ATOM 2859 N N . ALA A 1 388 ? 20.994 -8.064 -31.758 1.00 41.84 388 ALA A N 1
ATOM 2860 C CA . ALA A 1 388 ? 19.997 -9.080 -32.077 1.00 41.84 388 ALA A CA 1
ATOM 2861 C C . ALA A 1 388 ? 18.612 -8.703 -31.523 1.00 41.84 388 ALA A C 1
ATOM 2863 O O . ALA A 1 388 ? 18.237 -9.093 -30.419 1.00 41.84 388 ALA A O 1
ATOM 2864 N N . LEU A 1 389 ? 17.826 -7.957 -32.305 1.00 38.41 389 LEU A N 1
ATOM 2865 C CA . LEU A 1 389 ? 16.374 -7.894 -32.105 1.00 38.41 389 LEU A CA 1
ATOM 2866 C C . LEU A 1 389 ? 15.717 -9.123 -32.767 1.00 38.41 389 LEU A C 1
ATOM 2868 O O . LEU A 1 389 ? 16.042 -9.422 -33.919 1.00 38.41 389 LEU A O 1
ATOM 2872 N N . PRO A 1 390 ? 14.764 -9.814 -32.113 1.00 33.94 390 PRO A N 1
ATOM 2873 C CA . PRO A 1 390 ? 13.845 -10.703 -32.816 1.00 33.94 390 PRO A CA 1
ATOM 2874 C C . PRO A 1 390 ? 12.931 -9.872 -33.742 1.00 33.94 390 PRO A C 1
ATOM 2876 O O . PRO A 1 390 ? 12.607 -8.726 -33.417 1.00 33.94 390 PRO A O 1
ATOM 2879 N N . PRO A 1 391 ? 12.532 -10.406 -34.911 1.00 32.22 391 PRO A N 1
ATOM 2880 C CA . PRO A 1 391 ? 11.816 -9.639 -35.925 1.00 32.22 391 PRO A CA 1
ATOM 2881 C C . PRO A 1 391 ? 10.452 -9.179 -35.398 1.00 32.22 391 PRO A C 1
ATOM 2883 O O . PRO A 1 391 ? 9.729 -9.947 -34.767 1.00 32.22 391 PRO A O 1
ATOM 2886 N N . SER A 1 392 ? 10.084 -7.926 -35.675 1.00 28.25 392 SER A N 1
ATOM 2887 C CA . SER A 1 392 ? 8.767 -7.381 -35.345 1.00 28.25 392 SER A CA 1
ATOM 2888 C C . SER A 1 392 ? 7.679 -8.138 -36.110 1.00 28.25 392 SER A C 1
ATOM 2890 O O . SER A 1 392 ? 7.549 -7.988 -37.327 1.00 28.25 392 SER A O 1
ATOM 2892 N N . THR A 1 393 ? 6.908 -8.956 -35.400 1.00 33.09 393 THR A N 1
ATOM 2893 C CA . THR A 1 393 ? 5.767 -9.695 -35.946 1.00 33.09 393 THR A CA 1
ATOM 2894 C C . THR A 1 393 ? 4.644 -8.720 -36.338 1.00 33.09 393 THR A C 1
ATOM 2896 O O . THR A 1 393 ? 4.266 -7.880 -35.518 1.00 33.09 393 THR A O 1
ATOM 2899 N N . PRO A 1 394 ? 4.102 -8.792 -37.568 1.00 27.72 394 PRO A N 1
ATOM 2900 C CA . PRO A 1 394 ? 3.069 -7.874 -38.036 1.00 27.72 394 PRO A CA 1
ATOM 2901 C C . PRO A 1 394 ? 1.738 -8.091 -37.304 1.00 27.72 394 PRO A C 1
ATOM 2903 O O . PRO A 1 394 ? 1.343 -9.220 -37.016 1.00 27.72 394 PRO A O 1
ATOM 2906 N N . THR A 1 395 ? 1.030 -6.989 -37.050 1.00 26.86 395 THR A N 1
ATOM 2907 C CA . THR A 1 395 ? -0.336 -6.953 -36.509 1.00 26.86 395 THR A CA 1
ATOM 2908 C C . THR A 1 395 ? -1.273 -7.837 -37.347 1.00 26.86 395 THR A C 1
ATOM 2910 O O . THR A 1 395 ? -1.445 -7.553 -38.535 1.00 26.86 395 THR A O 1
ATOM 2913 N N . PRO A 1 396 ? -1.908 -8.887 -36.787 1.00 30.05 396 PRO A N 1
ATOM 2914 C CA . PRO A 1 396 ? -2.786 -9.744 -37.572 1.00 30.05 396 PRO A CA 1
ATOM 2915 C C . PRO A 1 396 ? -4.144 -9.071 -37.807 1.00 30.05 396 PRO A C 1
ATOM 2917 O O . PRO A 1 396 ? -4.903 -8.790 -36.879 1.00 30.05 396 PRO A O 1
ATOM 2920 N N . THR A 1 397 ? -4.460 -8.842 -39.081 1.00 26.55 397 THR A N 1
ATOM 2921 C CA . THR A 1 397 ? -5.818 -8.593 -39.572 1.00 26.55 397 THR A CA 1
ATOM 2922 C C . THR A 1 397 ? -6.617 -9.893 -39.485 1.00 26.55 397 THR A C 1
ATOM 2924 O O . THR A 1 397 ? -6.254 -10.895 -40.098 1.00 26.55 397 THR A O 1
ATOM 2927 N N . VAL A 1 398 ? -7.707 -9.891 -38.721 1.00 26.73 398 VAL A N 1
ATOM 2928 C CA . VAL A 1 398 ? -8.556 -11.074 -38.536 1.00 26.73 398 VAL A CA 1
ATOM 2929 C C . VAL A 1 398 ? -9.479 -11.236 -39.748 1.00 26.73 398 VAL A C 1
ATOM 2931 O O . VAL A 1 398 ? -10.341 -10.395 -39.984 1.00 26.73 398 VAL A O 1
ATOM 2934 N N . THR A 1 399 ? -9.320 -12.329 -40.497 1.00 28.39 399 THR A N 1
ATOM 2935 C CA . THR A 1 399 ? -10.355 -12.861 -41.403 1.00 28.39 399 THR A CA 1
ATOM 2936 C C . THR A 1 399 ? -10.829 -14.207 -40.841 1.00 28.39 399 THR A C 1
ATOM 2938 O O . THR A 1 399 ? -9.976 -15.042 -40.539 1.00 28.39 399 THR A O 1
ATOM 2941 N N . PRO A 1 400 ? -12.141 -14.454 -40.662 1.00 31.34 400 PRO A N 1
ATOM 2942 C CA . PRO A 1 400 ? -12.632 -15.677 -40.031 1.00 31.34 400 PRO A CA 1
ATOM 2943 C C . PRO A 1 400 ? -12.980 -16.767 -41.056 1.00 31.34 400 PRO A C 1
ATOM 2945 O O . PRO A 1 400 ? -13.708 -16.516 -42.014 1.00 31.34 400 PRO A O 1
ATOM 2948 N N . GLY A 1 401 ? -12.525 -18.000 -40.813 1.00 28.78 401 GLY A N 1
ATOM 2949 C CA . GLY A 1 401 ? -12.937 -19.175 -41.584 1.00 28.78 401 GLY A CA 1
ATOM 2950 C C . GLY A 1 401 ? -12.684 -20.509 -40.870 1.00 28.78 401 GLY A C 1
ATOM 2951 O O . GLY A 1 401 ? -11.549 -20.955 -40.818 1.00 28.78 401 GLY A O 1
ATOM 2952 N N . GLY A 1 402 ? -13.769 -21.111 -40.355 1.00 26.84 402 GLY A N 1
ATOM 2953 C CA . GLY A 1 402 ? -14.146 -22.540 -40.445 1.00 26.84 402 GLY A CA 1
ATOM 2954 C C . GLY A 1 402 ? -13.261 -23.656 -39.840 1.00 26.84 402 GLY A C 1
ATOM 2955 O O . GLY A 1 402 ? -12.094 -23.766 -40.198 1.00 26.84 402 GLY A O 1
ATOM 2956 N N . PRO A 1 403 ? -13.818 -24.583 -39.021 1.00 33.16 403 PRO A N 1
ATOM 2957 C CA . PRO A 1 403 ? -13.092 -25.734 -38.479 1.00 33.16 403 PRO A CA 1
ATOM 2958 C C . PRO A 1 403 ? -13.242 -26.992 -39.354 1.00 33.16 403 PRO A C 1
ATOM 2960 O O . PRO A 1 403 ? -14.318 -27.274 -39.880 1.00 33.16 403 PRO A O 1
ATOM 2963 N N . THR A 1 404 ? -12.202 -27.826 -39.444 1.00 27.48 404 THR A N 1
ATOM 2964 C CA . THR A 1 404 ? -12.341 -29.254 -39.793 1.00 27.48 404 THR A CA 1
ATOM 2965 C C . THR A 1 404 ? -11.261 -30.078 -39.082 1.00 27.48 404 THR A C 1
ATOM 2967 O O . THR A 1 404 ? -10.101 -29.683 -39.012 1.00 27.48 404 THR A O 1
ATOM 2970 N N . VAL A 1 405 ? -11.686 -31.205 -38.511 1.00 31.78 405 VAL A N 1
ATOM 2971 C CA . VAL A 1 405 ? -10.968 -32.126 -37.610 1.00 31.78 405 VAL A CA 1
ATOM 2972 C C . VAL A 1 405 ? -10.496 -33.357 -38.396 1.00 31.78 405 VAL A C 1
ATOM 2974 O O . VAL A 1 405 ? -11.249 -33.766 -39.273 1.00 31.78 405 VAL A O 1
ATOM 2977 N N . THR A 1 406 ? -9.349 -33.985 -38.065 1.00 29.09 406 THR A N 1
ATOM 2978 C CA . THR A 1 406 ? -9.098 -35.464 -38.067 1.00 29.09 406 THR A CA 1
ATOM 2979 C C . THR A 1 406 ? -7.706 -35.797 -37.443 1.00 29.09 406 THR A C 1
ATOM 2981 O O . THR A 1 406 ? -6.796 -34.982 -37.594 1.00 29.09 406 THR A O 1
ATOM 2984 N N . PRO A 1 407 ? -7.510 -36.936 -36.721 1.00 39.66 407 PRO A N 1
ATOM 2985 C CA . PRO A 1 407 ? -6.411 -37.172 -35.766 1.00 39.66 407 PRO A CA 1
ATOM 2986 C C . PRO A 1 407 ? -5.331 -38.198 -36.197 1.00 39.66 407 PRO A C 1
ATOM 2988 O O . PRO A 1 407 ? -5.606 -39.127 -36.951 1.00 39.66 407 PRO A O 1
ATOM 2991 N N . GLY A 1 408 ? -4.127 -38.096 -35.609 1.00 30.00 408 GLY A N 1
ATOM 2992 C CA . GLY A 1 408 ? -3.095 -39.150 -35.617 1.00 30.00 408 GLY A CA 1
ATOM 2993 C C . GLY A 1 408 ? -1.771 -38.731 -34.945 1.00 30.00 408 GLY A C 1
ATOM 2994 O O . GLY A 1 408 ? -1.168 -37.742 -35.345 1.00 30.00 408 GLY A O 1
ATOM 2995 N N . GLY A 1 409 ? -1.318 -39.477 -33.928 1.00 27.81 409 GLY A N 1
ATOM 2996 C CA . GLY A 1 409 ? 0.062 -39.461 -33.388 1.00 27.81 409 GLY A CA 1
ATOM 2997 C C . GLY A 1 409 ? 0.784 -40.795 -33.688 1.00 27.81 409 GLY A C 1
ATOM 2998 O O . GLY A 1 409 ? 0.110 -41.672 -34.234 1.00 27.81 409 GLY A O 1
ATOM 2999 N N . PRO A 1 410 ? 2.078 -41.021 -33.324 1.00 45.81 410 PRO A N 1
ATOM 3000 C CA . PRO A 1 410 ? 2.859 -40.319 -32.289 1.00 45.81 410 PRO A CA 1
ATOM 3001 C C . PRO A 1 410 ? 4.353 -39.969 -32.609 1.00 45.81 410 PRO A C 1
ATOM 3003 O O . PRO A 1 410 ? 5.002 -40.575 -33.454 1.00 45.81 410 PRO A O 1
ATOM 3006 N N . THR A 1 411 ? 4.919 -39.101 -31.748 1.00 31.44 411 THR A N 1
ATOM 3007 C CA . THR A 1 411 ? 6.329 -39.008 -31.256 1.00 31.44 411 THR A CA 1
ATOM 3008 C C . THR A 1 411 ? 7.331 -37.982 -31.849 1.00 31.44 411 THR A C 1
ATOM 3010 O O . THR A 1 411 ? 8.011 -38.224 -32.836 1.00 31.44 411 THR A O 1
ATOM 3013 N N . ASN A 1 412 ? 7.494 -36.893 -31.073 1.00 34.62 412 ASN A N 1
ATOM 3014 C CA . ASN A 1 412 ? 8.674 -36.061 -30.753 1.00 34.62 412 ASN A CA 1
ATOM 3015 C C . ASN A 1 412 ? 9.475 -35.308 -31.835 1.00 34.62 412 ASN A C 1
ATOM 3017 O O . ASN A 1 412 ? 10.594 -35.672 -32.183 1.00 34.62 412 ASN A O 1
ATOM 3021 N N . THR A 1 413 ? 9.031 -34.079 -32.116 1.00 28.88 413 THR A N 1
ATOM 3022 C CA . THR A 1 413 ? 9.867 -32.865 -31.986 1.00 28.88 413 THR A CA 1
ATOM 3023 C C . THR A 1 413 ? 8.939 -31.701 -31.584 1.00 28.88 413 THR A C 1
ATOM 3025 O O . THR A 1 413 ? 7.954 -31.487 -32.289 1.00 28.88 413 THR A O 1
ATOM 3028 N N . PRO A 1 414 ? 9.145 -30.969 -30.465 1.00 31.31 414 PRO A N 1
ATOM 3029 C CA . PRO A 1 414 ? 8.255 -29.863 -30.109 1.00 31.31 414 PRO A CA 1
ATOM 3030 C C . PRO A 1 414 ? 8.418 -28.726 -31.133 1.00 31.31 414 PRO A C 1
ATOM 3032 O O . PRO A 1 414 ? 9.556 -28.297 -31.347 1.00 31.31 414 PRO A O 1
ATOM 3035 N N . PRO A 1 415 ? 7.335 -28.211 -31.739 1.00 33.75 415 PRO A N 1
ATOM 3036 C CA . PRO A 1 415 ? 7.411 -27.085 -32.663 1.00 33.75 415 PRO A CA 1
ATOM 3037 C C . PRO A 1 415 ? 8.023 -25.849 -31.975 1.00 33.75 415 PRO A C 1
ATOM 3039 O O . PRO A 1 415 ? 7.708 -25.580 -30.810 1.00 33.75 415 PRO A O 1
ATOM 3042 N N . PRO A 1 416 ? 8.885 -25.075 -32.653 1.00 44.75 416 PRO A N 1
ATOM 3043 C CA . PRO A 1 416 ? 9.377 -23.807 -32.134 1.00 44.75 416 PRO A CA 1
ATOM 3044 C C . PRO A 1 416 ? 8.268 -22.748 -32.248 1.00 44.75 416 PRO A C 1
ATOM 3046 O O . PRO A 1 416 ? 7.833 -22.441 -33.354 1.00 44.75 416 PRO A O 1
ATOM 3049 N N . GLY A 1 417 ? 7.809 -22.185 -31.122 1.00 51.78 417 GLY A N 1
ATOM 3050 C CA . GLY A 1 417 ? 7.045 -20.924 -31.141 1.00 51.78 417 GLY A CA 1
ATOM 3051 C C . GLY A 1 417 ? 5.757 -20.824 -30.315 1.00 51.78 417 GLY A C 1
ATOM 3052 O O . GLY A 1 417 ? 5.016 -19.870 -30.515 1.00 51.78 417 GLY A O 1
ATOM 3053 N N . GLY A 1 418 ? 5.451 -21.751 -29.403 1.00 66.88 418 GLY A N 1
ATOM 3054 C CA . GLY A 1 418 ? 4.277 -21.600 -28.527 1.00 66.88 418 GLY A CA 1
ATOM 3055 C C . GLY A 1 418 ? 4.536 -20.663 -27.341 1.00 66.88 418 GLY A C 1
ATOM 3056 O O . GLY A 1 418 ? 5.511 -20.857 -26.616 1.00 66.88 418 GLY A O 1
ATOM 3057 N N . THR A 1 419 ? 3.657 -19.684 -27.107 1.00 84.44 419 THR A N 1
ATOM 3058 C CA . THR A 1 419 ? 3.656 -18.865 -25.881 1.00 84.44 419 THR A CA 1
ATOM 3059 C C . THR A 1 419 ? 3.439 -19.762 -24.653 1.00 84.44 419 THR A C 1
ATOM 3061 O O . THR A 1 419 ? 2.572 -20.641 -24.706 1.00 84.44 419 THR A O 1
ATOM 3064 N N . PRO A 1 420 ? 4.201 -19.605 -23.557 1.00 92.81 420 PRO A N 1
ATOM 3065 C CA . PRO A 1 420 ? 3.933 -20.339 -22.326 1.00 92.81 420 PRO A CA 1
ATOM 3066 C C . PRO A 1 420 ? 2.551 -19.987 -21.758 1.00 92.81 420 PRO A C 1
ATOM 3068 O O . PRO A 1 420 ? 2.181 -18.821 -21.667 1.00 92.81 420 PRO A O 1
ATOM 3071 N N . GLU A 1 421 ? 1.798 -20.991 -21.332 1.00 90.88 421 GLU A N 1
ATOM 3072 C CA . GLU A 1 421 ? 0.623 -20.852 -20.476 1.00 90.88 421 GLU A CA 1
ATOM 3073 C C . GLU A 1 421 ? 0.987 -21.333 -19.078 1.00 90.88 421 GLU A C 1
ATOM 3075 O O . GLU A 1 421 ? 1.416 -22.474 -18.893 1.00 90.88 421 GLU A O 1
ATOM 3080 N N . LEU A 1 422 ? 0.799 -20.467 -18.090 1.00 96.44 422 LEU A N 1
ATOM 3081 C CA . LEU A 1 422 ? 1.009 -20.795 -16.692 1.00 96.44 422 LEU A CA 1
ATOM 3082 C C . LEU A 1 422 ? -0.316 -21.215 -16.066 1.00 96.44 422 LEU A C 1
ATOM 3084 O O . LEU A 1 422 ? -1.220 -20.394 -15.947 1.00 96.44 422 LEU A O 1
ATOM 3088 N N . TYR A 1 423 ? -0.391 -22.463 -15.618 1.00 96.19 423 TYR A N 1
ATOM 3089 C CA . TYR A 1 423 ? -1.418 -22.975 -14.719 1.00 96.19 423 TYR A CA 1
ATOM 3090 C C . TYR A 1 423 ? -0.793 -23.092 -13.338 1.00 96.19 423 TYR A C 1
ATOM 3092 O O . TYR A 1 423 ? 0.251 -23.723 -13.170 1.00 96.19 423 TYR A O 1
ATOM 3100 N N . PHE A 1 424 ? -1.407 -22.464 -12.345 1.00 98.12 424 PHE A N 1
ATOM 3101 C CA . PHE A 1 424 ? -0.834 -22.405 -11.010 1.00 98.12 424 PHE A CA 1
ATOM 3102 C C . PHE A 1 424 ? -1.888 -22.611 -9.933 1.00 98.12 424 PHE A C 1
ATOM 3104 O O . PHE A 1 424 ? -3.053 -22.244 -10.101 1.00 98.12 424 PHE A O 1
ATOM 3111 N N . LYS A 1 425 ? -1.451 -23.166 -8.803 1.00 97.56 425 LYS A N 1
ATOM 3112 C CA . LYS A 1 425 ? -2.231 -23.218 -7.566 1.00 97.56 425 LYS A CA 1
ATOM 3113 C C . LYS A 1 425 ? -1.588 -22.363 -6.491 1.00 97.56 425 LYS A C 1
ATOM 3115 O O . LYS A 1 425 ? -0.375 -22.398 -6.346 1.00 97.56 425 LYS A O 1
ATOM 3120 N N . VAL A 1 426 ? -2.385 -21.648 -5.710 1.00 97.81 426 VAL A N 1
ATOM 3121 C CA . VAL A 1 426 ? -1.940 -20.854 -4.557 1.00 97.81 426 VAL A CA 1
ATOM 3122 C C . VAL A 1 426 ? -2.897 -21.023 -3.390 1.00 97.81 426 VAL A C 1
ATOM 3124 O O . VAL A 1 426 ? -4.064 -21.373 -3.570 1.00 97.81 426 VAL A O 1
ATOM 3127 N N . LYS A 1 427 ? -2.411 -20.755 -2.178 1.00 96.00 427 LYS A N 1
ATOM 3128 C CA . LYS A 1 427 ? -3.232 -20.750 -0.970 1.00 96.00 427 LYS A CA 1
ATOM 3129 C C . LYS A 1 427 ? -3.107 -19.409 -0.263 1.00 96.00 427 LYS A C 1
ATOM 3131 O O . LYS A 1 427 ? -2.001 -18.986 0.059 1.00 96.00 427 LYS A O 1
ATOM 3136 N N . PHE A 1 428 ? -4.237 -18.753 -0.034 1.00 96.06 428 PHE A N 1
ATOM 3137 C CA . PHE A 1 428 ? -4.303 -17.535 0.767 1.00 96.06 428 PHE A CA 1
ATOM 3138 C C . PHE A 1 428 ? -4.376 -17.878 2.253 1.00 96.06 428 PHE A C 1
ATOM 3140 O O . PHE A 1 428 ? -4.916 -18.920 2.638 1.00 96.06 428 PHE A O 1
ATOM 3147 N N . GLN A 1 429 ? -3.829 -17.002 3.089 1.00 93.56 429 GLN A N 1
ATOM 3148 C CA . GLN A 1 429 ? -3.956 -17.120 4.534 1.00 93.56 429 GLN A CA 1
ATOM 3149 C C . GLN A 1 429 ? -5.433 -17.115 4.951 1.00 93.56 429 GLN A C 1
ATOM 3151 O O . GLN A 1 429 ? -6.257 -16.455 4.331 1.00 93.56 429 GLN A O 1
ATOM 3156 N N . ALA A 1 430 ? -5.752 -17.865 6.007 1.00 90.62 430 ALA A N 1
ATOM 3157 C CA . ALA A 1 430 ? -7.083 -17.966 6.614 1.00 90.62 430 ALA A CA 1
ATOM 3158 C C . ALA A 1 430 ? -8.191 -18.606 5.755 1.00 90.62 430 ALA A C 1
ATOM 3160 O O . ALA A 1 430 ? -9.256 -18.914 6.283 1.00 90.62 430 ALA A O 1
ATOM 3161 N N . ILE A 1 431 ? -7.940 -18.914 4.478 1.00 93.62 431 ILE A N 1
ATOM 3162 C CA . ILE A 1 431 ? -8.902 -19.626 3.632 1.00 93.62 431 ILE A CA 1
ATOM 3163 C C . ILE A 1 431 ? -8.715 -21.140 3.778 1.00 93.62 431 ILE A C 1
ATOM 3165 O O . ILE A 1 431 ? -7.677 -21.700 3.410 1.00 93.62 431 ILE A O 1
ATOM 3169 N N . THR A 1 432 ? -9.723 -21.810 4.339 1.00 91.81 432 THR A N 1
ATOM 3170 C CA . THR A 1 432 ? -9.684 -23.257 4.639 1.00 91.81 432 THR A CA 1
ATOM 3171 C C . THR A 1 432 ? -10.739 -24.075 3.897 1.00 91.81 432 THR A C 1
ATOM 3173 O O . THR A 1 432 ? -10.620 -25.295 3.818 1.00 91.81 432 THR A O 1
ATOM 3176 N N . ASP A 1 433 ? -11.724 -23.403 3.316 1.00 93.56 433 ASP A N 1
ATOM 3177 C CA . ASP A 1 433 ? -12.856 -23.950 2.581 1.00 93.56 433 ASP A CA 1
ATOM 3178 C C . ASP A 1 433 ? -13.048 -23.206 1.249 1.00 93.56 433 ASP A C 1
ATOM 3180 O O . ASP A 1 433 ? -12.319 -22.265 0.916 1.00 93.56 433 ASP A O 1
ATOM 3184 N N . LYS A 1 434 ? -14.036 -23.629 0.455 1.00 94.31 434 LYS A N 1
ATOM 3185 C CA . LYS A 1 434 ? -14.369 -22.958 -0.803 1.00 94.31 434 LYS A CA 1
ATOM 3186 C C . LYS A 1 434 ? -14.888 -21.545 -0.546 1.00 94.31 434 LYS A C 1
ATOM 3188 O O . LYS A 1 434 ? -15.924 -21.358 0.088 1.00 94.31 434 LYS A O 1
ATOM 3193 N N . LYS A 1 435 ? -14.205 -20.558 -1.121 1.00 94.31 435 LYS A N 1
ATOM 3194 C CA . LYS A 1 435 ? -14.568 -19.136 -1.068 1.00 94.31 435 LYS A CA 1
ATOM 3195 C C . LYS A 1 435 ? -14.759 -18.558 -2.479 1.00 94.31 435 LYS A C 1
ATOM 3197 O O . LYS A 1 435 ? -14.417 -19.234 -3.452 1.00 94.31 435 LYS A O 1
ATOM 3202 N N . PRO A 1 436 ? -15.347 -17.353 -2.615 1.00 93.38 436 PRO A N 1
ATOM 3203 C CA . PRO A 1 436 ? -15.556 -16.724 -3.916 1.00 93.38 436 PRO A CA 1
ATOM 3204 C C . PRO A 1 436 ? -14.257 -16.530 -4.701 1.00 93.38 436 PRO A C 1
ATOM 3206 O O . PRO A 1 436 ? -13.202 -16.290 -4.110 1.00 93.38 436 PRO A O 1
ATOM 3209 N N . ASP A 1 437 ? -14.363 -16.561 -6.030 1.00 95.06 437 ASP A N 1
ATOM 3210 C CA . ASP A 1 437 ? -13.241 -16.315 -6.937 1.00 95.06 437 ASP A CA 1
ATOM 3211 C C . ASP A 1 437 ? -12.524 -15.003 -6.605 1.00 95.06 437 ASP A C 1
ATOM 3213 O O . ASP A 1 437 ? -13.146 -13.990 -6.271 1.00 95.06 437 ASP A O 1
ATOM 3217 N N . GLN A 1 438 ? -11.199 -15.027 -6.712 1.00 95.38 438 GLN A N 1
ATOM 3218 C CA . GLN A 1 438 ? -10.352 -13.864 -6.475 1.00 95.38 438 GLN A CA 1
ATOM 3219 C C . GLN A 1 438 ? -9.641 -13.461 -7.762 1.00 95.38 438 GLN A C 1
ATOM 3221 O O . GLN A 1 438 ? -9.528 -14.233 -8.713 1.00 95.38 438 GLN A O 1
ATOM 3226 N N . LYS A 1 439 ? -9.120 -12.237 -7.771 1.00 95.38 439 LYS A N 1
ATOM 3227 C CA . LYS A 1 439 ? -8.213 -11.756 -8.811 1.00 95.38 439 LYS A CA 1
ATOM 3228 C C . LYS A 1 439 ? -6.824 -11.583 -8.234 1.00 95.38 439 LYS A C 1
ATOM 3230 O O . LYS A 1 439 ? -6.671 -11.017 -7.154 1.00 95.38 439 LYS A O 1
ATOM 3235 N N . VAL A 1 440 ? -5.816 -12.052 -8.953 1.0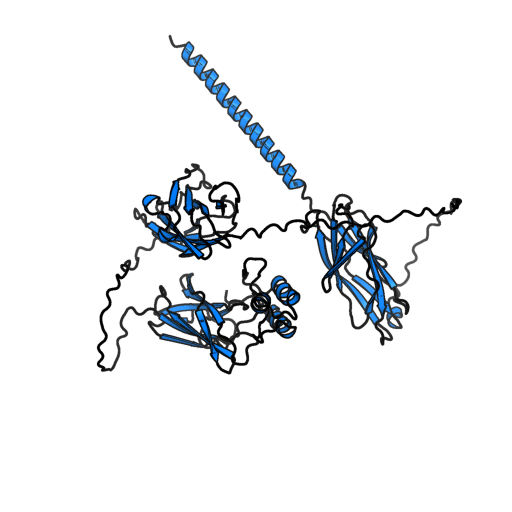0 97.25 440 VAL A N 1
ATOM 3236 C CA . VAL A 1 440 ? -4.414 -11.902 -8.562 1.00 97.25 440 VAL A CA 1
ATOM 3237 C C . VAL A 1 440 ? -3.626 -11.187 -9.643 1.00 97.25 440 VAL A C 1
ATOM 3239 O O . VAL A 1 440 ? -3.985 -11.196 -10.821 1.00 97.25 440 VAL A O 1
ATOM 3242 N N . LYS A 1 441 ? -2.518 -10.581 -9.230 1.00 96.75 441 LYS A N 1
ATOM 3243 C CA . LYS A 1 441 ? -1.458 -10.171 -10.142 1.00 96.75 441 LYS A CA 1
ATOM 3244 C C . LYS A 1 441 ? -0.387 -11.260 -10.166 1.00 96.75 441 LYS A C 1
ATOM 3246 O O . LYS A 1 441 ? 0.055 -11.714 -9.111 1.00 96.75 441 LYS A O 1
ATOM 3251 N N . VAL A 1 442 ? 0.033 -11.644 -11.365 1.00 97.56 442 VAL A N 1
ATOM 3252 C CA . VAL A 1 442 ? 1.146 -12.561 -11.623 1.00 97.56 442 VAL A CA 1
ATOM 3253 C C . VAL A 1 442 ? 2.281 -11.764 -12.252 1.00 97.56 442 VAL A C 1
ATOM 3255 O O . VAL A 1 442 ? 2.077 -11.067 -13.240 1.00 97.56 442 VAL A O 1
ATOM 3258 N N . ILE A 1 443 ? 3.478 -11.856 -11.688 1.00 95.81 443 ILE A N 1
ATOM 3259 C CA . ILE A 1 443 ? 4.684 -11.212 -12.204 1.00 95.81 443 ILE A CA 1
ATOM 3260 C C . ILE A 1 443 ? 5.681 -12.312 -12.542 1.00 95.81 443 ILE A C 1
ATOM 3262 O O . ILE A 1 443 ? 6.067 -13.089 -11.675 1.00 95.81 443 ILE A O 1
ATOM 3266 N N . VAL A 1 444 ? 6.105 -12.381 -13.797 1.00 95.25 444 VAL A N 1
ATOM 3267 C CA . VAL A 1 444 ? 7.105 -13.341 -14.268 1.00 95.25 444 VAL A CA 1
ATOM 3268 C C . VAL A 1 444 ? 8.420 -12.600 -14.444 1.00 95.25 444 VAL A C 1
ATOM 3270 O O . VAL A 1 444 ? 8.516 -11.709 -15.286 1.00 95.25 444 VAL A O 1
ATOM 3273 N N . ARG A 1 445 ? 9.425 -12.939 -13.635 1.00 92.31 445 ARG A N 1
ATOM 3274 C CA . ARG A 1 445 ? 10.765 -12.339 -13.681 1.00 92.31 445 ARG A CA 1
ATOM 3275 C C . ARG A 1 445 ? 11.737 -13.285 -14.352 1.00 92.31 445 ARG A C 1
ATOM 3277 O O . ARG A 1 445 ? 11.865 -14.428 -13.932 1.00 92.31 445 ARG A O 1
ATOM 3284 N N . HIS A 1 446 ? 12.423 -12.807 -15.377 1.00 91.19 446 HIS A N 1
ATOM 3285 C CA . HIS A 1 446 ? 13.475 -13.528 -16.085 1.00 91.19 446 HIS A CA 1
ATOM 3286 C C . HIS A 1 446 ? 14.821 -13.362 -15.382 1.00 91.19 446 HIS A C 1
ATOM 3288 O O . HIS A 1 446 ? 15.105 -12.299 -14.829 1.00 91.19 446 HIS A O 1
ATOM 3294 N N . GLN A 1 447 ? 15.684 -14.376 -15.471 1.00 83.44 447 GLN A N 1
ATOM 3295 C CA . GLN A 1 447 ? 17.038 -14.336 -14.902 1.00 83.44 447 GLN A CA 1
ATOM 3296 C C . GLN A 1 447 ? 17.888 -13.155 -15.409 1.00 83.44 447 GLN A C 1
ATOM 3298 O O . GLN A 1 447 ? 18.746 -12.654 -14.686 1.00 83.44 447 GLN A O 1
ATOM 3303 N N . GLY A 1 448 ? 17.637 -12.682 -16.630 1.00 79.19 448 GLY A N 1
ATOM 3304 C CA . GLY A 1 448 ? 18.268 -11.504 -17.230 1.00 79.19 448 GLY A CA 1
ATOM 3305 C C . GLY A 1 448 ? 17.707 -10.159 -16.751 1.00 79.19 448 GLY A C 1
ATOM 3306 O O . GLY A 1 448 ? 18.066 -9.128 -17.309 1.00 79.19 448 GLY A O 1
ATOM 3307 N N . GLY A 1 449 ? 16.822 -10.147 -15.747 1.00 76.25 449 GLY A N 1
ATOM 3308 C CA . GLY A 1 449 ? 16.338 -8.936 -15.074 1.00 76.25 449 GLY A CA 1
ATOM 3309 C C . GLY A 1 449 ? 15.081 -8.302 -15.675 1.00 76.25 449 GLY A C 1
ATOM 3310 O O . GLY A 1 449 ? 14.563 -7.336 -15.120 1.00 76.25 449 GLY A O 1
ATOM 3311 N N . THR A 1 450 ? 14.546 -8.838 -16.776 1.00 84.06 450 THR A N 1
ATOM 3312 C CA . THR A 1 450 ? 13.254 -8.381 -17.311 1.00 84.06 450 THR A CA 1
ATOM 3313 C C . THR A 1 450 ? 12.094 -8.963 -16.504 1.00 84.06 450 THR A C 1
ATOM 3315 O O . THR A 1 450 ? 12.186 -10.065 -15.961 1.00 84.06 450 THR A O 1
ATOM 3318 N N . SER A 1 451 ? 10.982 -8.231 -16.409 1.00 88.00 451 SER A N 1
ATOM 3319 C CA . SER A 1 451 ? 9.764 -8.723 -15.764 1.00 88.00 451 SER A CA 1
ATOM 3320 C C . SER A 1 451 ? 8.524 -8.420 -16.598 1.00 88.00 451 SER A C 1
ATOM 3322 O O . SER A 1 451 ? 8.481 -7.441 -17.345 1.00 88.00 451 SER A O 1
ATOM 3324 N N . LYS A 1 452 ? 7.525 -9.296 -16.501 1.00 91.94 452 LYS A N 1
ATOM 3325 C CA . LYS A 1 452 ? 6.221 -9.154 -17.150 1.00 91.94 452 LYS A CA 1
ATOM 3326 C C . LYS A 1 452 ? 5.128 -9.271 -16.103 1.00 91.94 452 LYS A C 1
ATOM 3328 O O . LYS A 1 452 ? 5.117 -10.233 -15.340 1.00 91.94 452 LYS A O 1
ATOM 3333 N N . GLU A 1 453 ? 4.225 -8.298 -16.073 1.00 94.50 453 GLU A N 1
ATOM 3334 C CA . GLU A 1 453 ? 3.085 -8.285 -15.159 1.00 94.50 453 GLU A CA 1
ATOM 3335 C C . GLU A 1 453 ? 1.792 -8.643 -15.889 1.00 94.50 453 GLU A C 1
ATOM 3337 O O . GLU A 1 453 ? 1.483 -8.102 -16.949 1.00 94.50 453 GLU A O 1
ATOM 3342 N N . PHE A 1 454 ? 1.003 -9.502 -15.259 1.00 93.69 454 PHE A N 1
ATOM 3343 C CA . PHE A 1 454 ? -0.323 -9.909 -15.689 1.00 93.69 454 PHE A CA 1
ATOM 3344 C C . PHE A 1 454 ? -1.276 -9.627 -14.530 1.00 93.69 454 PHE A C 1
ATOM 3346 O O . PHE A 1 454 ? -1.230 -10.293 -13.496 1.00 93.69 454 PHE A O 1
ATOM 3353 N N . SER A 1 455 ? -2.086 -8.580 -14.665 1.00 93.25 455 SER A N 1
ATOM 3354 C CA . SER A 1 455 ? -3.052 -8.172 -13.638 1.00 93.25 455 SER A CA 1
ATOM 3355 C C . SER A 1 455 ? -4.418 -8.809 -13.888 1.00 93.25 455 SER A C 1
ATOM 3357 O O . SER A 1 455 ? -4.701 -9.255 -14.997 1.00 93.25 455 SER A O 1
ATOM 3359 N N . ASP A 1 456 ? -5.264 -8.835 -12.858 1.00 92.44 456 ASP A N 1
ATOM 3360 C CA . ASP A 1 456 ? -6.641 -9.340 -12.931 1.00 92.44 456 ASP A CA 1
ATOM 3361 C C . ASP A 1 456 ? -6.774 -10.806 -13.387 1.00 92.44 456 ASP A C 1
ATOM 3363 O O . ASP A 1 456 ? -7.784 -11.194 -13.975 1.00 92.44 456 ASP A O 1
ATOM 3367 N N . VAL A 1 457 ? -5.777 -11.644 -13.079 1.00 95.62 457 VAL A N 1
ATOM 3368 C CA . VAL A 1 457 ? -5.835 -13.087 -13.339 1.00 95.62 457 VAL A CA 1
ATOM 3369 C C . VAL A 1 457 ? -6.846 -13.715 -12.383 1.00 95.62 457 VAL A C 1
ATOM 3371 O O . VAL A 1 457 ? -6.668 -13.665 -11.165 1.00 95.62 457 VAL A O 1
ATOM 3374 N N . ASN A 1 458 ? -7.916 -14.295 -12.928 1.00 96.31 458 ASN A N 1
ATOM 3375 C CA . ASN A 1 458 ? -8.942 -14.957 -12.127 1.00 96.31 458 ASN A CA 1
ATOM 3376 C C . ASN A 1 458 ? -8.395 -16.256 -11.524 1.00 96.31 458 ASN A C 1
ATOM 3378 O O . ASN A 1 458 ? -7.738 -17.046 -12.206 1.00 96.31 458 ASN A O 1
ATOM 3382 N N . VAL A 1 459 ? -8.703 -16.483 -10.250 1.00 97.56 459 VAL A N 1
ATOM 3383 C CA . VAL A 1 459 ? -8.398 -17.724 -9.543 1.00 97.56 459 VAL A CA 1
ATOM 3384 C C . VAL A 1 459 ? -9.643 -18.248 -8.830 1.00 97.56 459 VAL A C 1
ATOM 3386 O O . VAL A 1 459 ? -10.365 -17.483 -8.188 1.00 97.56 459 VAL A O 1
ATOM 3389 N N . THR A 1 460 ? -9.863 -19.559 -8.894 1.00 95.94 460 THR A N 1
ATOM 3390 C CA . THR A 1 460 ? -11.043 -20.228 -8.323 1.00 95.94 460 THR A CA 1
ATOM 3391 C C . THR A 1 460 ? -10.647 -21.199 -7.224 1.00 95.94 460 THR A C 1
ATOM 3393 O O . THR A 1 460 ? -9.747 -22.021 -7.416 1.00 95.94 460 THR A O 1
ATOM 3396 N N . ALA A 1 461 ? -11.325 -21.119 -6.077 1.00 95.94 461 ALA A N 1
ATOM 3397 C CA . ALA A 1 461 ? -11.089 -21.999 -4.936 1.00 95.94 461 ALA A CA 1
ATOM 3398 C C . ALA A 1 461 ? -11.740 -23.377 -5.115 1.00 95.94 461 ALA A C 1
ATOM 3400 O O . ALA A 1 461 ? -12.892 -23.497 -5.543 1.00 95.94 461 ALA A O 1
ATOM 3401 N N . ASN A 1 462 ? -11.022 -24.419 -4.702 1.00 90.12 462 ASN A N 1
ATOM 3402 C CA . ASN A 1 462 ? -11.601 -25.730 -4.425 1.00 90.12 462 ASN A CA 1
ATOM 3403 C C . ASN A 1 462 ? -12.147 -25.813 -2.983 1.00 90.12 462 ASN A C 1
ATOM 3405 O O . ASN A 1 462 ? -12.048 -24.862 -2.208 1.00 90.12 462 ASN A O 1
ATOM 3409 N N . ASP A 1 463 ? -12.670 -26.979 -2.599 1.00 94.62 463 ASP A N 1
ATOM 3410 C CA . ASP A 1 463 ? -13.262 -27.215 -1.271 1.00 94.62 463 ASP A CA 1
ATOM 3411 C C . ASP A 1 463 ? -12.261 -27.145 -0.105 1.00 94.62 463 ASP A C 1
ATOM 3413 O O . ASP A 1 463 ? -12.667 -27.117 1.051 1.00 94.62 463 ASP A O 1
ATOM 3417 N N . GLN A 1 464 ? -10.958 -27.081 -0.393 1.00 91.62 464 GLN A N 1
ATOM 3418 C CA . GLN A 1 464 ? -9.877 -26.968 0.593 1.00 91.62 464 GLN A CA 1
ATOM 3419 C C . GLN A 1 464 ? -9.295 -25.545 0.678 1.00 91.62 464 GLN A C 1
ATOM 3421 O O . GLN A 1 464 ? -8.240 -25.344 1.291 1.00 91.62 464 GLN A O 1
ATOM 3426 N N . GLY A 1 465 ? -9.916 -24.571 0.001 1.00 92.69 465 GLY A N 1
ATOM 3427 C CA . GLY A 1 465 ? -9.428 -23.193 -0.053 1.00 92.69 465 GLY A CA 1
ATOM 3428 C C . GLY A 1 465 ? -8.169 -22.998 -0.904 1.00 92.69 465 GLY A C 1
ATOM 3429 O O . GLY A 1 465 ? -7.492 -21.978 -0.777 1.00 92.69 465 GLY A O 1
ATOM 3430 N N . ILE A 1 466 ? -7.824 -23.969 -1.759 1.00 96.25 466 ILE A N 1
ATOM 3431 C CA . ILE A 1 466 ? -6.716 -23.851 -2.715 1.00 96.25 466 ILE A CA 1
ATOM 3432 C C . ILE A 1 466 ? -7.259 -23.256 -4.008 1.00 96.25 466 ILE A C 1
ATOM 3434 O O . ILE A 1 466 ? -8.180 -23.796 -4.623 1.00 96.25 466 ILE A O 1
ATOM 3438 N N . TYR A 1 467 ? -6.654 -22.153 -4.428 1.00 98.12 467 TYR A N 1
ATOM 3439 C CA . TYR A 1 467 ? -7.045 -21.391 -5.600 1.00 98.12 467 TYR A CA 1
ATOM 3440 C C . TYR A 1 467 ? -6.240 -21.821 -6.815 1.00 98.12 467 TYR A C 1
ATOM 3442 O O . TYR A 1 467 ? -5.018 -21.890 -6.742 1.00 98.12 467 TYR A O 1
ATOM 3450 N N . SER A 1 468 ? -6.914 -22.084 -7.932 1.00 96.56 468 SER A N 1
ATOM 3451 C CA . SER A 1 468 ? -6.283 -22.403 -9.217 1.00 96.56 468 SER A CA 1
ATOM 3452 C C . SER A 1 468 ? -6.546 -21.290 -10.223 1.00 96.56 468 SER A C 1
ATOM 3454 O O . SER A 1 468 ? -7.681 -20.829 -10.329 1.00 96.56 468 SER A O 1
ATOM 3456 N N . GLY A 1 469 ? -5.523 -20.876 -10.966 1.00 95.00 469 GLY A N 1
ATOM 3457 C CA . GLY A 1 469 ? -5.644 -19.896 -12.045 1.00 95.00 469 GLY A CA 1
ATOM 3458 C C . GLY A 1 469 ? -4.807 -20.268 -13.254 1.00 95.00 469 GLY A C 1
ATOM 3459 O O . GLY A 1 469 ? -3.905 -21.108 -13.175 1.00 95.00 469 GLY A O 1
ATOM 3460 N N . ASN A 1 470 ? -5.111 -19.621 -14.374 1.00 94.12 470 ASN A N 1
ATOM 3461 C CA . ASN A 1 470 ? -4.351 -19.756 -15.603 1.00 94.12 470 ASN A CA 1
ATOM 3462 C C . ASN A 1 470 ? -4.119 -18.395 -16.265 1.00 94.12 470 ASN A C 1
ATOM 3464 O O . ASN A 1 470 ? -4.976 -17.514 -16.224 1.00 94.12 470 ASN A O 1
ATOM 3468 N N . VAL A 1 471 ? -2.955 -18.228 -16.888 1.00 95.06 471 VAL A N 1
ATOM 3469 C CA . VAL A 1 471 ? -2.603 -17.012 -17.625 1.00 95.06 471 VAL A CA 1
ATOM 3470 C C . VAL A 1 471 ? -1.703 -17.342 -18.815 1.00 95.06 471 VAL A C 1
ATOM 3472 O O . VAL A 1 471 ? -0.752 -18.116 -18.700 1.00 95.06 471 VAL A O 1
ATOM 3475 N N . ILE A 1 472 ? -2.009 -16.748 -19.969 1.00 90.94 472 ILE A N 1
ATOM 3476 C CA . ILE A 1 472 ? -1.166 -16.819 -21.166 1.00 90.94 472 ILE A CA 1
ATOM 3477 C C . ILE A 1 472 ? -0.041 -15.799 -21.001 1.00 90.94 472 ILE A C 1
ATOM 3479 O O . ILE A 1 472 ? -0.291 -14.598 -20.904 1.00 90.94 472 ILE A O 1
ATOM 3483 N N . LEU A 1 473 ? 1.201 -16.273 -20.975 1.00 90.94 473 LEU A N 1
ATOM 3484 C CA . LEU A 1 473 ? 2.380 -15.459 -20.709 1.00 90.94 473 LEU A CA 1
ATOM 3485 C C . LEU A 1 473 ? 2.932 -14.841 -21.999 1.00 90.94 473 LEU A C 1
ATOM 3487 O O . LEU A 1 473 ? 4.004 -15.208 -22.482 1.00 90.94 473 LEU A O 1
ATOM 3491 N N . THR A 1 474 ? 2.185 -13.905 -22.585 1.00 85.44 474 THR A N 1
ATOM 3492 C CA . THR A 1 474 ? 2.645 -13.152 -23.762 1.00 85.44 474 THR A CA 1
ATOM 3493 C C . THR A 1 474 ? 3.986 -12.471 -23.483 1.00 85.44 474 THR A C 1
ATOM 3495 O O . THR A 1 474 ? 4.202 -11.940 -22.395 1.00 85.44 474 THR A O 1
ATOM 3498 N N . ASP A 1 475 ? 4.884 -12.481 -24.469 1.00 82.06 475 ASP A N 1
ATOM 3499 C CA . ASP A 1 475 ? 6.259 -11.966 -24.369 1.00 82.06 475 ASP A CA 1
ATOM 3500 C C . ASP A 1 475 ? 7.156 -12.650 -23.317 1.00 82.06 475 ASP A C 1
ATOM 3502 O O . ASP A 1 475 ? 8.159 -12.072 -22.891 1.00 82.06 475 ASP A O 1
ATOM 3506 N N . VAL A 1 476 ? 6.821 -13.870 -22.890 1.00 85.06 476 VAL A N 1
ATOM 3507 C CA . VAL A 1 476 ? 7.702 -14.713 -22.072 1.00 85.06 476 VAL A CA 1
ATOM 3508 C C . VAL A 1 476 ? 8.329 -15.792 -22.950 1.00 85.06 476 VAL A C 1
ATOM 3510 O O . VAL A 1 476 ? 7.640 -16.482 -23.702 1.00 85.06 476 VAL A O 1
ATOM 3513 N N . VAL A 1 477 ? 9.654 -15.924 -22.866 1.00 86.12 477 VAL A N 1
ATOM 3514 C CA . VAL A 1 477 ? 10.443 -16.836 -23.699 1.00 86.12 477 VAL A CA 1
ATOM 3515 C C . VAL A 1 477 ? 10.385 -18.256 -23.120 1.00 86.12 477 VAL A C 1
ATOM 3517 O O . VAL A 1 477 ? 10.765 -18.481 -21.971 1.00 86.12 477 VAL A O 1
ATOM 3520 N N . PRO A 1 478 ? 9.928 -19.261 -23.884 1.00 84.12 478 PRO A N 1
ATOM 3521 C CA . PRO A 1 478 ? 9.985 -20.642 -23.428 1.00 84.12 478 PRO A CA 1
ATOM 3522 C C . PRO A 1 478 ? 11.423 -21.131 -23.199 1.00 84.12 478 PRO A C 1
ATOM 3524 O O . PRO A 1 478 ? 12.336 -20.774 -23.935 1.00 84.12 478 PRO A O 1
ATOM 3527 N N . ARG A 1 479 ? 11.580 -22.070 -22.266 1.00 82.25 479 ARG A N 1
ATOM 3528 C CA . ARG A 1 479 ? 12.799 -22.791 -21.857 1.00 82.25 479 ARG A CA 1
ATOM 3529 C C . ARG A 1 479 ? 13.843 -21.960 -21.113 1.00 82.25 479 ARG A C 1
ATOM 3531 O O . ARG A 1 479 ? 14.876 -22.509 -20.738 1.00 82.25 479 ARG A O 1
ATOM 3538 N N . ASP A 1 480 ? 13.531 -20.708 -20.816 1.00 86.94 480 ASP A N 1
ATOM 3539 C CA . ASP A 1 480 ? 14.348 -19.861 -19.957 1.00 86.94 480 ASP A CA 1
ATOM 3540 C C . ASP A 1 480 ? 14.020 -20.047 -18.471 1.00 86.94 480 ASP A C 1
ATOM 3542 O O . ASP A 1 480 ? 13.075 -20.748 -18.092 1.00 86.94 480 ASP A O 1
ATOM 3546 N N . LYS A 1 481 ? 14.851 -19.436 -17.620 1.00 89.06 481 LYS A N 1
ATOM 3547 C CA . LYS A 1 481 ? 14.741 -19.499 -16.163 1.00 89.06 481 LYS A CA 1
ATOM 3548 C C . LYS A 1 481 ? 14.033 -18.277 -15.596 1.00 89.06 481 LYS A C 1
ATOM 3550 O O . LYS A 1 481 ? 14.371 -17.136 -15.922 1.00 89.06 481 LYS A O 1
ATOM 3555 N N . TYR A 1 482 ? 13.098 -18.546 -14.697 1.00 92.44 482 TYR A N 1
ATOM 3556 C CA . TYR A 1 482 ? 12.179 -17.567 -14.152 1.00 92.44 482 TYR A CA 1
ATOM 3557 C C . TYR A 1 482 ? 12.014 -17.689 -12.638 1.00 92.44 482 TYR A C 1
ATOM 3559 O O . TYR A 1 482 ? 12.307 -18.718 -12.022 1.00 92.44 482 TYR A O 1
ATOM 3567 N N . GLU A 1 483 ? 11.488 -16.615 -12.067 1.00 93.56 483 GLU A N 1
ATOM 3568 C CA . GLU A 1 483 ? 10.786 -16.589 -10.790 1.00 93.56 483 GLU A CA 1
ATOM 3569 C C . GLU A 1 483 ? 9.379 -16.044 -11.032 1.00 93.56 483 GLU A C 1
ATOM 3571 O O . GLU A 1 483 ? 9.176 -15.169 -11.880 1.00 93.56 483 GLU A O 1
ATOM 3576 N N . ILE A 1 484 ? 8.399 -16.574 -10.309 1.00 95.38 484 ILE A N 1
ATOM 3577 C CA . ILE A 1 484 ? 7.001 -16.168 -10.442 1.00 95.38 484 ILE A CA 1
ATOM 3578 C C . ILE A 1 484 ? 6.573 -15.532 -9.129 1.00 95.38 484 ILE A C 1
ATOM 3580 O O . ILE A 1 484 ? 6.568 -16.194 -8.100 1.00 95.38 484 ILE A O 1
ATOM 3584 N N . THR A 1 485 ? 6.185 -14.263 -9.149 1.00 95.31 485 THR A N 1
ATOM 3585 C CA . THR A 1 485 ? 5.597 -13.585 -7.993 1.00 95.31 485 THR A CA 1
ATOM 3586 C C . THR A 1 485 ? 4.086 -13.511 -8.151 1.00 95.31 485 THR A C 1
ATOM 3588 O O . THR A 1 485 ? 3.588 -13.078 -9.188 1.00 95.31 485 THR A O 1
ATOM 3591 N N . ILE A 1 486 ? 3.343 -13.901 -7.119 1.00 96.62 486 ILE A N 1
ATOM 3592 C CA . ILE A 1 486 ? 1.882 -13.805 -7.086 1.00 96.62 486 ILE A CA 1
ATOM 3593 C C . ILE A 1 486 ? 1.477 -12.843 -5.976 1.00 96.62 486 ILE A C 1
ATOM 3595 O O . ILE A 1 486 ? 1.971 -12.917 -4.851 1.00 96.62 486 ILE A O 1
ATOM 3599 N N . 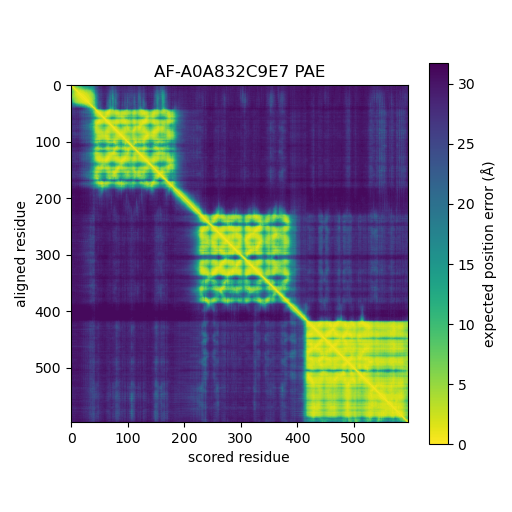LYS A 1 487 ? 0.562 -11.931 -6.304 1.00 94.44 487 LYS A N 1
ATOM 3600 C CA . LYS A 1 487 ? 0.027 -10.917 -5.398 1.00 94.44 487 LYS A CA 1
ATOM 3601 C C . LYS A 1 487 ? -1.491 -11.016 -5.341 1.00 94.44 487 LYS A C 1
ATOM 3603 O O . LYS A 1 487 ? -2.170 -10.830 -6.351 1.00 94.44 487 LYS A O 1
ATOM 3608 N N . GLY A 1 488 ? -2.009 -11.303 -4.149 1.00 95.12 488 GLY A N 1
ATOM 3609 C CA . GLY A 1 488 ? -3.445 -11.311 -3.878 1.00 95.12 488 GLY A CA 1
ATOM 3610 C C . GLY A 1 488 ? -4.009 -9.927 -3.516 1.00 95.12 488 GLY A C 1
ATOM 3611 O O . GLY A 1 488 ? -3.240 -9.009 -3.221 1.00 95.12 488 GLY A O 1
ATOM 3612 N N . PRO A 1 489 ? -5.348 -9.785 -3.445 1.00 93.19 489 PRO A N 1
ATOM 3613 C CA . PRO A 1 489 ? -6.016 -8.500 -3.203 1.00 93.19 489 PRO A CA 1
ATOM 3614 C C . PRO A 1 489 ? -5.731 -7.847 -1.849 1.00 93.19 489 PRO A C 1
ATOM 3616 O O . PRO A 1 489 ? -5.837 -6.634 -1.742 1.00 93.19 489 PRO A O 1
ATOM 3619 N N . ARG A 1 490 ? -5.393 -8.636 -0.821 1.00 93.75 490 ARG A N 1
ATOM 3620 C CA . ARG A 1 490 ? -5.129 -8.200 0.570 1.00 93.75 490 ARG A CA 1
ATOM 3621 C C . ARG A 1 490 ? -3.831 -8.794 1.137 1.00 93.75 490 ARG A C 1
ATOM 3623 O O . ARG A 1 490 ? -3.583 -8.774 2.339 1.00 93.75 490 ARG A O 1
ATOM 3630 N N . HIS A 1 491 ? -3.043 -9.413 0.264 1.00 93.81 491 HIS A N 1
ATOM 3631 C CA . HIS A 1 491 ? -1.934 -10.285 0.636 1.00 93.81 491 HIS A CA 1
ATOM 3632 C C . HIS A 1 491 ? -0.607 -9.643 0.270 1.00 93.81 491 HIS A C 1
ATOM 3634 O O . HIS A 1 491 ? -0.553 -8.911 -0.711 1.00 93.81 491 HIS A O 1
ATOM 3640 N N . ILE A 1 492 ? 0.462 -9.941 0.997 1.00 90.69 492 ILE A N 1
ATOM 3641 C CA . ILE A 1 492 ? 1.823 -9.583 0.587 1.00 90.69 492 ILE A CA 1
ATOM 3642 C C . ILE A 1 492 ? 2.172 -10.384 -0.677 1.00 90.69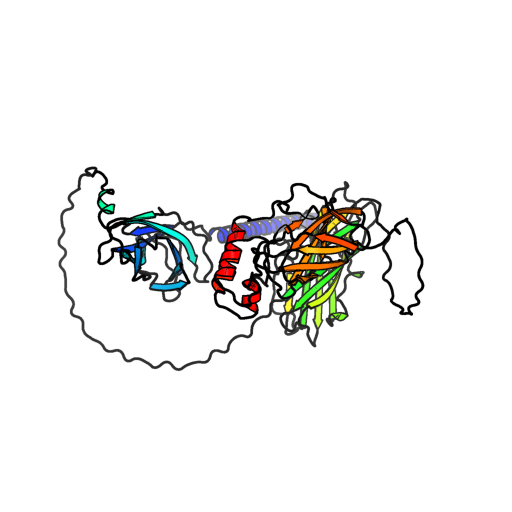 492 ILE A C 1
ATOM 3644 O O . ILE A 1 492 ? 1.730 -11.523 -0.854 1.00 90.69 492 ILE A O 1
ATOM 3648 N N . ALA A 1 493 ? 2.936 -9.785 -1.590 1.00 91.56 493 ALA A N 1
ATOM 3649 C CA . ALA A 1 493 ? 3.422 -10.492 -2.772 1.00 91.56 493 ALA A CA 1
ATOM 3650 C C . ALA A 1 493 ? 4.372 -11.628 -2.362 1.00 91.56 493 ALA A C 1
ATOM 3652 O O . ALA A 1 493 ? 5.245 -11.422 -1.522 1.00 91.56 493 ALA A O 1
ATOM 3653 N N . ARG A 1 494 ? 4.232 -12.809 -2.971 1.00 91.06 494 ARG A N 1
ATOM 3654 C CA . ARG A 1 494 ? 5.116 -13.956 -2.718 1.00 91.06 494 ARG A CA 1
ATOM 3655 C C . ARG A 1 494 ? 5.758 -14.466 -3.991 1.00 91.06 494 ARG A C 1
ATOM 3657 O O . ARG A 1 494 ? 5.070 -14.646 -4.993 1.00 91.06 494 ARG A O 1
ATOM 3664 N N . THR A 1 495 ? 7.066 -14.686 -3.931 1.00 92.50 495 THR A N 1
ATOM 3665 C CA . THR A 1 495 ? 7.903 -15.137 -5.042 1.00 92.50 495 THR A CA 1
ATOM 3666 C C . THR A 1 495 ? 8.208 -16.625 -4.924 1.00 92.50 495 THR A C 1
ATOM 3668 O O . THR A 1 495 ? 8.679 -17.123 -3.899 1.00 92.50 495 THR A O 1
ATOM 3671 N N . PHE A 1 496 ? 7.950 -17.335 -6.014 1.00 93.56 496 PHE A N 1
ATOM 3672 C CA . PHE A 1 496 ? 8.138 -18.765 -6.169 1.00 93.56 496 PHE A CA 1
ATOM 3673 C C . PHE A 1 496 ? 9.248 -19.012 -7.178 1.00 93.56 496 PHE A C 1
ATOM 3675 O O . PHE A 1 496 ? 9.154 -18.631 -8.350 1.00 93.56 496 PHE A O 1
ATOM 3682 N N . SER A 1 497 ? 10.298 -19.670 -6.708 1.00 92.06 497 SER A N 1
ATOM 3683 C CA . SER A 1 497 ? 11.466 -20.001 -7.519 1.00 92.06 497 SER A CA 1
ATOM 3684 C C . SER A 1 497 ? 11.511 -21.492 -7.847 1.00 92.06 497 SER A C 1
ATOM 3686 O O . SER A 1 497 ? 12.295 -21.884 -8.699 1.00 92.06 497 SER A O 1
ATOM 3688 N N . VAL A 1 498 ? 10.671 -22.327 -7.223 1.00 91.75 498 VAL A N 1
ATOM 3689 C CA . VAL A 1 498 ? 10.546 -23.768 -7.503 1.00 91.75 498 VAL A CA 1
ATOM 3690 C C . VAL A 1 498 ? 9.085 -24.226 -7.426 1.00 91.75 498 VAL A C 1
ATOM 3692 O O . VAL A 1 498 ? 8.261 -23.608 -6.753 1.00 91.75 498 VAL A O 1
ATOM 3695 N N . ASN A 1 499 ? 8.757 -25.325 -8.111 1.00 93.62 499 ASN A N 1
ATOM 3696 C CA . ASN A 1 499 ? 7.458 -25.983 -7.956 1.00 93.62 499 ASN A CA 1
ATOM 3697 C C . ASN A 1 499 ? 7.337 -26.612 -6.554 1.00 93.62 499 ASN A C 1
ATOM 3699 O O . ASN A 1 499 ? 8.332 -27.114 -6.034 1.00 93.62 499 ASN A O 1
ATOM 3703 N N . ASN A 1 500 ? 6.136 -26.645 -5.971 1.00 92.31 500 ASN A N 1
ATOM 3704 C CA . ASN A 1 500 ? 5.867 -27.167 -4.623 1.00 92.31 500 ASN A CA 1
ATOM 3705 C C . ASN A 1 500 ? 6.690 -26.486 -3.513 1.00 92.31 500 ASN A C 1
ATOM 3707 O O . ASN A 1 500 ? 7.079 -27.126 -2.537 1.00 92.31 500 ASN A O 1
ATOM 3711 N N . GLN A 1 501 ? 6.986 -25.193 -3.658 1.00 92.19 501 GLN A N 1
ATOM 3712 C CA . GLN A 1 501 ? 7.710 -24.426 -2.644 1.00 92.19 501 GLN A CA 1
ATOM 3713 C C . GLN A 1 501 ? 6.902 -24.362 -1.333 1.00 92.19 501 GLN A C 1
ATOM 3715 O O . GLN A 1 501 ? 5.729 -24.001 -1.353 1.00 92.19 501 GLN A O 1
ATOM 3720 N N . THR A 1 502 ? 7.527 -24.694 -0.198 1.00 89.12 502 THR A N 1
ATOM 3721 C CA . THR A 1 502 ? 6.891 -24.701 1.142 1.00 89.12 502 THR A CA 1
ATOM 3722 C C . THR A 1 502 ? 7.502 -23.702 2.126 1.00 89.12 502 THR A C 1
ATOM 3724 O O . THR A 1 502 ? 6.999 -23.524 3.232 1.00 89.12 502 THR A O 1
ATOM 3727 N N . ALA A 1 503 ? 8.602 -23.059 1.746 1.00 84.75 503 ALA A N 1
ATOM 3728 C CA . ALA A 1 503 ? 9.322 -22.088 2.558 1.00 84.75 503 ALA A CA 1
ATOM 3729 C C . ALA A 1 503 ? 9.855 -20.959 1.671 1.00 84.75 503 ALA A C 1
ATOM 3731 O O . ALA A 1 503 ? 9.796 -21.038 0.442 1.00 84.75 503 ALA A O 1
ATOM 3732 N N . ASN A 1 504 ? 10.393 -19.914 2.297 1.00 77.75 504 ASN A N 1
ATOM 3733 C CA . ASN A 1 504 ? 11.096 -18.854 1.581 1.00 77.75 504 ASN A CA 1
ATOM 3734 C C . ASN A 1 504 ? 12.220 -19.450 0.706 1.00 77.75 504 ASN A C 1
ATOM 3736 O O . ASN A 1 504 ? 12.852 -20.440 1.080 1.00 77.75 504 ASN A O 1
ATOM 3740 N N . CYS A 1 505 ? 12.435 -18.868 -0.472 1.00 71.56 505 CYS A N 1
ATOM 3741 C CA . CYS A 1 505 ? 13.310 -19.395 -1.516 1.00 71.56 505 CYS A CA 1
ATOM 3742 C C . CYS A 1 505 ? 14.737 -19.674 -1.006 1.00 71.56 505 CYS A C 1
ATOM 3744 O O . CYS A 1 505 ? 15.481 -18.777 -0.616 1.00 71.56 505 CYS A O 1
ATOM 3746 N N . ALA A 1 506 ? 15.142 -20.944 -1.062 1.00 66.00 506 ALA A N 1
ATOM 3747 C CA . ALA A 1 506 ? 16.533 -21.353 -0.853 1.00 66.00 506 ALA A CA 1
ATOM 3748 C C . ALA A 1 506 ? 17.375 -21.237 -2.141 1.00 66.00 506 ALA A C 1
ATOM 3750 O O . ALA A 1 506 ? 18.599 -21.165 -2.086 1.00 66.00 506 ALA A O 1
ATOM 3751 N N . GLN A 1 507 ? 16.716 -21.221 -3.305 1.00 77.44 507 GLN A N 1
ATOM 3752 C CA . GLN A 1 507 ? 17.324 -21.160 -4.633 1.00 77.44 507 GLN A CA 1
ATOM 3753 C C . GLN A 1 507 ? 16.573 -20.138 -5.489 1.00 77.44 507 GLN A C 1
ATOM 3755 O O . GLN A 1 507 ? 15.346 -20.112 -5.462 1.00 77.44 507 GLN A O 1
ATOM 3760 N N . ARG A 1 508 ? 17.303 -19.338 -6.277 1.00 84.38 508 ARG A N 1
ATOM 3761 C CA . ARG A 1 508 ? 16.726 -18.405 -7.258 1.00 84.38 508 ARG A CA 1
ATOM 3762 C C . ARG A 1 508 ? 16.684 -19.011 -8.662 1.00 84.38 508 ARG A C 1
ATOM 3764 O O . ARG A 1 508 ? 17.515 -19.862 -8.991 1.00 84.38 508 ARG A O 1
ATOM 3771 N N . TRP A 1 509 ? 15.745 -18.552 -9.490 1.00 86.81 509 TRP A N 1
ATOM 3772 C CA . TRP A 1 509 ? 15.643 -18.910 -10.920 1.00 86.81 509 TRP A CA 1
ATOM 3773 C C . TRP A 1 509 ? 15.418 -20.408 -11.218 1.00 86.81 509 TRP A C 1
ATOM 3775 O O . TRP A 1 509 ? 15.979 -20.950 -12.173 1.00 86.81 509 TRP A O 1
ATOM 3785 N N . GLY A 1 510 ? 14.653 -21.115 -10.384 1.00 87.81 510 GLY A N 1
ATOM 3786 C CA . GLY A 1 510 ? 14.416 -22.559 -10.532 1.00 87.81 510 GLY A CA 1
ATOM 3787 C C . GLY A 1 510 ? 13.175 -22.937 -11.352 1.00 87.81 510 GLY A C 1
ATOM 3788 O O . GLY A 1 510 ? 12.943 -24.126 -11.567 1.00 87.81 510 GLY A O 1
ATOM 3789 N N . ILE A 1 511 ? 12.387 -21.968 -11.833 1.00 92.81 511 ILE A N 1
ATOM 3790 C CA . ILE A 1 511 ? 11.244 -22.230 -12.714 1.00 92.81 511 ILE A CA 1
ATOM 3791 C C . ILE A 1 511 ? 11.709 -22.205 -14.169 1.00 92.81 511 ILE A C 1
ATOM 3793 O O . ILE A 1 511 ? 12.296 -21.224 -14.615 1.00 92.81 511 ILE A O 1
ATOM 3797 N N . THR A 1 512 ? 11.403 -23.252 -14.934 1.00 92.69 512 THR A N 1
ATOM 3798 C CA . THR A 1 512 ? 11.602 -23.277 -16.389 1.00 92.69 512 THR A CA 1
ATOM 3799 C C . THR A 1 512 ? 10.260 -23.464 -17.075 1.00 92.69 512 THR A C 1
ATOM 3801 O O . THR A 1 512 ? 9.564 -24.441 -16.815 1.00 92.69 512 THR A O 1
ATOM 3804 N N . LEU A 1 513 ? 9.895 -22.520 -17.943 1.00 91.38 513 LEU A N 1
ATOM 3805 C CA . LEU A 1 513 ? 8.595 -22.502 -18.613 1.00 91.38 513 LEU A CA 1
ATOM 3806 C C . LEU A 1 513 ? 8.696 -23.149 -19.992 1.00 91.38 513 LEU A C 1
ATOM 3808 O O . LEU A 1 513 ? 9.350 -22.615 -20.875 1.00 91.38 513 LEU A O 1
ATOM 3812 N N . ALA A 1 514 ? 8.052 -24.283 -20.222 1.00 88.56 514 ALA A N 1
ATOM 3813 C CA . ALA A 1 514 ? 7.879 -24.843 -21.555 1.00 88.56 514 ALA A CA 1
ATOM 3814 C C . ALA A 1 514 ? 6.912 -23.998 -22.407 1.00 88.56 514 ALA A C 1
ATOM 3816 O O . ALA A 1 514 ? 6.113 -23.212 -21.899 1.00 88.56 514 ALA A O 1
ATOM 3817 N N . ALA A 1 515 ? 6.971 -24.182 -23.726 1.00 84.00 515 ALA A N 1
ATOM 3818 C CA . ALA A 1 515 ? 5.950 -23.657 -24.627 1.00 84.00 515 ALA A CA 1
ATOM 3819 C C . ALA A 1 515 ? 4.610 -24.357 -24.346 1.00 84.00 515 ALA A C 1
ATOM 3821 O O . ALA A 1 515 ? 4.589 -25.572 -24.142 1.00 84.00 515 ALA A O 1
ATOM 3822 N N . GLY A 1 516 ? 3.501 -23.614 -24.374 1.00 84.81 516 GLY A N 1
ATOM 3823 C CA . GLY A 1 516 ? 2.190 -24.152 -24.012 1.00 84.81 516 GLY A CA 1
ATOM 3824 C C . GLY A 1 516 ? 2.044 -24.373 -22.504 1.00 84.81 516 GLY A C 1
ATOM 3825 O O . GLY A 1 516 ? 2.585 -23.614 -21.707 1.00 84.81 516 GLY A O 1
ATOM 3826 N N . ARG A 1 517 ? 1.272 -25.385 -22.107 1.00 90.56 517 ARG A N 1
ATOM 3827 C CA . ARG A 1 517 ? 0.839 -25.591 -20.719 1.00 90.56 517 ARG A CA 1
ATOM 3828 C C . ARG A 1 517 ? 1.992 -25.927 -19.762 1.00 90.56 517 ARG A C 1
ATOM 3830 O O . ARG A 1 517 ? 2.732 -26.881 -19.987 1.00 90.56 517 ARG A O 1
ATOM 3837 N N . ASN A 1 518 ? 2.062 -25.190 -18.655 1.00 94.00 518 ASN A N 1
ATOM 3838 C CA . ASN A 1 518 ? 2.945 -25.436 -17.519 1.00 94.00 518 ASN A CA 1
ATOM 3839 C C . ASN A 1 518 ? 2.133 -25.491 -16.227 1.00 94.00 518 ASN A C 1
ATOM 3841 O O . ASN A 1 518 ? 1.497 -24.502 -15.875 1.00 94.00 518 ASN A O 1
ATOM 3845 N N . ASP A 1 519 ? 2.185 -26.610 -15.510 1.00 94.75 519 ASP A N 1
ATOM 3846 C CA . ASP A 1 519 ? 1.452 -26.801 -14.259 1.00 94.75 519 ASP A CA 1
ATOM 3847 C C . ASP A 1 519 ? 2.385 -26.658 -13.049 1.00 94.75 519 ASP A C 1
ATOM 3849 O O . ASP A 1 519 ? 3.321 -27.441 -12.870 1.00 94.75 519 ASP A O 1
ATOM 3853 N N . PHE A 1 520 ? 2.094 -25.680 -12.192 1.00 96.56 520 PHE A N 1
ATOM 3854 C CA . PHE A 1 520 ? 2.794 -25.458 -10.930 1.00 96.56 520 PHE A CA 1
ATOM 3855 C C . PHE A 1 520 ? 1.837 -25.471 -9.742 1.00 96.56 520 PHE A C 1
ATOM 3857 O O . PHE A 1 520 ? 0.703 -24.999 -9.801 1.00 96.56 520 PHE A O 1
ATOM 3864 N N . ASP A 1 521 ? 2.320 -25.986 -8.623 1.00 95.88 521 ASP A N 1
ATOM 3865 C CA . ASP A 1 521 ? 1.641 -25.936 -7.345 1.00 95.88 521 ASP A CA 1
ATOM 3866 C C . ASP A 1 521 ? 2.473 -25.100 -6.373 1.00 95.88 521 ASP A C 1
ATOM 3868 O O . ASP A 1 521 ? 3.544 -25.497 -5.918 1.00 95.88 521 ASP A O 1
ATOM 3872 N N . PHE A 1 522 ? 1.984 -23.902 -6.083 1.00 96.88 522 PHE A N 1
ATOM 3873 C CA . PHE A 1 522 ? 2.571 -22.973 -5.127 1.00 96.88 522 PHE A CA 1
ATOM 3874 C C . PHE A 1 522 ? 1.778 -22.935 -3.816 1.00 96.88 522 PHE A C 1
ATOM 3876 O O . PHE A 1 522 ? 2.067 -22.127 -2.939 1.00 96.88 522 PHE A O 1
ATOM 3883 N N . SER A 1 523 ? 0.779 -23.809 -3.649 1.00 95.31 523 SER A N 1
ATOM 3884 C CA . SER A 1 523 ? -0.108 -23.803 -2.480 1.00 95.31 523 SER A CA 1
ATOM 3885 C C . SER A 1 523 ? 0.576 -24.236 -1.178 1.00 95.31 523 SER A C 1
ATOM 3887 O O . SER A 1 523 ? 0.043 -23.981 -0.097 1.00 95.31 523 SER A O 1
ATOM 3889 N N . GLY A 1 524 ? 1.762 -24.849 -1.274 1.00 92.44 524 GLY A N 1
ATOM 3890 C CA . GLY A 1 524 ? 2.585 -25.239 -0.129 1.00 92.44 524 GLY A CA 1
ATOM 3891 C C . GLY A 1 524 ? 3.152 -24.060 0.667 1.00 92.44 524 GLY A C 1
ATOM 3892 O O . GLY A 1 524 ? 3.435 -24.220 1.853 1.00 92.44 524 GLY A O 1
ATOM 3893 N N . LEU A 1 525 ? 3.284 -22.882 0.050 1.00 91.88 525 LEU A N 1
ATOM 3894 C CA . LEU A 1 525 ? 3.706 -21.646 0.703 1.00 91.88 525 LEU A CA 1
ATOM 3895 C C . LEU A 1 525 ? 2.547 -20.645 0.666 1.00 91.88 525 LEU A C 1
ATOM 3897 O O . LEU A 1 525 ? 2.100 -20.203 -0.391 1.00 91.88 525 LEU A O 1
ATOM 3901 N N . ILE A 1 526 ? 2.053 -20.306 1.852 1.00 91.81 526 ILE A N 1
ATOM 3902 C CA . ILE A 1 526 ? 0.857 -19.482 2.030 1.00 91.81 526 ILE A CA 1
ATOM 3903 C C . ILE A 1 526 ? 1.145 -18.027 1.627 1.00 91.81 526 ILE A C 1
ATOM 3905 O O . ILE A 1 526 ? 2.140 -17.438 2.050 1.00 91.81 526 ILE A O 1
ATOM 3909 N N . LEU A 1 527 ? 0.240 -17.426 0.850 1.00 93.38 527 LEU A N 1
ATOM 3910 C CA . LEU A 1 527 ? 0.186 -15.978 0.649 1.00 93.38 527 LEU A CA 1
ATOM 3911 C C . LEU A 1 527 ? -0.387 -15.327 1.908 1.00 93.38 527 LEU A C 1
ATOM 3913 O O . LEU A 1 527 ? -1.590 -15.395 2.160 1.00 93.38 527 LEU A O 1
ATOM 3917 N N . GLU A 1 528 ? 0.484 -14.708 2.694 1.00 92.00 528 GLU A N 1
ATOM 3918 C CA . GLU A 1 528 ? 0.130 -14.020 3.936 1.00 92.00 528 GLU A CA 1
ATOM 3919 C C . GLU A 1 528 ? -0.674 -12.748 3.667 1.00 92.00 528 GLU A C 1
ATOM 3921 O O . GLU A 1 528 ? -0.389 -12.007 2.724 1.00 92.00 528 GLU A O 1
ATOM 3926 N N . ALA A 1 529 ? -1.684 -12.489 4.497 1.00 91.69 529 ALA A N 1
ATOM 3927 C CA . ALA A 1 529 ? -2.380 -11.207 4.520 1.00 91.69 529 ALA A CA 1
ATOM 3928 C C . ALA A 1 529 ? -1.404 -10.122 4.978 1.00 91.69 529 ALA A C 1
ATOM 3930 O O . ALA A 1 529 ? -0.516 -10.406 5.768 1.00 91.69 529 ALA A O 1
ATOM 3931 N N . GLY A 1 530 ? -1.521 -8.880 4.520 1.00 88.50 530 GLY A N 1
ATOM 3932 C CA . GLY A 1 530 ? -0.572 -7.885 5.022 1.00 88.50 530 GLY A CA 1
ATOM 3933 C C . GLY A 1 530 ? -0.620 -6.541 4.353 1.00 88.50 530 GLY A C 1
ATOM 3934 O O . GLY A 1 530 ? -0.669 -5.542 5.044 1.00 88.50 530 GLY A O 1
ATOM 3935 N N . ASP A 1 531 ? -0.626 -6.541 3.031 1.00 91.00 531 ASP A N 1
ATOM 3936 C CA . ASP A 1 531 ? -0.624 -5.333 2.217 1.00 91.00 531 ASP A CA 1
ATOM 3937 C C . ASP A 1 531 ? -2.058 -5.072 1.756 1.00 91.00 531 ASP A C 1
ATOM 3939 O O . ASP A 1 531 ? -2.535 -5.675 0.787 1.00 91.00 531 ASP A O 1
ATOM 3943 N N . LEU A 1 532 ? -2.795 -4.276 2.528 1.00 93.25 532 LEU A N 1
ATOM 3944 C CA . LEU A 1 532 ? -4.229 -4.075 2.349 1.00 93.25 532 LEU A CA 1
ATOM 3945 C C . LEU A 1 532 ? -4.505 -2.913 1.395 1.00 93.25 532 LEU A C 1
ATOM 3947 O O . LEU A 1 532 ? -3.787 -1.916 1.387 1.00 93.25 532 LEU A O 1
ATOM 3951 N N . PRO A 1 533 ? -5.577 -2.987 0.593 1.00 93.00 533 PRO A N 1
ATOM 3952 C CA . PRO A 1 533 ? -5.901 -1.900 -0.312 1.00 93.00 533 PRO A CA 1
ATOM 3953 C C . PRO A 1 533 ? -6.387 -0.689 0.497 1.00 93.00 533 PRO A C 1
ATOM 3955 O O . PRO A 1 533 ? -7.378 -0.771 1.222 1.00 93.00 533 PRO A O 1
ATOM 3958 N N . ASN A 1 534 ? -5.696 0.445 0.379 1.00 88.50 534 ASN A N 1
ATOM 3959 C CA . ASN A 1 534 ? -5.974 1.632 1.182 1.00 88.50 534 ASN A CA 1
ATOM 3960 C C . ASN A 1 534 ? -6.965 2.580 0.480 1.00 88.50 534 ASN A C 1
ATOM 3962 O O . ASN A 1 534 ? -6.581 3.273 -0.463 1.00 88.50 534 ASN A O 1
ATOM 3966 N N . PRO A 1 535 ? -8.226 2.701 0.930 1.00 85.31 535 PRO A N 1
ATOM 3967 C CA . PRO A 1 535 ? -9.204 3.575 0.279 1.00 85.31 535 PRO A CA 1
ATOM 3968 C C . PRO A 1 535 ? -8.875 5.066 0.420 1.00 85.31 535 PRO A C 1
ATOM 3970 O O . PRO A 1 535 ? -9.358 5.865 -0.377 1.00 85.31 535 PRO A O 1
ATOM 3973 N N . ASN A 1 536 ? -8.027 5.444 1.382 1.00 83.50 536 ASN A N 1
ATOM 3974 C CA . ASN A 1 536 ? -7.549 6.820 1.524 1.00 83.50 536 ASN A CA 1
ATOM 3975 C C . ASN A 1 536 ? -6.413 7.150 0.539 1.00 83.50 536 ASN A C 1
ATOM 3977 O O . ASN A 1 536 ? -6.054 8.313 0.399 1.00 83.50 536 ASN A O 1
ATOM 3981 N N . ASP A 1 537 ? -5.864 6.141 -0.140 1.00 84.19 537 ASP A N 1
ATOM 3982 C CA . ASP A 1 537 ? -4.802 6.273 -1.138 1.00 84.19 537 ASP A CA 1
ATOM 3983 C C . ASP A 1 537 ? -5.196 5.551 -2.438 1.00 84.19 537 ASP A C 1
ATOM 3985 O O . ASP A 1 537 ? -4.467 4.724 -2.969 1.00 84.19 537 ASP A O 1
ATOM 3989 N N . ASN A 1 538 ? -6.411 5.802 -2.943 1.00 85.12 538 ASN A N 1
ATOM 3990 C CA . ASN A 1 538 ? -6.917 5.233 -4.204 1.00 85.12 538 ASN A CA 1
ATOM 3991 C C . ASN A 1 538 ? -6.821 3.699 -4.304 1.00 85.12 538 ASN A C 1
ATOM 3993 O O . ASN A 1 538 ? -6.577 3.155 -5.382 1.00 85.12 538 ASN A O 1
ATOM 3997 N N . TRP A 1 539 ? -7.034 3.000 -3.190 1.00 86.69 539 TRP A N 1
ATOM 3998 C CA . TRP A 1 539 ? -6.894 1.545 -3.078 1.00 86.69 539 TRP A CA 1
ATOM 3999 C C . TRP A 1 539 ? -5.471 1.039 -3.332 1.00 86.69 539 TRP A C 1
ATOM 4001 O O . TRP A 1 539 ? -5.286 -0.141 -3.634 1.00 86.69 539 TRP A O 1
ATOM 4011 N N . ARG A 1 540 ? -4.472 1.920 -3.210 1.00 86.38 540 ARG A N 1
ATOM 4012 C CA . ARG A 1 540 ? -3.063 1.574 -3.343 1.00 86.38 540 ARG A CA 1
ATOM 4013 C C . ARG A 1 540 ? -2.651 0.613 -2.240 1.00 86.38 540 ARG A C 1
ATOM 4015 O O . ARG A 1 540 ? -3.144 0.655 -1.115 1.00 86.38 540 ARG A O 1
ATOM 4022 N N . GLN A 1 541 ? -1.734 -0.244 -2.644 1.00 89.62 541 GLN A N 1
ATOM 4023 C CA . GLN A 1 541 ? -1.048 -1.247 -1.861 1.00 89.62 541 GLN A CA 1
ATOM 4024 C C . GLN A 1 541 ? 0.439 -0.898 -1.927 1.00 89.62 541 GLN A C 1
ATOM 4026 O O . GLN A 1 541 ? 0.953 -0.623 -3.019 1.00 89.62 541 GLN A O 1
ATOM 4031 N N . ASP A 1 542 ? 1.092 -0.786 -0.775 1.00 80.75 542 ASP A N 1
ATOM 4032 C CA . ASP A 1 542 ? 2.482 -0.327 -0.660 1.00 80.75 542 ASP A CA 1
ATOM 4033 C C . ASP A 1 542 ? 3.487 -1.491 -0.640 1.00 80.75 542 ASP A C 1
ATOM 4035 O O . ASP A 1 542 ? 4.694 -1.270 -0.742 1.00 80.75 542 ASP A O 1
ATOM 4039 N N . GLY A 1 543 ? 2.985 -2.729 -0.596 1.00 85.12 543 GLY A N 1
ATOM 4040 C CA . GLY A 1 543 ? 3.783 -3.949 -0.578 1.00 85.12 543 GLY A CA 1
ATOM 4041 C C . GLY A 1 543 ? 4.302 -4.337 0.806 1.00 85.12 543 GLY A C 1
ATOM 4042 O O . GLY A 1 543 ? 5.058 -5.306 0.894 1.00 85.12 543 GLY A O 1
ATOM 4043 N N . VAL A 1 544 ? 3.916 -3.626 1.872 1.00 82.00 544 VAL A N 1
ATOM 4044 C CA . VAL A 1 544 ? 4.484 -3.788 3.215 1.00 82.00 544 VAL A CA 1
ATOM 4045 C C . VAL A 1 544 ? 3.387 -3.950 4.250 1.00 82.00 544 VAL A C 1
ATOM 4047 O O . VAL A 1 544 ? 2.613 -3.037 4.476 1.00 82.00 544 VAL A O 1
ATOM 4050 N N . ALA A 1 545 ? 3.410 -5.048 5.003 1.00 84.12 545 ALA A N 1
ATOM 4051 C CA . ALA A 1 545 ? 2.514 -5.194 6.145 1.00 84.12 545 ALA A CA 1
ATOM 4052 C C . ALA A 1 545 ? 2.997 -4.352 7.332 1.00 84.12 545 ALA A C 1
ATOM 4054 O O . ALA A 1 545 ? 3.996 -4.683 7.985 1.00 84.12 545 ALA A O 1
ATOM 4055 N N . ASN A 1 546 ? 2.304 -3.251 7.618 1.00 81.88 546 ASN A N 1
ATOM 4056 C CA . ASN A 1 546 ? 2.711 -2.313 8.657 1.00 81.88 546 ASN A CA 1
ATOM 4057 C C . ASN A 1 546 ? 1.528 -1.737 9.465 1.00 81.88 546 ASN A C 1
ATOM 4059 O O . ASN A 1 546 ? 0.384 -2.185 9.392 1.00 81.88 546 ASN A O 1
ATOM 4063 N N . SER A 1 547 ? 1.809 -0.758 10.329 1.00 82.75 547 SER A N 1
ATOM 4064 C CA . SER A 1 547 ? 0.795 -0.137 11.192 1.00 82.75 547 SER A CA 1
ATOM 4065 C C . SER A 1 547 ? -0.352 0.534 10.425 1.00 82.75 547 SER A C 1
ATOM 4067 O O . SER A 1 547 ? -1.430 0.710 10.993 1.00 82.75 547 SER A O 1
ATOM 4069 N N . VAL A 1 548 ? -0.136 0.914 9.162 1.00 83.88 548 VAL A N 1
ATOM 4070 C CA . VAL A 1 548 ? -1.172 1.465 8.283 1.00 83.88 548 VAL A CA 1
ATOM 4071 C C . VAL A 1 548 ? -2.231 0.399 8.004 1.00 83.88 548 VAL A C 1
ATOM 4073 O O . VAL A 1 548 ? -3.405 0.645 8.281 1.00 83.88 548 VAL A O 1
ATOM 4076 N N . ASP A 1 549 ? -1.838 -0.807 7.586 1.00 85.69 549 ASP A N 1
ATOM 4077 C CA . ASP A 1 549 ? -2.748 -1.943 7.360 1.00 85.69 549 ASP A CA 1
ATOM 4078 C C . ASP A 1 549 ? -3.501 -2.329 8.632 1.00 85.69 549 ASP A C 1
ATOM 4080 O O . ASP A 1 549 ? -4.708 -2.590 8.618 1.00 85.69 549 ASP A O 1
ATOM 4084 N N . PHE A 1 550 ? -2.802 -2.278 9.769 1.00 84.56 550 PHE A N 1
ATOM 4085 C CA . PHE A 1 550 ? -3.419 -2.507 11.070 1.00 84.56 550 PHE A CA 1
ATOM 4086 C C . PHE A 1 550 ? -4.569 -1.530 11.337 1.00 84.56 550 PHE A C 1
ATOM 4088 O O . PHE A 1 550 ? -5.676 -1.941 11.697 1.00 84.56 550 PHE A O 1
ATOM 4095 N N . GLY A 1 551 ? -4.323 -0.233 11.129 1.00 83.62 551 GLY A N 1
ATOM 4096 C CA . GLY A 1 551 ? -5.334 0.811 11.282 1.00 83.62 551 GLY A CA 1
ATOM 4097 C C . GLY A 1 551 ? -6.488 0.667 10.286 1.00 83.62 551 GLY A C 1
ATOM 4098 O O . GLY A 1 551 ? -7.644 0.952 10.623 1.00 83.62 551 GLY A O 1
ATOM 4099 N N . LEU A 1 552 ? -6.208 0.174 9.075 1.00 89.06 552 LEU A N 1
ATOM 4100 C CA . LEU A 1 552 ? -7.222 -0.068 8.051 1.00 89.06 552 LEU A CA 1
ATOM 4101 C C . LEU A 1 552 ? -8.227 -1.148 8.469 1.00 89.06 552 LEU A C 1
ATOM 4103 O O . LEU A 1 552 ? -9.428 -0.900 8.333 1.00 89.06 552 LEU A O 1
ATOM 4107 N N . ILE A 1 553 ? -7.783 -2.280 9.029 1.00 88.88 553 ILE A N 1
ATOM 4108 C CA . ILE A 1 553 ? -8.707 -3.292 9.578 1.00 88.88 553 ILE A CA 1
ATOM 4109 C C . ILE A 1 553 ? -9.379 -2.791 10.850 1.00 88.88 553 ILE A C 1
ATOM 4111 O O . ILE A 1 553 ? -10.597 -2.904 10.986 1.00 88.88 553 ILE A O 1
ATOM 4115 N N . GLN A 1 554 ? -8.618 -2.201 11.775 1.00 86.56 554 GLN A N 1
ATOM 4116 C CA . GLN A 1 554 ? -9.153 -1.777 13.070 1.00 86.56 554 GLN A CA 1
ATOM 4117 C C . GLN A 1 554 ? -10.307 -0.772 12.923 1.00 86.56 554 GLN A C 1
ATOM 4119 O O . GLN A 1 554 ? -11.311 -0.870 13.626 1.00 86.56 554 GLN A O 1
ATOM 4124 N N . SER A 1 555 ? -10.208 0.156 11.967 1.00 86.38 555 SER A N 1
ATOM 4125 C CA . SER A 1 555 ? -11.260 1.143 11.661 1.00 86.38 555 SER A CA 1
ATOM 4126 C C . SER A 1 555 ? -12.502 0.562 10.961 1.00 86.38 555 SER A C 1
ATOM 4128 O O . SER A 1 555 ? -13.466 1.291 10.682 1.00 86.38 555 SER A O 1
ATOM 4130 N N . ARG A 1 556 ? -12.496 -0.740 10.653 1.00 88.56 556 ARG A N 1
ATOM 4131 C CA . ARG A 1 556 ? -13.556 -1.447 9.920 1.00 88.56 556 ARG A CA 1
ATOM 4132 C C . ARG A 1 556 ? -14.087 -2.684 10.639 1.00 88.56 556 ARG A C 1
ATOM 4134 O O . ARG A 1 556 ? -14.901 -3.408 10.076 1.00 88.56 556 ARG A O 1
ATOM 4141 N N . LEU A 1 557 ? -13.690 -2.898 11.891 1.00 86.31 557 LEU A N 1
ATOM 4142 C CA . LEU A 1 557 ? -14.261 -3.963 12.708 1.00 86.31 557 LEU A CA 1
ATOM 4143 C C . LEU A 1 557 ? -15.784 -3.805 12.815 1.00 86.31 557 LEU A C 1
ATOM 4145 O O . LEU A 1 557 ? -16.296 -2.712 13.056 1.00 86.31 557 LEU A O 1
ATOM 4149 N N . SER A 1 558 ? -16.491 -4.922 12.678 1.00 82.50 558 SER A N 1
ATOM 4150 C CA . SER A 1 558 ? -17.954 -5.041 12.641 1.00 82.50 558 SER A CA 1
ATOM 4151 C C . SER A 1 558 ? -18.637 -4.407 11.424 1.00 82.50 558 SER A C 1
ATOM 4153 O O . SER A 1 558 ? -19.861 -4.276 11.423 1.00 82.50 558 SER A O 1
ATOM 4155 N N . LYS A 1 559 ? -17.888 -4.010 10.388 1.00 79.31 559 LYS A N 1
ATOM 4156 C CA . LYS A 1 559 ? -18.470 -3.504 9.140 1.00 79.31 559 LYS A CA 1
ATOM 4157 C C . LYS A 1 559 ? -18.692 -4.627 8.131 1.00 79.31 559 LYS A C 1
ATOM 4159 O O . LYS A 1 559 ? -17.895 -5.557 8.028 1.00 79.31 559 LYS A O 1
ATOM 4164 N N . THR A 1 560 ? -19.773 -4.492 7.371 1.00 85.50 560 THR A N 1
ATOM 4165 C CA . THR A 1 560 ? -20.210 -5.438 6.331 1.00 85.50 560 THR A CA 1
ATOM 4166 C C . THR A 1 560 ? -20.467 -4.756 4.986 1.00 85.50 560 THR A C 1
ATOM 4168 O O . THR A 1 560 ? -20.935 -5.389 4.044 1.00 85.50 560 THR A O 1
ATOM 4171 N N . ASP A 1 561 ? -20.181 -3.455 4.872 1.00 89.81 561 ASP A N 1
ATOM 4172 C CA . ASP A 1 561 ? -20.285 -2.744 3.601 1.00 89.81 561 ASP A CA 1
ATOM 4173 C C . ASP A 1 561 ? -19.183 -3.189 2.627 1.00 89.81 561 ASP A C 1
ATOM 4175 O O . ASP A 1 561 ? -18.084 -3.561 3.039 1.00 89.81 561 ASP A O 1
ATOM 4179 N N . ALA A 1 562 ? -19.479 -3.145 1.325 1.00 86.69 562 ALA A N 1
ATOM 4180 C CA . ALA A 1 562 ? -18.611 -3.693 0.284 1.00 86.69 562 ALA A CA 1
ATOM 4181 C C . ALA A 1 562 ? -17.193 -3.093 0.285 1.00 86.69 562 ALA A C 1
ATOM 4183 O O . ALA A 1 562 ? -16.225 -3.817 0.049 1.00 86.69 562 ALA A O 1
ATOM 4184 N N . ASP A 1 563 ? -17.059 -1.800 0.588 1.00 88.44 563 ASP A N 1
ATOM 4185 C CA . ASP A 1 563 ? -15.761 -1.129 0.658 1.00 88.44 563 ASP A CA 1
ATOM 4186 C C . ASP A 1 563 ? -14.968 -1.591 1.877 1.00 88.44 563 ASP A C 1
ATOM 4188 O O . ASP A 1 563 ? -13.770 -1.848 1.771 1.00 88.44 563 ASP A O 1
ATOM 4192 N N . SER A 1 564 ? -15.622 -1.758 3.026 1.00 88.38 564 SER A N 1
ATOM 4193 C CA . SER A 1 564 ? -14.981 -2.341 4.199 1.00 88.38 564 SER A CA 1
ATOM 4194 C C . SER A 1 564 ? -14.550 -3.779 3.936 1.00 88.38 564 SER A C 1
ATOM 4196 O O . SER A 1 564 ? -13.372 -4.086 4.102 1.00 88.38 564 SER A O 1
ATOM 4198 N N . LEU A 1 565 ? -15.446 -4.631 3.430 1.00 88.81 565 LEU A N 1
ATOM 4199 C CA . LEU A 1 565 ? -15.134 -6.029 3.115 1.00 88.81 565 LEU A CA 1
ATOM 4200 C C . LEU A 1 565 ? -13.995 -6.146 2.099 1.00 88.81 565 LEU A C 1
ATOM 4202 O O . LEU A 1 565 ? -13.124 -7.006 2.219 1.00 88.81 565 LEU A O 1
ATOM 4206 N N . ARG A 1 566 ? -13.914 -5.237 1.123 1.00 91.44 566 ARG A N 1
ATOM 4207 C CA . ARG A 1 566 ? -12.785 -5.178 0.187 1.00 91.44 566 ARG A CA 1
ATOM 4208 C C . ARG A 1 566 ? -11.440 -4.968 0.889 1.00 91.44 566 ARG A C 1
ATOM 4210 O O . ARG A 1 566 ? -10.443 -5.506 0.417 1.00 91.44 566 ARG A O 1
ATOM 4217 N N . VAL A 1 567 ? -11.403 -4.253 2.011 1.00 90.81 567 VAL A N 1
ATOM 4218 C CA . VAL A 1 567 ? -10.173 -3.981 2.774 1.00 90.81 567 VAL A CA 1
ATOM 4219 C C . VAL A 1 567 ? -9.865 -5.068 3.798 1.00 90.81 567 VAL A C 1
ATOM 4221 O O . VAL A 1 567 ? -8.734 -5.535 3.842 1.00 90.81 567 VAL A O 1
ATOM 4224 N N . CYS A 1 568 ? -10.831 -5.438 4.640 1.00 89.62 568 CYS A N 1
ATOM 4225 C CA . CYS A 1 568 ? -10.545 -6.140 5.895 1.00 89.62 568 CYS A CA 1
ATOM 4226 C C . CYS A 1 568 ? -11.001 -7.594 5.976 1.00 89.62 568 CYS A C 1
ATOM 4228 O O . CYS A 1 568 ? -10.544 -8.266 6.886 1.00 89.62 568 CYS A O 1
ATOM 4230 N N . ASP A 1 569 ? -11.850 -8.077 5.068 1.00 93.38 569 ASP A N 1
ATOM 4231 C CA . ASP A 1 569 ? -12.350 -9.460 5.090 1.00 93.38 569 ASP A CA 1
ATOM 4232 C C . ASP A 1 569 ? -11.270 -10.412 4.545 1.00 93.38 569 ASP A C 1
ATOM 4234 O O . ASP A 1 569 ? -11.199 -10.679 3.343 1.00 93.38 569 ASP A O 1
ATOM 4238 N N . ILE A 1 570 ? -10.338 -10.827 5.404 1.00 93.31 570 ILE A N 1
ATOM 4239 C CA . ILE A 1 570 ? -9.180 -11.650 5.034 1.00 93.31 570 ILE A CA 1
ATOM 4240 C C . ILE A 1 570 ? -9.619 -13.090 4.792 1.00 93.31 570 ILE A C 1
ATOM 4242 O O . ILE A 1 570 ? -9.176 -13.692 3.815 1.00 93.31 570 ILE A O 1
ATOM 4246 N N . ASP A 1 571 ? -10.494 -13.626 5.645 1.00 92.00 571 ASP A N 1
ATOM 4247 C CA . ASP A 1 571 ? -10.966 -15.011 5.549 1.00 92.00 571 ASP A CA 1
ATOM 4248 C C . ASP A 1 571 ? -12.173 -15.194 4.598 1.00 92.00 571 ASP A C 1
ATOM 4250 O O . ASP A 1 571 ? -12.619 -16.323 4.364 1.00 92.00 571 ASP A O 1
ATOM 4254 N N . LEU A 1 572 ? -12.657 -14.103 3.990 1.00 92.69 572 LEU A N 1
ATOM 4255 C CA . LEU A 1 572 ? -13.759 -14.066 3.022 1.00 92.69 572 LEU A CA 1
ATOM 4256 C C . LEU A 1 572 ? -15.093 -14.570 3.598 1.00 92.69 572 LEU A C 1
ATOM 4258 O O . LEU A 1 572 ? -15.896 -15.176 2.878 1.00 92.69 572 LEU A O 1
ATOM 4262 N N . ASN A 1 573 ? -15.338 -14.342 4.890 1.00 88.06 573 ASN A N 1
ATOM 4263 C CA . ASN A 1 573 ? -16.577 -14.719 5.573 1.00 88.06 573 ASN A CA 1
ATOM 4264 C C . ASN A 1 573 ? -17.688 -13.645 5.481 1.00 88.06 573 ASN A C 1
ATOM 4266 O O . ASN A 1 573 ? -18.762 -13.844 6.052 1.00 88.06 573 ASN A O 1
ATOM 4270 N N . GLN A 1 574 ? -17.462 -12.554 4.731 1.00 90.69 574 GLN A N 1
ATOM 4271 C CA . GLN A 1 574 ? -18.369 -11.406 4.549 1.00 90.69 574 GLN A CA 1
ATOM 4272 C C . GLN A 1 574 ? -18.563 -10.526 5.794 1.00 90.69 574 GLN A C 1
ATOM 4274 O O . GLN A 1 574 ? -19.512 -9.738 5.857 1.00 90.69 574 GLN A O 1
ATOM 4279 N N . ILE A 1 575 ? -17.682 -10.623 6.791 1.00 85.19 575 ILE A N 1
ATOM 4280 C CA . ILE A 1 575 ? -17.725 -9.809 8.006 1.00 85.19 575 ILE A CA 1
ATOM 4281 C C . ILE A 1 575 ? -16.304 -9.468 8.441 1.00 85.19 575 ILE A C 1
ATOM 4283 O O . ILE A 1 575 ? -15.576 -10.328 8.921 1.00 85.19 575 ILE A O 1
ATOM 4287 N N . CYS A 1 576 ? -15.966 -8.180 8.457 1.00 84.19 576 CYS A N 1
ATOM 4288 C CA . CYS A 1 576 ? -14.721 -7.748 9.078 1.00 84.19 576 CYS A CA 1
ATOM 4289 C C . CYS A 1 576 ? -14.810 -7.828 10.600 1.00 84.19 576 CYS A C 1
ATOM 4291 O O . CYS A 1 576 ? -15.546 -7.063 11.231 1.00 84.19 576 CYS A O 1
ATOM 4293 N N . ASN A 1 577 ? -14.046 -8.717 11.219 1.00 84.38 577 ASN A N 1
ATOM 4294 C CA . ASN A 1 577 ? -14.083 -8.924 12.658 1.00 84.38 577 ASN A CA 1
ATOM 4295 C C . ASN A 1 577 ? -12.683 -9.139 13.259 1.00 84.38 577 ASN A C 1
ATOM 4297 O O . ASN A 1 577 ? -11.646 -8.874 12.651 1.00 84.38 577 ASN A O 1
ATOM 4301 N N . VAL A 1 578 ? -12.646 -9.517 14.538 1.00 81.44 578 VAL A N 1
ATOM 4302 C CA . VAL A 1 578 ? -11.386 -9.685 15.273 1.00 81.44 578 VAL A CA 1
ATOM 4303 C C . VAL A 1 578 ? -10.542 -10.852 14.755 1.00 81.44 578 VAL A C 1
ATOM 4305 O O . VAL A 1 578 ? -9.334 -10.836 14.977 1.00 81.44 578 VAL A O 1
ATOM 4308 N N . VAL A 1 579 ? -11.143 -11.825 14.065 1.00 85.94 579 VAL A N 1
ATOM 4309 C CA . VAL A 1 579 ? -10.448 -12.933 13.400 1.00 85.94 579 VAL A CA 1
ATOM 4310 C C . VAL A 1 579 ? -9.580 -12.386 12.270 1.00 85.94 579 VAL A C 1
ATOM 4312 O O . VAL A 1 579 ? -8.380 -12.637 12.285 1.00 85.94 579 VAL A O 1
ATOM 4315 N N . ASP A 1 580 ? -10.105 -11.528 11.391 1.00 89.00 580 ASP A N 1
ATOM 4316 C CA . ASP A 1 580 ? -9.309 -10.907 10.320 1.00 89.00 580 ASP A CA 1
ATOM 4317 C C . ASP A 1 580 ? -8.121 -10.115 10.869 1.00 89.00 580 ASP A C 1
ATOM 4319 O O . ASP A 1 580 ? -6.987 -10.224 10.403 1.00 89.00 580 ASP A O 1
ATOM 4323 N N . LEU A 1 581 ? -8.357 -9.349 11.937 1.00 86.00 581 LEU A N 1
ATOM 4324 C CA . LEU A 1 581 ? -7.297 -8.597 12.599 1.00 86.00 581 LEU A CA 1
ATOM 4325 C C . LEU A 1 581 ? -6.217 -9.519 13.187 1.00 86.00 581 LEU A C 1
ATOM 4327 O O . LEU A 1 581 ? -5.036 -9.168 13.179 1.00 86.00 581 LEU A O 1
ATOM 4331 N N . GLN A 1 582 ? -6.602 -10.680 13.724 1.00 86.56 582 GLN A N 1
ATOM 4332 C CA . GLN A 1 582 ? -5.652 -11.683 14.203 1.00 86.56 582 GLN A CA 1
ATOM 4333 C C . GLN A 1 582 ? -4.853 -12.294 13.051 1.00 86.56 582 GLN A C 1
ATOM 4335 O O . GLN A 1 582 ? -3.649 -12.493 13.206 1.00 86.56 582 GLN A O 1
ATOM 4340 N N . GLU A 1 583 ? -5.478 -12.540 11.900 1.00 88.06 583 GLU A N 1
ATOM 4341 C CA . GLU A 1 583 ? -4.788 -13.044 10.712 1.00 88.06 583 GLU A CA 1
ATOM 4342 C C . GLU A 1 583 ? -3.755 -12.044 10.190 1.00 88.06 583 GLU A C 1
ATOM 4344 O O . GLU A 1 583 ? -2.601 -12.419 9.975 1.00 88.06 583 GLU A O 1
ATOM 4349 N N . LEU A 1 584 ? -4.100 -10.756 10.119 1.00 88.50 584 LEU A N 1
ATOM 4350 C CA . LEU A 1 584 ? -3.142 -9.709 9.759 1.00 88.50 584 LEU A CA 1
ATOM 4351 C C . LEU A 1 584 ? -1.956 -9.649 10.738 1.00 88.50 584 LEU A C 1
ATOM 4353 O O . LEU A 1 584 ? -0.801 -9.549 10.327 1.00 88.50 584 LEU A O 1
ATOM 4357 N N . LYS A 1 585 ? -2.213 -9.755 12.050 1.00 84.31 585 LYS A N 1
ATOM 4358 C CA . LYS A 1 585 ? -1.148 -9.733 13.070 1.00 84.31 585 LYS A CA 1
ATOM 4359 C C . LYS A 1 585 ? -0.146 -10.874 12.906 1.00 84.31 585 LYS A C 1
ATOM 4361 O O . LYS A 1 585 ? 1.035 -10.662 13.174 1.00 84.31 585 LYS A O 1
ATOM 4366 N N . LYS A 1 586 ? -0.589 -12.064 12.482 1.00 82.25 586 LYS A N 1
ATOM 4367 C CA . LYS A 1 586 ? 0.314 -13.206 12.244 1.00 82.25 586 LYS A CA 1
ATOM 4368 C C . LYS A 1 586 ? 1.352 -12.881 11.166 1.00 82.25 586 LYS A C 1
ATOM 4370 O O . LYS A 1 586 ? 2.497 -13.307 11.288 1.00 82.25 586 LYS A O 1
ATOM 4375 N N . ALA A 1 587 ? 0.987 -12.069 10.177 1.00 74.69 587 ALA A N 1
ATOM 4376 C CA . ALA A 1 587 ? 1.874 -11.688 9.087 1.00 74.69 587 ALA A CA 1
ATOM 4377 C C . ALA A 1 587 ? 2.901 -10.602 9.450 1.00 74.69 587 ALA A C 1
ATOM 4379 O O . ALA A 1 587 ? 3.939 -10.511 8.806 1.00 74.69 587 ALA A O 1
ATOM 4380 N N . PHE A 1 588 ? 2.705 -9.822 10.523 1.00 72.25 588 PHE A N 1
ATOM 4381 C CA . PHE A 1 588 ? 3.696 -8.818 10.962 1.00 72.25 588 PHE A CA 1
ATOM 4382 C C . PHE A 1 588 ? 5.028 -9.415 11.432 1.00 72.25 588 PHE A C 1
ATOM 4384 O O . PHE A 1 588 ? 6.022 -8.692 11.547 1.00 72.25 588 PHE A O 1
ATOM 4391 N N . VAL A 1 589 ? 5.064 -10.724 11.687 1.00 64.19 589 VAL A N 1
ATOM 4392 C CA . VAL A 1 589 ? 6.308 -11.464 11.933 1.00 64.19 589 VAL A CA 1
ATOM 4393 C C . VAL A 1 589 ? 7.143 -11.567 10.648 1.00 64.19 589 VAL A C 1
ATOM 4395 O O . VAL A 1 589 ? 8.366 -11.467 10.704 1.00 64.19 589 VAL A O 1
ATOM 4398 N N . ASN A 1 590 ? 6.489 -11.659 9.488 1.00 61.34 590 ASN A N 1
ATOM 4399 C CA . ASN A 1 590 ? 7.093 -11.816 8.169 1.00 61.34 590 ASN A CA 1
ATOM 4400 C C . ASN A 1 590 ? 6.878 -10.540 7.343 1.00 61.34 590 ASN A C 1
ATOM 4402 O O . ASN A 1 590 ? 6.087 -10.488 6.409 1.00 61.34 590 ASN A O 1
ATOM 4406 N N . LYS A 1 591 ? 7.592 -9.473 7.721 1.00 55.56 591 LYS A N 1
ATOM 4407 C CA . LYS A 1 591 ? 7.391 -8.116 7.174 1.00 55.56 591 LYS A CA 1
ATOM 4408 C C . LYS A 1 591 ? 7.616 -7.988 5.661 1.00 55.56 591 LYS A C 1
ATOM 4410 O O . LYS A 1 591 ? 7.123 -7.037 5.067 1.00 55.56 591 LYS A O 1
ATOM 4415 N N . TRP A 1 592 ? 8.394 -8.894 5.074 1.00 56.91 592 TRP A N 1
ATOM 4416 C CA . TRP A 1 592 ? 8.804 -8.863 3.672 1.00 56.91 592 TRP A CA 1
ATOM 4417 C C . TRP A 1 592 ? 9.030 -10.288 3.174 1.00 56.91 592 TRP A C 1
ATOM 4419 O O . TRP A 1 592 ? 9.457 -11.152 3.944 1.00 56.91 592 TRP A O 1
ATOM 4429 N N . ASP A 1 593 ? 8.794 -10.522 1.884 1.00 63.88 593 ASP A N 1
ATOM 4430 C CA . ASP A 1 593 ? 9.268 -11.730 1.217 1.00 63.88 593 ASP A CA 1
ATOM 4431 C C . ASP A 1 593 ? 10.794 -11.616 1.036 1.00 63.88 593 ASP A C 1
ATOM 4433 O O . ASP A 1 593 ? 11.240 -10.767 0.265 1.00 63.88 593 ASP A O 1
ATOM 4437 N N . PRO A 1 594 ? 11.630 -12.422 1.718 1.00 57.22 594 PRO A N 1
ATOM 4438 C CA . PRO A 1 594 ? 13.091 -12.305 1.620 1.00 57.22 594 PRO A CA 1
ATOM 4439 C C . PRO A 1 594 ? 13.635 -12.705 0.237 1.00 57.22 594 PRO A C 1
ATOM 4441 O O . PRO A 1 594 ? 14.831 -12.591 -0.016 1.00 57.22 594 PRO A O 1
ATOM 4444 N N . CYS A 1 595 ? 12.761 -13.196 -0.642 1.00 59.47 595 CYS A N 1
ATOM 4445 C CA . CYS A 1 595 ? 13.041 -13.512 -2.036 1.00 59.47 595 CYS A CA 1
ATOM 4446 C C . CYS A 1 595 ? 13.023 -12.305 -2.971 1.00 59.47 595 CYS A C 1
ATOM 4448 O O . CYS A 1 595 ? 13.367 -12.465 -4.145 1.00 59.47 595 CYS A O 1
ATOM 4450 N N . TYR A 1 596 ? 12.568 -11.147 -2.487 1.00 52.75 596 TYR A N 1
ATOM 4451 C CA . TYR A 1 596 ? 12.470 -9.922 -3.271 1.00 52.75 596 TYR A CA 1
ATOM 4452 C C . TYR A 1 596 ? 13.832 -9.242 -3.423 1.00 52.75 596 TYR A C 1
ATOM 4454 O O . TYR A 1 596 ? 14.493 -8.995 -2.390 1.00 52.75 596 TYR A O 1
#

Solvent-accessible surface area (backbone atoms only — not comparable to full-atom values): 33798 Å² total; per-residue (Å²): 146,72,67,71,66,57,54,52,54,54,52,53,52,54,52,52,53,52,50,54,51,52,53,49,52,50,51,51,54,51,54,52,52,54,56,55,64,65,59,72,71,63,72,37,49,35,28,47,43,55,47,63,44,57,48,75,36,50,97,86,34,32,72,34,30,38,31,32,33,30,75,59,74,42,66,35,24,30,42,35,39,23,75,46,61,55,73,80,56,33,43,84,41,77,73,40,34,27,74,75,14,58,38,64,52,79,57,89,82,34,46,30,22,23,28,70,90,73,48,74,42,64,32,37,72,72,44,43,38,30,35,29,28,41,28,62,33,92,89,71,76,57,42,69,48,53,41,29,71,48,70,78,48,37,19,38,86,85,67,48,78,51,78,55,53,73,63,48,78,60,64,26,50,36,22,25,58,76,51,45,73,78,70,71,72,81,82,76,87,72,86,80,82,87,79,83,87,80,89,76,87,84,82,88,81,85,88,80,90,78,91,78,87,84,82,83,86,81,88,78,88,77,86,79,81,78,84,84,57,64,71,48,79,49,56,49,62,62,54,49,77,36,43,26,49,69,91,46,60,35,70,52,69,37,32,35,33,38,31,26,67,42,56,33,9,20,44,34,45,36,50,37,32,49,52,82,54,27,42,78,34,65,92,63,29,42,67,29,72,88,48,58,42,54,71,52,71,43,80,68,60,67,57,76,96,52,104,80,33,42,35,34,39,36,43,36,30,40,20,96,87,41,44,56,45,78,42,54,47,30,35,44,22,38,27,38,34,68,60,66,84,65,89,56,78,48,82,42,57,40,32,52,79,89,66,74,46,44,34,35,48,18,62,84,47,74,72,75,59,56,80,48,71,67,78,72,62,66,36,42,38,34,34,44,57,74,90,78,74,80,81,85,78,75,85,82,80,90,78,91,78,87,90,85,87,90,92,87,85,88,89,89,77,85,77,90,81,49,55,21,26,47,34,39,29,38,20,52,45,78,38,64,40,60,50,81,69,46,50,26,34,42,34,45,33,38,78,89,73,52,71,48,81,42,70,74,36,55,26,43,41,38,75,63,16,43,25,41,33,61,48,75,38,77,97,46,70,53,72,42,41,21,32,40,31,43,28,48,68,38,20,31,56,40,64,42,20,46,74,60,34,62,64,83,62,89,56,79,50,59,32,65,43,44,52,31,81,35,86,40,42,38,45,59,35,65,34,40,35,26,14,31,35,31,77,94,54,83,47,44,58,88,64,49,38,46,73,65,40,52,50,58,34,64,79,31,56,80,31,64,48,70,71,44,34,65,41,27,31,60,54,64,80,71,53,14,39,72,65,32,53,50,51,37,56,63,26,55,78,59,50,62,57,88,72,113

Nearest PDB structures (foldseek):
  5n5p-assembly2_C  TM=7.727E-01  e=1.080E-07  Ruminococcus flavefaciens FD-1
  2vo8-assembly1_A  TM=6.773E-01  e=4.356E-05  Clostridium perfringens
  2jh2-assembly3_C  TM=6.232E-01  e=4.835E-05  Clostridium perfringens
  2w1n-assembly1_A  TM=4.417E-01  e=1.182E-05  Clostridium perfringens
  5ek8-assembly1_A  TM=3.718E-01  e=1.937E-01  Rippkaea orientalis PCC 8801

Mean predicted aligned error: 22.82 Å

Sequence (596 aa):
MNIETDIDQKKTKSLIILAVLLISLFLILFFVGQRIIIKHRATGAATYYFDPNSGEVDAGGKNITVKLNGDGSTTVRAVGFTINYNTNDFEIANLQCSGAFNVGVPSGATITCAKGGGEEETLRSGISIATFTLKRKTGETSASGTLSFSNFSAYDSSGNALTISFSGTQSGIFCYGDSCTSLTATPTRTRTATATPTRTRTATATPTRTQTATATPTRTVTPTAAPTGTVIISTVPSSMVLQACGTNNDTRSFDLYLNAGSVLKYAKVVLNIDPSKADFVLSGSRIDASSGFTGSVEDLENTGTSSSSYHRIAISGSNSSGKSGWFKFATISVKANGRLADGGL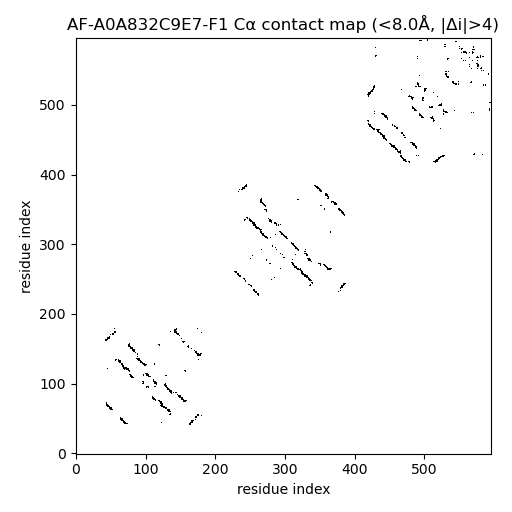TRIVVCRQEDNCKFSVSTDGSGTGYNFVKEGLEFEVYFNCDTALPPSTPTPTVTPGGPTVTPGGPTNTPPPGGTPELYFKVKFQAITDKKPDQKVKVIVRHQGGTSKEFSDVNVTANDQGIYSGNVILTDVVPRDKYEITIKGPRHIARTFSVNNQTANCAQRWGITLAAGRNDFDFSGLILEAGDLPNPNDNWRQDGVANSVDFGLIQSRLSKTDADSLRVCDIDLNQICNVVDLQELKKAFVNKWDPCY